Protein AF-0000000074117198 (afdb_homodimer)

pLDDT: mean 71.43, std 25.26, range [18.22, 96.75]

Foldseek 3Di:
DDDPPPPDPDPPPPPPDPPDPPPPPPPDDPPPPPPPPPPLLDQLVCLLPVPVDDPVVSQVSLLVQLLQKAKEKEFDAPPDDPVVVQVLVVVLLVVLAAWSDKDWLWDQDDPGTIIMMMTGHPDNVSQVVQLVQAPPPPLSFSYHYDDPVSSPDDPPPPVPPPPCPPPCLCPPVVLVVLLVPDPDPVSNVVSVCVQFFDGSVNSSVLSNVQSRVQSVCCVPVVFNKHKGWDDVVSVGTDHSPDDTHIDIDPPDDPD/DDDDPPPDDDDPPPPDDPPDPDPPPPPDDPPPPPPPPPPLLDQLVCLLPVPVDDPVVSQVSLLVQLLQKAKEKEFDAPPDDPVLVQVLVVVLLVVLAAWSDKDWDWDCDDPGTIIMMMTGHPDNVSQVVQLVQAPPPPQSFSYHYDDPVSRVSPPPPPVPPPPCPVPCLCPPVVLVVLLVPDPDPVSNVVSVCVQFFDGSVNSSVLSNVQSRVQSVCCVPVVFNKHKGWDDVVSVGTDHSPDDTHIDIDPPDDPD

Radius of gyration: 27.62 Å; Cα contacts (8 Å, |Δi|>4): 678; chains: 2; bounding box: 75×96×91 Å

InterPro domains:
  IPR043519 Nucleotidyltransferase superfamily [G3DSA:3.30.460.10] (199-253)
  IPR043519 Nucleotidyltransferase superfamily [SSF81301] (185-249)
  IPR054708 Poly(A) RNA polymerase, mitochondrial-like, central palm domain [PF22600] (185-249)

Secondary structure (DSSP, 8-state):
-----------------S-----GGG-------------TT--HHHHHT-TTS-HHHHHHHHHHHHHTEEEEEEEE-TTS-HHHHHHHHHHHHHHHS-EEEEEE--EEETTEEEEEEEEEESSHHHHHHHHTT--STT---SEEEEPHHHH--------------------HHHHHHHHHH-SSHHHHHHHHHHHHBPPHHHHHHHHHHHHHHHHHHHHHT----EEEEEGGGGGTB--TT--EEEEEE------/-----------------------GGG-------------TT--HHHHHT-TTS-HHHHHHHHHHHHHTEEEEEEEE-TTS-HHHHHHHHHHHHHHHS-EEEEEE--EEETTEEEEEEEEEESSHHHHHHHHTT--STT---SEEEEPGGGS--------------------HHHHHHHHHH-SSHHHHHHHHHHHHBPPHHHHHHHHHHHHHHHHHHHHHT----EEEEEGGGGGTB--TT--EEEEEE------

Organism: Ciona intestinalis (NCBI:txid7719)

Solvent-accessible surface area (backbone atoms only — not comparable to full-atom values): 29448 Å² total; per-residue (Å²): 140,76,85,80,78,81,77,82,82,80,83,83,82,75,92,79,77,92,70,84,82,78,82,75,71,74,76,72,76,83,69,82,67,79,68,70,84,66,75,75,83,59,57,55,57,60,47,71,67,39,81,88,53,54,66,71,54,37,51,51,52,48,50,50,48,21,69,29,36,34,36,40,31,32,84,39,57,90,83,56,53,68,67,59,48,50,52,44,51,50,55,51,46,54,70,63,34,61,69,70,43,74,44,80,37,34,39,75,28,93,94,45,46,37,42,26,32,42,36,27,36,74,48,61,64,42,52,53,61,49,18,65,56,21,74,27,58,74,52,67,39,57,58,20,59,51,52,69,82,74,49,72,58,85,78,69,80,73,75,67,76,64,77,72,68,64,68,68,23,66,39,71,64,52,46,50,52,52,50,69,66,40,90,43,67,72,51,31,50,50,51,48,48,58,56,39,32,46,44,51,67,56,51,49,51,47,36,28,54,25,41,50,52,26,51,49,47,30,62,74,66,47,42,82,44,48,38,40,61,40,66,55,53,73,72,44,28,37,42,55,73,42,64,46,33,33,40,34,35,70,52,54,42,56,70,140,80,86,82,79,84,79,83,81,80,86,78,83,71,93,72,82,92,67,81,82,76,78,75,68,73,74,69,75,84,67,82,66,79,70,71,83,66,74,74,84,59,56,55,57,61,46,72,66,39,81,88,53,54,68,72,53,38,51,52,51,49,49,51,48,22,68,28,36,34,36,39,31,32,83,38,57,91,83,55,52,69,65,60,48,49,52,48,50,50,56,51,47,52,70,64,35,61,71,73,43,74,45,82,36,34,38,76,30,94,93,44,45,36,42,29,32,41,36,28,36,74,48,61,65,39,50,55,60,49,19,66,57,22,76,28,61,75,51,69,40,57,59,20,60,53,53,72,82,74,42,75,70,72,78,69,80,73,74,70,74,63,77,70,68,63,68,68,24,65,38,70,65,52,45,50,51,52,50,69,65,40,90,42,68,70,52,32,50,50,51,48,49,58,56,38,32,47,45,52,67,55,50,50,51,46,36,28,54,24,42,50,52,26,52,49,46,29,64,74,63,48,42,82,44,47,38,40,61,40,66,56,54,74,71,44,28,38,43,55,72,42,63,47,34,32,38,34,34,70,51,54,41,57,71

Structure (mmCIF, N/CA/C/O backbone):
data_AF-0000000074117198-model_v1
#
loop_
_entity.id
_entity.type
_entity.pdbx_description
1 polymer 'Poly(A) RNA polymerase mitochondrial-like central palm domain-containing protein'
#
loop_
_atom_site.group_PDB
_atom_site.id
_atom_site.type_symbol
_atom_site.label_atom_id
_atom_site.label_alt_id
_atom_site.label_comp_id
_atom_site.label_asym_id
_atom_site.label_entity_id
_atom_site.label_seq_id
_atom_site.pdbx_PDB_ins_code
_atom_site.Cartn_x
_atom_site.Cartn_y
_atom_site.Cartn_z
_atom_site.occupancy
_atom_site.B_iso_or_equiv
_atom_site.auth_seq_id
_atom_site.auth_comp_id
_atom_site.auth_asym_id
_atom_site.auth_atom_id
_atom_site.pdbx_PDB_model_num
ATOM 1 N N . MET A 1 1 ? 15.312 -56.625 50.625 1 21.08 1 MET A N 1
ATOM 2 C CA . MET A 1 1 ? 16.125 -55.438 50.375 1 21.08 1 MET A CA 1
ATOM 3 C C . MET A 1 1 ? 15.781 -54.844 49 1 21.08 1 MET A C 1
ATOM 5 O O . MET A 1 1 ? 16.531 -55.031 48.031 1 21.08 1 MET A O 1
ATOM 9 N N . SER A 1 2 ? 14.602 -54.938 48.5 1 19.88 2 SER A N 1
ATOM 10 C CA . SER A 1 2 ? 13.875 -55.062 47.25 1 19.88 2 SER A CA 1
ATOM 11 C C . SER A 1 2 ? 13.898 -53.75 46.469 1 19.88 2 SER A C 1
ATOM 13 O O . SER A 1 2 ? 14.109 -52.688 47.062 1 19.88 2 SER A O 1
ATOM 15 N N . LEU A 1 3 ? 14.031 -53.75 45.125 1 20.47 3 LEU A N 1
ATOM 16 C CA . LEU A 1 3 ? 14.328 -52.969 43.938 1 20.47 3 LEU A CA 1
ATOM 17 C C . LEU A 1 3 ? 13.289 -51.875 43.719 1 20.47 3 LEU A C 1
ATOM 19 O O . LEU A 1 3 ? 12.109 -52.156 43.562 1 20.47 3 LEU A O 1
ATOM 23 N N . ARG A 1 4 ? 13.328 -50.781 44.469 1 19.72 4 ARG A N 1
ATOM 24 C CA . ARG A 1 4 ? 12.445 -49.625 44.562 1 19.72 4 ARG A CA 1
ATOM 25 C C . ARG A 1 4 ? 12.234 -48.969 43.188 1 19.72 4 ARG A C 1
ATOM 27 O O . ARG A 1 4 ? 13.188 -48.531 42.562 1 19.72 4 ARG A O 1
ATOM 34 N N . THR A 1 5 ? 11.305 -49.469 42.406 1 19.3 5 THR A N 1
ATOM 35 C CA . THR A 1 5 ? 10.969 -49.188 41 1 19.3 5 THR A CA 1
ATOM 36 C C . THR A 1 5 ? 10.625 -47.719 40.812 1 19.3 5 THR A C 1
ATOM 38 O O . THR A 1 5 ? 9.797 -47.156 41.531 1 19.3 5 THR A O 1
ATOM 41 N N . PHE A 1 6 ? 11.492 -46.781 40.312 1 20.81 6 PHE A N 1
ATOM 42 C CA . PHE A 1 6 ? 11.625 -45.375 40 1 20.81 6 PHE A CA 1
ATOM 43 C C . PHE A 1 6 ? 10.539 -44.938 39 1 20.81 6 PHE A C 1
ATOM 45 O O . PHE A 1 6 ? 10.578 -45.312 37.844 1 20.81 6 PHE A O 1
ATOM 52 N N . CYS A 1 7 ? 9.297 -45.031 39.312 1 19 7 CYS A N 1
ATOM 53 C CA . CYS A 1 7 ? 8.188 -44.844 38.375 1 19 7 CYS A CA 1
ATOM 54 C C . CYS A 1 7 ? 8.234 -43.438 37.75 1 19 7 CYS A C 1
ATOM 56 O O . CYS A 1 7 ? 8.391 -42.438 38.469 1 19 7 CYS A O 1
ATOM 58 N N . THR A 1 8 ? 8.508 -43.219 36.406 1 19.09 8 THR A N 1
ATOM 59 C CA . THR A 1 8 ? 8.766 -42.188 35.406 1 19.09 8 THR A CA 1
ATOM 60 C C . THR A 1 8 ? 7.559 -41.25 35.25 1 19.09 8 THR A C 1
ATOM 62 O O . THR A 1 8 ? 6.461 -41.719 34.938 1 19.09 8 THR A O 1
ATOM 65 N N . HIS A 1 9 ? 7.266 -40.344 36.062 1 18.34 9 HIS A N 1
ATOM 66 C CA . HIS A 1 9 ? 6.133 -39.406 36.094 1 18.34 9 HIS A CA 1
ATOM 67 C C . HIS A 1 9 ? 6.008 -38.625 34.781 1 18.34 9 HIS A C 1
ATOM 69 O O . HIS A 1 9 ? 6.977 -38.031 34.344 1 18.34 9 HIS A O 1
ATOM 75 N N . SER A 1 10 ? 5.047 -38.938 33.812 1 18.22 10 SER A N 1
ATOM 76 C CA . SER A 1 10 ? 4.617 -38.531 32.5 1 18.22 10 SER A CA 1
ATOM 77 C C . SER A 1 10 ? 4.148 -37.094 32.469 1 18.22 10 SER A C 1
ATOM 79 O O . SER A 1 10 ? 3.24 -36.719 33.219 1 18.22 10 SER A O 1
ATOM 81 N N . ILE A 1 11 ? 4.938 -36.062 32.156 1 19.34 11 ILE A N 1
ATOM 82 C CA . ILE A 1 11 ? 4.723 -34.625 32 1 19.34 11 ILE A CA 1
ATOM 83 C C . ILE A 1 11 ? 3.691 -34.344 30.906 1 19.34 11 ILE A C 1
ATOM 85 O O . ILE A 1 11 ? 3.932 -34.656 29.734 1 19.34 11 ILE A O 1
ATOM 89 N N . ARG A 1 12 ? 2.398 -34.469 31.125 1 19.19 12 ARG A N 1
ATOM 90 C CA . ARG A 1 12 ? 1.269 -34.25 30.234 1 19.19 12 ARG A CA 1
ATOM 91 C C . ARG A 1 12 ? 1.26 -32.812 29.75 1 19.19 12 ARG A C 1
ATOM 93 O O . ARG A 1 12 ? 1.039 -31.875 30.531 1 19.19 12 ARG A O 1
ATOM 100 N N . PHE A 1 13 ? 2.104 -32.312 28.688 1 19.72 13 PHE A N 1
ATOM 101 C CA . PHE A 1 13 ? 2.209 -31.062 27.938 1 19.72 13 PHE A CA 1
ATOM 102 C C . PHE A 1 13 ? 0.872 -30.703 27.297 1 19.72 13 PHE A C 1
ATOM 104 O O . PHE A 1 13 ? 0.407 -31.391 26.391 1 19.72 13 PHE A O 1
ATOM 111 N N . SER A 1 14 ? -0.089 -30.172 27.922 1 19.61 14 SER A N 1
ATOM 112 C CA . SER A 1 14 ? -1.345 -29.609 27.438 1 19.61 14 SER A CA 1
ATOM 113 C C . SER A 1 14 ? -1.1 -28.547 26.391 1 19.61 14 SER A C 1
ATOM 115 O O . SER A 1 14 ? -0.079 -27.844 26.422 1 19.61 14 SER A O 1
ATOM 117 N N . LYS A 1 15 ? -1.867 -28.391 25.141 1 20.72 15 LYS A N 1
ATOM 118 C CA . LYS A 1 15 ? -2.002 -27.734 23.844 1 20.72 15 LYS A CA 1
ATOM 119 C C . LYS A 1 15 ? -2.137 -26.219 24 1 20.72 15 LYS A C 1
ATOM 121 O O . LYS A 1 15 ? -3.24 -25.703 24.188 1 20.72 15 LYS A O 1
ATOM 126 N N . ARG A 1 16 ? -1.428 -25.359 24.797 1 20.8 16 ARG A N 1
ATOM 127 C CA . ARG A 1 16 ? -1.38 -23.922 25.016 1 20.8 16 ARG A CA 1
ATOM 128 C C . ARG A 1 16 ? -1.153 -23.172 23.703 1 20.8 16 ARG A C 1
ATOM 130 O O . ARG A 1 16 ? -0.167 -23.422 23 1 20.8 16 ARG A O 1
ATOM 137 N N . SER A 1 17 ? -2.146 -22.453 23.109 1 20.61 17 SER A N 1
ATOM 138 C CA . SER A 1 17 ? -2.5 -21.656 21.953 1 20.61 17 SER A CA 1
ATOM 139 C C . SER A 1 17 ? -1.466 -20.562 21.688 1 20.61 17 SER A C 1
ATOM 141 O O . SER A 1 17 ? -0.787 -20.109 22.609 1 20.61 17 SER A O 1
ATOM 143 N N . ILE A 1 18 ? -1.096 -20.25 20.391 1 23.48 18 ILE A N 1
ATOM 144 C CA . ILE A 1 18 ? -0.218 -19.469 19.531 1 23.48 18 ILE A CA 1
ATOM 145 C C . ILE A 1 18 ? -0.39 -17.984 19.828 1 23.48 18 ILE A C 1
ATOM 147 O O . ILE A 1 18 ? -1.178 -17.297 19.188 1 23.48 18 ILE A O 1
ATOM 151 N N . SER A 1 19 ? -0.634 -17.547 21.094 1 21.62 19 SER A N 1
ATOM 152 C CA . SER A 1 19 ? -0.996 -16.156 21.312 1 21.62 19 SER A CA 1
ATOM 153 C C . SER A 1 19 ? 0.103 -15.211 20.828 1 21.62 19 SER A C 1
ATOM 155 O O . SER A 1 19 ? -0.159 -14.289 20.062 1 21.62 19 SER A O 1
ATOM 157 N N . GLY A 1 20 ? 1.146 -14.789 21.719 1 22.64 20 GLY A N 1
ATOM 158 C CA . GLY A 1 20 ? 1.689 -13.469 21.984 1 22.64 20 GLY A CA 1
ATOM 159 C C . GLY A 1 20 ? 2.803 -13.07 21.031 1 22.64 20 GLY A C 1
ATOM 160 O O . GLY A 1 20 ? 3.934 -13.547 21.156 1 22.64 20 GLY A O 1
ATOM 161 N N . ILE A 1 21 ? 2.736 -13 19.766 1 23.23 21 ILE A N 1
ATOM 162 C CA . ILE A 1 21 ? 3.85 -12.625 18.906 1 23.23 21 ILE A CA 1
ATOM 163 C C . ILE A 1 21 ? 4.398 -11.266 19.344 1 23.23 21 ILE A C 1
ATOM 165 O O . ILE A 1 21 ? 3.689 -10.258 19.297 1 23.23 21 ILE A O 1
ATOM 169 N N . SER A 1 2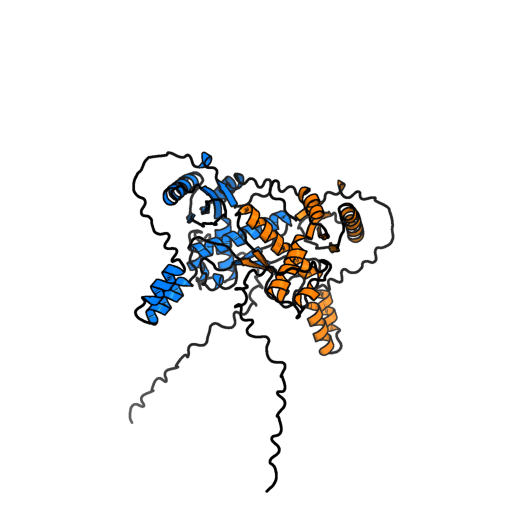2 ? 5.332 -11.164 20.312 1 22.8 22 SER A N 1
ATOM 170 C CA . SER A 1 22 ? 6.078 -10.023 20.828 1 22.8 22 SER A CA 1
ATOM 171 C C . SER A 1 22 ? 6.766 -9.258 19.703 1 22.8 22 SER A C 1
ATOM 173 O O . SER A 1 22 ? 7.516 -9.844 18.922 1 22.8 22 SER A O 1
ATOM 175 N N . LEU A 1 23 ? 6.332 -8.07 19.281 1 22.73 23 LEU A N 1
ATOM 176 C CA . LEU A 1 23 ? 6.648 -7.023 18.328 1 22.73 23 LEU A CA 1
ATOM 177 C C . LEU A 1 23 ? 8.047 -6.465 18.578 1 22.73 23 LEU A C 1
ATOM 179 O O . LEU A 1 23 ? 8.414 -5.43 18.016 1 22.73 23 LEU A O 1
ATOM 183 N N . ARG A 1 24 ? 8.836 -6.844 19.578 1 26.02 24 ARG A N 1
ATOM 184 C CA . ARG A 1 24 ? 10.086 -6.18 19.906 1 26.02 24 ARG A CA 1
ATOM 185 C C . ARG A 1 24 ? 11.086 -6.277 18.766 1 26.02 24 ARG A C 1
ATOM 187 O O . ARG A 1 24 ? 12.242 -5.875 18.906 1 26.02 24 ARG A O 1
ATOM 194 N N . LEU A 1 25 ? 10.922 -6.945 17.703 1 23.88 25 LEU A N 1
ATOM 195 C CA . LEU A 1 25 ? 12.078 -7.457 16.984 1 23.88 25 LEU A CA 1
ATOM 196 C C . LEU A 1 25 ? 12.852 -6.32 16.312 1 23.88 25 LEU A C 1
ATOM 198 O O . LEU A 1 25 ? 13.898 -6.547 15.703 1 23.88 25 LEU A O 1
ATOM 202 N N . ILE A 1 26 ? 12.359 -5.059 16.188 1 23.67 26 ILE A N 1
ATOM 203 C CA . ILE A 1 26 ? 12.914 -4.414 15.008 1 23.67 26 ILE A CA 1
ATOM 204 C C . ILE A 1 26 ? 14.281 -3.809 15.352 1 23.67 26 ILE A C 1
ATOM 206 O O . ILE A 1 26 ? 14.672 -2.785 14.789 1 23.67 26 ILE A O 1
ATOM 210 N N . SER A 1 27 ? 14.852 -4.004 16.516 1 24.17 27 SER A N 1
ATOM 211 C CA . SER A 1 27 ? 16.125 -3.285 16.609 1 24.17 27 SER A CA 1
ATOM 212 C C . SER A 1 27 ? 17.141 -3.855 15.633 1 24.17 27 SER A C 1
ATOM 214 O O . SER A 1 27 ? 17.859 -4.809 15.961 1 24.17 27 SER A O 1
ATOM 216 N N . GLN A 1 28 ? 17.016 -4.043 14.391 1 25.14 28 GLN A N 1
ATOM 217 C CA . GLN A 1 28 ? 18.016 -4.703 13.555 1 25.14 28 GLN A CA 1
ATOM 218 C C . GLN A 1 28 ? 19.312 -3.896 13.508 1 25.14 28 GLN A C 1
ATOM 220 O O . GLN A 1 28 ? 19.297 -2.705 13.195 1 25.14 28 GLN A O 1
ATOM 225 N N . SER A 1 29 ? 20.297 -4.176 14.352 1 26.38 29 SER A N 1
ATOM 226 C CA . SER A 1 29 ? 21.703 -3.947 14.062 1 26.38 29 SER A CA 1
ATOM 227 C C . SER A 1 29 ? 22.047 -4.336 12.625 1 26.38 29 SER A C 1
ATOM 229 O O . SER A 1 29 ? 21.625 -5.383 12.148 1 26.38 29 SER A O 1
ATOM 231 N N . HIS A 1 30 ? 22.406 -3.484 11.695 1 25.53 30 HIS A N 1
ATOM 232 C CA . HIS A 1 30 ? 22.922 -3.617 10.328 1 25.53 30 HIS A CA 1
ATOM 233 C C . HIS A 1 30 ? 24.156 -4.504 10.289 1 25.53 30 HIS A C 1
ATOM 235 O O . HIS A 1 30 ? 25.281 -4 10.234 1 25.53 30 HIS A O 1
ATOM 241 N N . LYS A 1 31 ? 24.375 -5.547 11.102 1 27.25 31 LYS A N 1
ATOM 242 C CA . LYS A 1 31 ? 25.578 -6.309 10.781 1 27.25 31 LYS A CA 1
ATOM 243 C C . LYS A 1 31 ? 25.609 -6.691 9.305 1 27.25 31 LYS A C 1
ATOM 245 O O . LYS A 1 31 ? 24.562 -6.895 8.688 1 27.25 31 LYS A O 1
ATOM 250 N N . SER A 1 32 ? 26.766 -6.547 8.617 1 29.28 32 SER A N 1
ATOM 251 C CA . SER A 1 32 ? 27.234 -6.992 7.312 1 29.28 32 SER A CA 1
ATOM 252 C C . SER A 1 32 ? 26.906 -8.461 7.074 1 29.28 32 SER A C 1
ATOM 254 O O . SER A 1 32 ? 27.547 -9.352 7.625 1 29.28 32 SER A O 1
ATOM 256 N N . ILE A 1 33 ? 25.734 -8.898 7.324 1 30.52 33 ILE A N 1
ATOM 257 C CA . ILE A 1 33 ? 25.484 -10.297 7.008 1 30.52 33 ILE A CA 1
ATOM 258 C C . ILE A 1 33 ? 26.031 -10.617 5.621 1 30.52 33 ILE A C 1
ATOM 260 O O . ILE A 1 33 ? 25.625 -10.008 4.625 1 30.52 33 ILE A O 1
ATOM 264 N N . ILE A 1 34 ? 27.188 -11.023 5.586 1 30.97 34 ILE A N 1
ATOM 265 C CA . ILE A 1 34 ? 27.75 -11.727 4.438 1 30.97 34 ILE A CA 1
ATOM 266 C C . ILE A 1 34 ? 26.703 -12.695 3.869 1 30.97 34 ILE A C 1
ATOM 268 O O . ILE A 1 34 ? 26.359 -13.688 4.508 1 30.97 34 ILE A O 1
ATOM 272 N N . GLU A 1 35 ? 25.625 -12.164 3.318 1 33.88 35 GLU A N 1
ATOM 273 C CA . GLU A 1 35 ? 24.531 -12.883 2.668 1 33.88 35 GLU A CA 1
ATOM 274 C C . GLU A 1 35 ? 25.078 -13.922 1.687 1 33.88 35 GLU A C 1
ATOM 276 O O . GLU A 1 35 ? 25.766 -13.578 0.732 1 33.88 35 GLU A O 1
ATOM 281 N N . LYS A 1 36 ? 25.547 -15.031 2.168 1 32.78 36 LYS A N 1
ATOM 282 C CA . LYS A 1 36 ? 25.672 -16.141 1.229 1 32.78 36 LYS A CA 1
ATOM 283 C C . LYS A 1 36 ? 24.562 -16.094 0.176 1 32.78 36 LYS A C 1
ATOM 285 O O . LYS A 1 36 ? 23.391 -15.859 0.5 1 32.78 36 LYS A O 1
ATOM 290 N N . GLU A 1 37 ? 24.891 -15.867 -1.046 1 37.12 37 GLU A N 1
ATOM 291 C CA . GLU A 1 37 ? 24.078 -15.906 -2.262 1 37.12 37 GLU A CA 1
ATOM 292 C C . GLU A 1 37 ? 23.172 -17.125 -2.287 1 37.12 37 GLU A C 1
ATOM 294 O O . GLU A 1 37 ? 23.609 -18.219 -2.656 1 37.12 37 GLU A O 1
ATOM 299 N N . SER A 1 38 ? 22.531 -17.547 -1.235 1 37.88 38 SER A N 1
ATOM 300 C CA . SER A 1 38 ? 21.578 -18.672 -1.312 1 37.88 38 SER A CA 1
ATOM 301 C C . SER A 1 38 ? 20.688 -18.547 -2.539 1 37.88 38 SER A C 1
ATOM 303 O O . SER A 1 38 ? 20.359 -17.438 -2.971 1 37.88 38 SER A O 1
ATOM 305 N N . SER A 1 39 ? 20.531 -19.516 -3.445 1 43.34 39 SER A N 1
ATOM 306 C CA . SER A 1 39 ? 19.766 -19.719 -4.672 1 43.34 39 SER A CA 1
ATOM 307 C C . SER A 1 39 ? 18.359 -19.141 -4.551 1 43.34 39 SER A C 1
ATOM 309 O O . SER A 1 39 ? 17.656 -19.406 -3.576 1 43.34 39 SER A O 1
ATOM 311 N N . ILE A 1 40 ? 18.078 -17.969 -5.012 1 53.16 40 ILE A N 1
ATOM 312 C CA . ILE A 1 40 ? 16.828 -17.25 -5.234 1 53.16 40 ILE A CA 1
ATOM 313 C C . ILE A 1 40 ? 15.695 -18.234 -5.52 1 53.16 40 ILE A C 1
ATOM 315 O O . ILE A 1 40 ? 14.523 -17.922 -5.293 1 53.16 40 ILE A O 1
ATOM 319 N N . SER A 1 41 ? 15.992 -19.469 -6.023 1 60.84 41 SER A N 1
ATOM 320 C CA . SER A 1 41 ? 14.945 -20.344 -6.551 1 60.84 41 SER A CA 1
ATOM 321 C C . SER A 1 41 ? 14.203 -21.062 -5.43 1 60.84 41 SER A C 1
ATOM 323 O O . SER A 1 41 ? 13.539 -22.062 -5.664 1 60.84 41 SER A O 1
ATOM 325 N N . CYS A 1 42 ? 14.156 -20.469 -4.285 1 81.69 42 CYS A N 1
ATOM 326 C CA . CYS A 1 42 ? 13.461 -21.188 -3.229 1 81.69 42 CYS A CA 1
ATOM 327 C C . CYS A 1 42 ? 11.992 -20.766 -3.164 1 81.69 42 CYS A C 1
ATOM 329 O O . CYS A 1 42 ? 11.648 -19.641 -3.527 1 81.69 42 CYS A O 1
ATOM 331 N N . GLU A 1 43 ? 11.188 -21.828 -2.803 1 91.5 43 GLU A N 1
ATOM 332 C CA . GLU A 1 43 ? 9.758 -21.562 -2.633 1 91.5 43 GLU A CA 1
ATOM 333 C C . GLU A 1 43 ? 9.5 -20.688 -1.413 1 91.5 43 GLU A C 1
ATOM 335 O O . GLU A 1 43 ? 10.086 -20.906 -0.351 1 91.5 43 GLU A O 1
ATOM 340 N N . PRO A 1 44 ? 8.789 -19.672 -1.585 1 90.81 44 PRO A N 1
ATOM 341 C CA . PRO A 1 44 ? 8.531 -18.719 -0.498 1 90.81 44 PRO A CA 1
ATOM 342 C C . PRO A 1 44 ? 8.047 -19.391 0.779 1 90.81 44 PRO A C 1
ATOM 344 O O . PRO A 1 44 ? 8.398 -18.969 1.882 1 90.81 44 PRO A O 1
ATOM 347 N N . LYS A 1 45 ? 7.199 -20.375 0.642 1 87.94 45 LYS A N 1
ATOM 348 C CA . LYS A 1 45 ? 6.68 -21.047 1.83 1 87.94 45 LYS A CA 1
ATOM 349 C C . LYS A 1 45 ? 7.801 -21.703 2.631 1 87.94 45 LYS A C 1
ATOM 351 O O . LYS A 1 45 ? 7.789 -21.672 3.863 1 87.94 45 LYS A O 1
ATOM 356 N N . ASP A 1 46 ? 8.727 -22.281 1.919 1 90 46 ASP A N 1
ATOM 357 C CA . ASP A 1 46 ? 9.875 -22.891 2.582 1 90 46 ASP A CA 1
ATOM 358 C C . ASP A 1 46 ? 10.711 -21.844 3.316 1 90 46 ASP A C 1
ATOM 360 O O . ASP A 1 46 ? 11.211 -22.094 4.41 1 90 46 ASP A O 1
ATOM 364 N N . VAL A 1 47 ? 10.828 -20.734 2.764 1 90.44 47 VAL A N 1
ATOM 365 C CA . VAL A 1 47 ? 11.578 -19.656 3.383 1 90.44 47 VAL A CA 1
ATOM 366 C C . VAL A 1 47 ? 10.844 -19.156 4.629 1 90.44 47 VAL A C 1
ATOM 368 O O . VAL A 1 47 ? 11.453 -18.984 5.684 1 90.44 47 VAL A O 1
ATOM 371 N N . LEU A 1 48 ? 9.578 -18.953 4.457 1 88.19 48 LEU A N 1
ATOM 372 C CA . LEU A 1 48 ? 8.742 -18.406 5.52 1 88.19 48 LEU A CA 1
ATOM 373 C C . LEU A 1 48 ? 8.797 -19.297 6.762 1 88.19 48 LEU A C 1
ATOM 375 O O . LEU A 1 48 ? 8.75 -18.797 7.887 1 88.19 48 LEU A O 1
ATOM 379 N N . PHE A 1 49 ? 8.961 -20.578 6.578 1 86.62 49 PHE A N 1
ATOM 380 C CA . PHE A 1 49 ? 8.891 -21.484 7.715 1 86.62 49 PHE A CA 1
ATOM 381 C C . PHE A 1 49 ? 10.266 -22.062 8.039 1 86.62 49 PHE A C 1
ATOM 383 O O . PHE A 1 49 ? 10.375 -23.062 8.758 1 86.62 49 PHE A O 1
ATOM 390 N N . ASP A 1 50 ? 11.211 -21.438 7.414 1 87.25 50 ASP A N 1
ATOM 391 C CA . ASP A 1 50 ? 12.578 -21.844 7.742 1 87.25 50 ASP A CA 1
ATOM 392 C C . ASP A 1 50 ? 12.961 -21.391 9.148 1 87.25 50 ASP A C 1
ATOM 394 O O . ASP A 1 50 ? 13.133 -20.188 9.398 1 87.25 50 ASP A O 1
ATOM 398 N N . THR A 1 51 ? 13.086 -22.219 10.055 1 87.12 51 THR A N 1
ATOM 399 C CA . THR A 1 51 ? 13.336 -21.891 11.453 1 87.12 51 THR A CA 1
ATOM 400 C C . THR A 1 51 ? 14.82 -21.625 11.688 1 87.12 51 THR A C 1
ATOM 402 O O . THR A 1 51 ? 15.211 -21.172 12.758 1 87.12 51 THR A O 1
ATOM 405 N N . SER A 1 52 ? 15.602 -21.891 10.68 1 90.25 52 SER A N 1
ATOM 406 C CA . SER A 1 52 ? 17.047 -21.734 10.828 1 90.25 52 SER A CA 1
ATOM 407 C C . SER A 1 52 ? 17.469 -20.281 10.633 1 90.25 52 SER A C 1
ATOM 409 O O . SER A 1 52 ? 18.609 -19.922 10.93 1 90.25 52 SER A O 1
ATOM 411 N N . ILE A 1 53 ? 16.656 -19.531 10.133 1 88.94 53 ILE A N 1
ATOM 412 C CA . ILE A 1 53 ? 17.016 -18.141 9.867 1 88.94 53 ILE A CA 1
ATOM 413 C C . ILE A 1 53 ? 16.078 -17.219 10.633 1 88.94 53 ILE A C 1
ATOM 415 O O . ILE A 1 53 ? 14.945 -17.578 10.945 1 88.94 53 ILE A O 1
ATOM 419 N N . SER A 1 54 ? 16.672 -15.984 10.867 1 90.19 54 SER A N 1
ATOM 420 C CA . SER A 1 54 ? 15.922 -14.992 11.609 1 90.19 54 SER A CA 1
ATOM 421 C C . SER A 1 54 ? 14.805 -14.391 10.758 1 90.19 54 SER A C 1
ATOM 423 O O . SER A 1 54 ? 14.844 -14.477 9.531 1 90.19 54 SER A O 1
ATOM 425 N N . TYR A 1 55 ? 13.836 -13.766 11.438 1 88.31 55 TYR A N 1
ATOM 426 C CA . TYR A 1 55 ? 12.695 -13.18 10.742 1 88.31 55 TYR A CA 1
ATOM 427 C C . TYR A 1 55 ? 13.148 -12.094 9.781 1 88.31 55 TYR A C 1
ATOM 429 O O . TYR A 1 55 ? 12.711 -12.062 8.625 1 88.31 55 TYR A O 1
ATOM 437 N N . PRO A 1 56 ? 14.039 -11.203 10.211 1 88.56 56 PRO A N 1
ATOM 438 C CA . PRO A 1 56 ? 14.5 -10.195 9.25 1 88.56 56 PRO A CA 1
ATOM 439 C C . PRO A 1 56 ? 15.148 -10.805 8.016 1 88.56 56 PRO A C 1
ATOM 441 O O . PRO A 1 56 ? 15 -10.273 6.91 1 88.56 56 PRO A O 1
ATOM 444 N N . GLN A 1 57 ? 15.742 -11.891 8.227 1 90.62 57 GLN A N 1
ATOM 445 C CA . GLN A 1 57 ? 16.359 -12.57 7.086 1 90.62 57 GLN A CA 1
ATOM 446 C C . GLN A 1 57 ? 15.305 -13.18 6.168 1 90.62 57 GLN A C 1
ATOM 448 O O . GLN A 1 57 ? 15.445 -13.141 4.945 1 90.62 57 GLN A O 1
ATOM 453 N N . ILE A 1 58 ? 14.32 -13.773 6.789 1 90.44 58 ILE A N 1
ATOM 454 C CA . ILE A 1 58 ? 13.211 -14.32 6.02 1 90.44 58 ILE A CA 1
ATOM 455 C C . ILE A 1 58 ? 12.594 -13.234 5.148 1 90.44 58 ILE A C 1
ATOM 457 O O . ILE A 1 58 ? 12.43 -13.414 3.939 1 90.44 58 ILE A O 1
ATOM 461 N N . MET A 1 59 ? 12.359 -12.094 5.77 1 91.06 59 MET A N 1
ATOM 462 C CA . MET A 1 59 ? 11.727 -10.984 5.059 1 91.06 59 MET A CA 1
ATOM 463 C C . MET A 1 59 ? 12.641 -10.453 3.955 1 91.06 59 MET A C 1
ATOM 465 O O . MET A 1 59 ? 12.18 -10.148 2.857 1 91.06 59 MET A O 1
ATOM 469 N N . SER A 1 60 ? 13.844 -10.375 4.238 1 91.88 60 SER A N 1
ATOM 470 C CA . SER A 1 60 ? 14.797 -9.883 3.248 1 91.88 60 SER A CA 1
ATOM 471 C C . SER A 1 60 ? 14.852 -10.797 2.029 1 91.88 60 SER A C 1
ATOM 473 O O . SER A 1 60 ? 14.883 -10.328 0.891 1 91.88 60 SER A O 1
ATOM 475 N N . ARG A 1 61 ? 14.828 -12.07 2.227 1 91.94 61 ARG A N 1
ATOM 476 C CA . ARG A 1 61 ? 14.891 -13.039 1.14 1 91.94 61 ARG A CA 1
ATOM 477 C C . ARG A 1 61 ? 13.625 -12.992 0.287 1 91.94 61 ARG A C 1
ATOM 479 O O . ARG A 1 61 ? 13.695 -13.016 -0.943 1 91.94 61 ARG A O 1
ATOM 486 N N . LEU A 1 62 ? 12.562 -12.945 0.952 1 93.62 62 LEU A N 1
ATOM 487 C CA . LEU A 1 62 ? 11.289 -12.914 0.232 1 93.62 62 LEU A CA 1
ATOM 488 C C . LEU A 1 62 ? 11.141 -11.602 -0.529 1 93.62 62 LEU A C 1
ATOM 490 O O . LEU A 1 62 ? 10.594 -11.578 -1.634 1 93.62 62 LEU A O 1
ATOM 494 N N . ARG A 1 63 ? 11.594 -10.508 0.066 1 94 63 ARG A N 1
ATOM 495 C CA . ARG A 1 63 ? 11.57 -9.219 -0.617 1 94 63 ARG A CA 1
ATOM 496 C C . ARG A 1 63 ? 12.469 -9.242 -1.854 1 94 63 ARG A C 1
ATOM 498 O O . ARG A 1 63 ? 12.109 -8.68 -2.895 1 94 63 ARG A O 1
ATOM 505 N N . LYS A 1 64 ? 13.562 -9.859 -1.689 1 93.38 64 LYS A N 1
ATOM 506 C CA . LYS A 1 64 ? 14.477 -9.969 -2.826 1 93.38 64 LYS A CA 1
ATOM 507 C C . LYS A 1 64 ? 13.836 -10.75 -3.971 1 93.38 64 LYS A C 1
ATOM 509 O O . LYS A 1 64 ? 13.945 -10.359 -5.133 1 93.38 64 LYS A O 1
ATOM 514 N N . GLN A 1 65 ? 13.211 -11.844 -3.633 1 94.12 65 GLN A N 1
ATOM 515 C CA . GLN A 1 65 ? 12.5 -12.609 -4.648 1 94.12 65 GLN A CA 1
ATOM 516 C C . GLN A 1 65 ? 11.438 -11.758 -5.344 1 94.12 65 GLN A C 1
ATOM 518 O O . GLN A 1 65 ? 11.289 -11.812 -6.566 1 94.12 65 GLN A O 1
ATOM 523 N N . ALA A 1 66 ? 10.742 -11.023 -4.562 1 95.81 66 ALA A N 1
ATOM 524 C CA . ALA A 1 66 ? 9.703 -10.148 -5.098 1 95.81 66 ALA A CA 1
ATOM 525 C C . ALA A 1 66 ? 10.289 -9.117 -6.062 1 95.81 66 ALA A C 1
ATOM 527 O O . ALA A 1 66 ? 9.688 -8.812 -7.09 1 95.81 66 ALA A O 1
ATOM 528 N N . GLN A 1 67 ? 11.453 -8.625 -5.77 1 94.88 67 GLN A N 1
ATOM 529 C CA . GLN A 1 67 ? 12.094 -7.617 -6.602 1 94.88 67 GLN A CA 1
ATOM 530 C C . GLN A 1 67 ? 12.516 -8.203 -7.945 1 94.88 67 GLN A C 1
ATOM 532 O O . GLN A 1 67 ? 12.719 -7.465 -8.914 1 94.88 67 GLN A O 1
ATOM 537 N N . HIS A 1 68 ? 12.594 -9.508 -7.984 1 96.31 68 HIS A N 1
ATOM 538 C CA . HIS A 1 68 ? 12.961 -10.195 -9.219 1 96.31 68 HIS A CA 1
ATOM 539 C C . HIS A 1 68 ? 11.719 -10.648 -9.984 1 96.31 68 HIS A C 1
ATOM 541 O O . HIS A 1 68 ? 11.805 -11.523 -10.852 1 96.31 68 HIS A O 1
ATOM 547 N N . SER A 1 69 ? 10.625 -10.086 -9.641 1 96.38 69 SER A N 1
ATOM 548 C CA . SER A 1 69 ? 9.375 -10.492 -10.273 1 96.38 69 SER A CA 1
ATOM 549 C C . SER A 1 69 ? 8.742 -9.328 -11.039 1 96.38 69 SER A C 1
ATOM 551 O O . SER A 1 69 ? 9 -8.164 -10.734 1 96.38 69 SER A O 1
ATOM 553 N N . ILE A 1 70 ? 7.973 -9.672 -12.031 1 95.12 70 ILE A N 1
ATOM 554 C CA . ILE A 1 70 ? 7.23 -8.695 -12.828 1 95.12 70 ILE A CA 1
ATOM 555 C C . ILE A 1 70 ? 5.867 -9.266 -13.203 1 95.12 70 ILE A C 1
ATOM 557 O O . ILE A 1 70 ? 5.715 -10.484 -13.352 1 95.12 70 ILE A O 1
ATOM 561 N N . LEU A 1 71 ? 4.906 -8.414 -13.203 1 93.19 71 LEU A N 1
ATOM 562 C CA . LEU A 1 71 ? 3.557 -8.812 -13.594 1 93.19 71 LEU A CA 1
ATOM 563 C C . LEU A 1 71 ? 3.27 -8.406 -15.031 1 93.19 71 LEU A C 1
ATOM 565 O O . LEU A 1 71 ? 3.281 -7.219 -15.367 1 93.19 71 LEU A O 1
ATOM 569 N N . LEU A 1 72 ? 3.047 -9.352 -15.844 1 91.81 72 LEU A N 1
ATOM 570 C CA . LEU A 1 72 ? 2.721 -9.117 -17.25 1 91.81 72 LEU A CA 1
ATOM 571 C C . LEU A 1 72 ? 1.222 -9.258 -17.484 1 91.81 72 LEU A C 1
ATOM 573 O O . LEU A 1 72 ? 0.625 -10.273 -17.125 1 91.81 72 LEU A O 1
ATOM 577 N N . GLN A 1 73 ? 0.735 -8.242 -18.094 1 87.69 73 GLN A N 1
ATOM 578 C CA . GLN A 1 73 ? -0.705 -8.227 -18.328 1 87.69 73 GLN A CA 1
ATOM 579 C C . GLN A 1 73 ? -1.021 -8.32 -19.828 1 87.69 73 GLN A C 1
ATOM 581 O O . GLN A 1 73 ? -0.353 -7.688 -20.641 1 87.69 73 GLN A O 1
ATOM 586 N N . LEU A 1 74 ? -2.055 -9.148 -20.078 1 84.5 74 LEU A N 1
ATOM 587 C CA . LEU A 1 74 ? -2.48 -9.344 -21.453 1 84.5 74 LEU A CA 1
ATOM 588 C C . LEU A 1 74 ? -3.99 -9.18 -21.594 1 84.5 74 LEU A C 1
ATOM 590 O O . LEU A 1 74 ? -4.75 -9.719 -20.781 1 84.5 74 LEU A O 1
ATOM 594 N N . ASP A 1 75 ? -4.309 -8.367 -22.562 1 79.25 75 ASP A N 1
ATOM 595 C CA . ASP A 1 75 ? -5.73 -8.297 -22.906 1 79.25 75 ASP A CA 1
ATOM 596 C C . ASP A 1 75 ? -6.16 -9.508 -23.734 1 79.25 75 ASP A C 1
ATOM 598 O O . ASP A 1 75 ? -5.625 -9.758 -24.812 1 79.25 75 ASP A O 1
ATOM 602 N N . VAL A 1 76 ? -7.039 -10.227 -23.094 1 74.81 76 VAL A N 1
ATOM 603 C CA . VAL A 1 76 ? -7.414 -11.469 -23.766 1 74.81 76 VAL A CA 1
ATOM 604 C C . VAL A 1 76 ? -8.891 -11.43 -24.141 1 74.81 76 VAL A C 1
ATOM 606 O O . VAL A 1 76 ? -9.703 -10.828 -23.438 1 74.81 76 VAL A O 1
ATOM 609 N N . SER A 1 77 ? -9.039 -11.867 -25.297 1 71.31 77 SER A N 1
ATOM 610 C CA . SER A 1 77 ? -10.422 -12.016 -25.75 1 71.31 77 SER A CA 1
ATOM 611 C C . SER A 1 77 ? -11.031 -13.312 -25.234 1 71.31 77 SER A C 1
ATOM 613 O O . SER A 1 77 ? -10.312 -14.203 -24.766 1 71.31 77 SER A O 1
ATOM 615 N N . GLU A 1 78 ? -12.305 -13.336 -25.172 1 66.06 78 GLU A N 1
ATOM 616 C CA . GLU A 1 78 ? -13.031 -14.508 -24.703 1 66.06 78 GLU A CA 1
ATOM 617 C C . GLU A 1 78 ? -12.672 -15.75 -25.516 1 66.06 78 GLU A C 1
ATOM 619 O O . GLU A 1 78 ? -12.789 -16.875 -25.031 1 66.06 78 GLU A O 1
ATOM 624 N N . ARG A 1 79 ? -12.203 -15.523 -26.641 1 64.69 79 ARG A N 1
ATOM 625 C CA . ARG A 1 79 ? -11.922 -16.625 -27.562 1 64.69 79 ARG A CA 1
ATOM 626 C C . ARG A 1 79 ? -10.531 -17.203 -27.312 1 64.69 79 ARG A C 1
ATOM 628 O O . ARG A 1 79 ? -10.211 -18.297 -27.781 1 64.69 79 ARG A O 1
ATOM 635 N N . ASP A 1 80 ? -9.844 -16.516 -26.5 1 73 80 ASP A N 1
ATOM 636 C CA . ASP A 1 80 ? -8.461 -16.922 -26.312 1 73 80 ASP A CA 1
ATOM 637 C C . ASP A 1 80 ? -8.359 -18.094 -25.328 1 73 80 ASP A C 1
ATOM 639 O O . ASP A 1 80 ? -9.102 -18.141 -24.328 1 73 80 ASP A O 1
ATOM 643 N N . ASN A 1 81 ? -7.57 -19.031 -25.703 1 72.75 81 ASN A N 1
ATOM 644 C CA . ASN A 1 81 ? -7.301 -20.156 -24.828 1 72.75 81 ASN A CA 1
ATOM 645 C C . ASN A 1 81 ? -6.234 -19.828 -23.781 1 72.75 81 ASN A C 1
ATOM 647 O O . ASN A 1 81 ? -5.105 -19.484 -24.141 1 72.75 81 ASN A O 1
ATOM 651 N N . ALA A 1 82 ? -6.609 -19.984 -22.516 1 71.44 82 ALA A N 1
ATOM 652 C CA . ALA A 1 82 ? -5.738 -19.609 -21.406 1 71.44 82 ALA A CA 1
ATOM 653 C C . ALA A 1 82 ? -4.453 -20.422 -21.422 1 71.44 82 ALA A C 1
ATOM 655 O O . ALA A 1 82 ? -3.375 -19.906 -21.125 1 71.44 82 ALA A O 1
ATOM 656 N N . ASN A 1 83 ? -4.555 -21.688 -21.766 1 76.56 83 ASN A N 1
ATOM 657 C CA . ASN A 1 83 ? -3.385 -22.562 -21.766 1 76.56 83 ASN A CA 1
ATOM 658 C C . ASN A 1 83 ? -2.414 -22.188 -22.891 1 76.56 83 ASN A C 1
ATOM 660 O O . ASN A 1 83 ? -1.198 -22.203 -22.688 1 76.56 83 ASN A O 1
ATOM 664 N N . LEU A 1 84 ? -3.039 -21.938 -23.969 1 81.06 84 LEU A N 1
ATOM 665 C CA . LEU A 1 84 ? -2.203 -21.531 -25.094 1 81.06 84 LEU A CA 1
ATOM 666 C C . LEU A 1 84 ? -1.515 -20.203 -24.812 1 81.06 84 LEU A C 1
ATOM 668 O O . LEU A 1 84 ? -0.341 -20.016 -25.141 1 81.06 84 LEU A O 1
ATOM 672 N N . LEU A 1 85 ? -2.213 -19.391 -24.172 1 81.44 85 LEU A N 1
ATOM 673 C CA . LEU A 1 85 ? -1.662 -18.078 -23.844 1 81.44 85 LEU A CA 1
ATOM 674 C C . LEU A 1 85 ? -0.5 -18.219 -22.859 1 81.44 85 LEU A C 1
ATOM 676 O O . LEU A 1 85 ? 0.519 -17.531 -23 1 81.44 85 LEU A O 1
ATOM 680 N N . LEU A 1 86 ? -0.674 -19.062 -21.875 1 84.12 86 LEU A N 1
ATOM 681 C CA . LEU A 1 86 ? 0.386 -19.281 -20.906 1 84.12 86 LEU A CA 1
ATOM 682 C C . LEU A 1 86 ? 1.651 -19.797 -21.578 1 84.12 86 LEU A C 1
ATOM 684 O O . LEU A 1 86 ? 2.758 -19.359 -21.25 1 84.12 86 LEU A O 1
ATOM 688 N N . LYS A 1 87 ? 1.398 -20.719 -22.453 1 85.88 87 LYS A N 1
ATOM 689 C CA . LYS A 1 87 ? 2.539 -21.266 -23.188 1 85.88 87 LYS A CA 1
ATOM 690 C C . LYS A 1 87 ? 3.248 -20.188 -23.984 1 85.88 87 LYS A C 1
ATOM 692 O O . LYS A 1 87 ? 4.48 -20.141 -24.031 1 85.88 87 LYS A O 1
ATOM 697 N N . GLU A 1 88 ? 2.492 -19.359 -24.594 1 87.25 88 GLU A N 1
ATOM 698 C CA . GLU A 1 88 ? 3.055 -18.266 -25.375 1 87.25 88 GLU A CA 1
ATOM 699 C C . GLU A 1 88 ? 3.838 -17.297 -24.484 1 87.25 88 GLU A C 1
ATOM 701 O O . GLU A 1 88 ? 4.926 -16.859 -24.859 1 87.25 88 GLU A O 1
ATOM 706 N N . VAL A 1 89 ? 3.318 -17 -23.422 1 90.38 89 VAL A N 1
ATOM 707 C CA . VAL A 1 89 ? 3.975 -16.062 -22.5 1 90.38 89 VAL A CA 1
ATOM 708 C C . VAL A 1 89 ? 5.266 -16.688 -21.984 1 90.38 89 VAL A C 1
ATOM 710 O O . VAL A 1 89 ? 6.285 -16 -21.844 1 90.38 89 VAL A O 1
ATOM 713 N N . LYS A 1 90 ? 5.168 -17.969 -21.688 1 91.81 90 LYS A N 1
ATOM 714 C CA . LYS A 1 90 ? 6.355 -18.672 -21.219 1 91.81 90 LYS A CA 1
ATOM 715 C C . LYS A 1 90 ? 7.477 -18.625 -22.25 1 91.81 90 LYS A C 1
ATOM 717 O O . LYS A 1 90 ? 8.633 -18.359 -21.906 1 91.81 90 LYS A O 1
ATOM 722 N N . THR A 1 91 ? 7.098 -18.875 -23.453 1 91.62 91 THR A N 1
ATOM 723 C CA . THR A 1 91 ? 8.078 -18.859 -24.531 1 91.62 91 THR A CA 1
ATOM 724 C C . THR A 1 91 ? 8.664 -17.453 -24.703 1 91.62 91 THR A C 1
ATOM 726 O O . THR A 1 91 ? 9.883 -17.312 -24.844 1 91.62 91 THR A O 1
ATOM 729 N N . PHE A 1 92 ? 7.875 -16.484 -24.688 1 92.88 92 PHE A N 1
ATOM 730 C CA . PHE A 1 92 ? 8.312 -15.102 -24.797 1 92.88 92 PHE A CA 1
ATOM 731 C C . PHE A 1 92 ? 9.297 -14.75 -23.688 1 92.88 92 PHE A C 1
ATOM 733 O O . PHE A 1 92 ? 10.359 -14.188 -23.953 1 92.88 92 PHE A O 1
ATOM 740 N N . CYS A 1 93 ? 8.953 -15.078 -22.484 1 94.31 93 CYS A N 1
ATOM 741 C CA . CYS A 1 93 ? 9.773 -14.719 -21.344 1 94.31 93 CYS A CA 1
ATOM 742 C C . CYS A 1 93 ? 11.109 -15.461 -21.375 1 94.31 93 CYS A C 1
ATOM 744 O O . CYS A 1 93 ? 12.125 -14.93 -20.922 1 94.31 93 CYS A O 1
ATOM 746 N N . SER A 1 94 ? 11.062 -16.688 -21.891 1 93.56 94 SER A N 1
ATOM 747 C CA . SER A 1 94 ? 12.297 -17.453 -21.969 1 93.56 94 SER A CA 1
ATOM 748 C C . SER A 1 94 ? 13.305 -16.797 -22.906 1 93.56 94 SER A C 1
ATOM 750 O O . SER A 1 94 ? 14.516 -16.969 -22.734 1 93.56 94 SER A O 1
ATOM 752 N N . HIS A 1 95 ? 12.781 -16.031 -23.781 1 93.19 95 HIS A N 1
ATOM 753 C CA . HIS A 1 95 ? 13.656 -15.32 -24.703 1 93.19 95 HIS A CA 1
ATOM 754 C C . HIS A 1 95 ? 14.211 -14.055 -24.062 1 93.19 95 HIS A C 1
ATOM 756 O O . HIS A 1 95 ? 15.266 -13.562 -24.469 1 93.19 95 HIS A O 1
ATOM 762 N N . VAL A 1 96 ? 13.562 -13.602 -23.188 1 93.38 96 VAL A N 1
ATOM 763 C CA . VAL A 1 96 ? 13.977 -12.359 -22.531 1 93.38 96 VAL A CA 1
ATOM 764 C C . VAL A 1 96 ? 15.07 -12.656 -21.516 1 93.38 96 VAL A C 1
ATOM 766 O O . VAL A 1 96 ? 16.016 -11.875 -21.359 1 93.38 96 VAL A O 1
ATOM 769 N N . GLY A 1 97 ? 14.859 -13.766 -20.797 1 94.44 97 GLY A N 1
ATOM 770 C CA . GLY A 1 97 ? 15.836 -14.141 -19.766 1 94.44 97 GLY A CA 1
ATOM 771 C C . GLY A 1 97 ? 15.523 -15.469 -19.109 1 94.44 97 GLY A C 1
ATOM 772 O O . GLY A 1 97 ? 14.617 -16.188 -19.531 1 94.44 97 GLY A O 1
ATOM 773 N N . 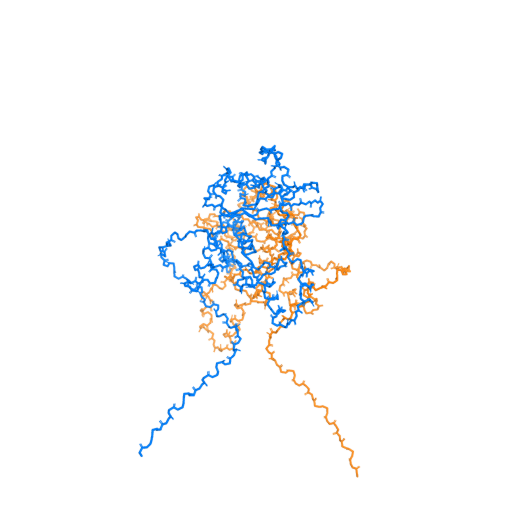ASP A 1 98 ? 16.375 -15.758 -18.062 1 95.06 98 ASP A N 1
ATOM 774 C CA . ASP A 1 98 ? 16.203 -17 -17.297 1 95.06 98 ASP A CA 1
ATOM 775 C C . ASP A 1 98 ? 15.023 -16.906 -16.344 1 95.06 98 ASP A C 1
ATOM 777 O O . ASP A 1 98 ? 15.086 -16.188 -15.336 1 95.06 98 ASP A O 1
ATOM 781 N N . VAL A 1 99 ? 14 -17.688 -16.625 1 95.69 99 VAL A N 1
ATOM 782 C CA . VAL A 1 99 ? 12.766 -17.641 -15.836 1 95.69 99 VAL A CA 1
ATOM 783 C C . VAL A 1 99 ? 12.859 -18.625 -14.68 1 95.69 99 VAL A C 1
ATOM 785 O O . VAL A 1 99 ? 13.125 -19.812 -14.883 1 95.69 99 VAL A O 1
ATOM 788 N N . GLN A 1 100 ? 12.617 -18.172 -13.469 1 94.38 100 GLN A N 1
ATOM 789 C CA . GLN A 1 100 ? 12.656 -19.016 -12.289 1 94.38 100 GLN A CA 1
ATOM 790 C C . GLN A 1 100 ? 11.258 -19.5 -11.914 1 94.38 100 GLN A C 1
ATOM 792 O O . GLN A 1 100 ? 11.094 -20.594 -11.359 1 94.38 100 GLN A O 1
ATOM 797 N N . TYR A 1 101 ? 10.344 -18.703 -12.172 1 93.62 101 TYR A N 1
ATOM 798 C CA . TYR A 1 101 ? 8.961 -19 -11.828 1 93.62 101 TYR A CA 1
ATOM 799 C C . TYR A 1 101 ? 7.992 -18.234 -12.711 1 93.62 101 TYR A C 1
ATOM 801 O O . TYR A 1 101 ? 8.25 -17.078 -13.062 1 93.62 101 TYR A O 1
ATOM 809 N N . ILE A 1 102 ? 6.906 -18.875 -13.164 1 93.31 102 ILE A N 1
ATOM 810 C CA . ILE A 1 102 ? 5.852 -18.203 -13.906 1 93.31 102 ILE A CA 1
ATOM 811 C C . ILE A 1 102 ? 4.5 -18.828 -13.57 1 93.31 102 ILE A C 1
ATOM 813 O O . ILE A 1 102 ? 4.371 -20.062 -13.516 1 93.31 102 ILE A O 1
ATOM 817 N N . ALA A 1 103 ? 3.553 -18 -13.234 1 88.69 103 ALA A N 1
ATOM 818 C CA . ALA A 1 103 ? 2.211 -18.5 -12.938 1 88.69 103 ALA A CA 1
ATOM 819 C C . ALA A 1 103 ? 1.15 -17.469 -13.312 1 88.69 103 ALA A C 1
ATOM 821 O O . ALA A 1 103 ? 1.394 -16.266 -13.234 1 88.69 103 ALA A O 1
ATOM 822 N N . PRO A 1 104 ? 0.056 -17.953 -13.75 1 85.06 104 PRO A N 1
ATOM 823 C CA . PRO A 1 104 ? -1.052 -17.031 -13.992 1 85.06 104 PRO A CA 1
ATOM 824 C C . PRO A 1 104 ? -1.617 -16.438 -12.703 1 85.06 104 PRO A C 1
ATOM 826 O O . PRO A 1 104 ? -1.691 -17.125 -11.68 1 85.06 104 PRO A O 1
ATOM 829 N N . TYR A 1 105 ? -1.938 -15.156 -12.656 1 73.5 105 TYR A N 1
ATOM 830 C CA . TYR A 1 105 ? -2.477 -14.438 -11.508 1 73.5 105 TYR A CA 1
ATOM 831 C C . TYR A 1 105 ? -3.838 -13.836 -11.828 1 73.5 105 TYR A C 1
ATOM 833 O O . TYR A 1 105 ? -4.672 -13.656 -10.938 1 73.5 105 TYR A O 1
ATOM 841 N N . TYR A 1 106 ? -4.785 -14.133 -12.453 1 63.84 106 TYR A N 1
ATOM 842 C CA . TYR A 1 106 ? -5.977 -13.586 -13.094 1 63.84 106 TYR A CA 1
ATOM 843 C C . TYR A 1 106 ? -6.539 -12.414 -12.297 1 63.84 106 TYR A C 1
ATOM 845 O O . TYR A 1 106 ? -6.605 -12.469 -11.07 1 63.84 106 TYR A O 1
ATOM 853 N N . ILE A 1 107 ? -6.555 -11.25 -12.789 1 58.22 107 ILE A N 1
ATOM 854 C CA . ILE A 1 107 ? -7.285 -10.094 -12.281 1 58.22 107 ILE A CA 1
ATOM 855 C C . ILE A 1 107 ? -8.523 -9.844 -13.141 1 58.22 107 ILE A C 1
ATOM 857 O O . ILE A 1 107 ? -8.438 -9.828 -14.367 1 58.22 107 ILE A O 1
ATOM 861 N N . LYS A 1 108 ? -9.688 -10.258 -12.648 1 56.69 108 LYS A N 1
ATOM 862 C CA . LYS A 1 108 ? -10.938 -10.086 -13.391 1 56.69 108 LYS A CA 1
ATOM 863 C C . LYS A 1 108 ? -11.242 -8.609 -13.617 1 56.69 108 LYS A C 1
ATOM 865 O O . LYS A 1 108 ? -11.133 -7.801 -12.703 1 56.69 108 LYS A O 1
ATOM 870 N N . VAL A 1 109 ? -11.133 -8.227 -15.031 1 54.19 109 VAL A N 1
ATOM 871 C CA . VAL A 1 109 ? -11.602 -6.867 -15.305 1 54.19 109 VAL A CA 1
ATOM 872 C C . VAL A 1 109 ? -13.016 -6.914 -15.875 1 54.19 109 VAL A C 1
ATOM 874 O O . VAL A 1 109 ? -13.414 -7.902 -16.484 1 54.19 109 VAL A O 1
ATOM 877 N N . LYS A 1 110 ? -13.938 -6.023 -15.57 1 51.28 110 LYS A N 1
ATOM 878 C CA . LYS A 1 110 ? -15.352 -5.977 -15.914 1 51.28 110 LYS A CA 1
ATOM 879 C C . LYS A 1 110 ? -15.57 -6.324 -17.391 1 51.28 110 LYS A C 1
ATOM 881 O O . LYS A 1 110 ? -16.469 -7.105 -17.719 1 51.28 110 LYS A O 1
ATOM 886 N N . ASN A 1 111 ? -15.094 -5.57 -18.438 1 51.78 111 ASN A N 1
ATOM 887 C CA . ASN A 1 111 ? -15.516 -5.668 -19.828 1 51.78 111 ASN A CA 1
ATOM 888 C C . ASN A 1 111 ? -14.516 -6.445 -20.672 1 51.78 111 ASN A C 1
ATOM 890 O O . ASN A 1 111 ? -14.414 -6.23 -21.875 1 51.78 111 ASN A O 1
ATOM 894 N N . GLY A 1 112 ? -13.922 -7.355 -20.141 1 57.12 112 GLY A N 1
ATOM 895 C CA . GLY A 1 112 ? -12.984 -8.258 -20.781 1 57.12 112 GLY A CA 1
ATOM 896 C C . GLY A 1 112 ? -12.062 -8.969 -19.797 1 57.12 112 GLY A C 1
ATOM 897 O O . GLY A 1 112 ? -12.266 -8.891 -18.594 1 57.12 112 GLY A O 1
ATOM 898 N N . ARG A 1 113 ? -11.438 -9.969 -20.375 1 61.81 113 ARG A N 1
ATOM 899 C CA . ARG A 1 113 ? -10.609 -10.719 -19.438 1 61.81 113 ARG A CA 1
ATOM 900 C C . ARG A 1 113 ? -9.164 -10.25 -19.484 1 61.81 113 ARG A C 1
ATOM 902 O O . ARG A 1 113 ? -8.594 -10.094 -20.562 1 61.81 113 ARG A O 1
ATOM 909 N N . LEU A 1 114 ? -8.688 -9.492 -18.484 1 74.12 114 LEU A N 1
ATOM 910 C CA . LEU A 1 114 ? -7.27 -9.211 -18.297 1 74.12 114 LEU A CA 1
ATOM 911 C C . LEU A 1 114 ? -6.574 -10.383 -17.609 1 74.12 114 LEU A C 1
ATOM 913 O O . LEU A 1 114 ? -6.973 -10.797 -16.516 1 74.12 114 LEU A O 1
ATOM 917 N N . CYS A 1 115 ? -5.707 -11.008 -18.5 1 80.69 115 CYS A N 1
ATOM 918 C CA . CYS A 1 115 ? -4.91 -12.078 -17.906 1 80.69 115 CYS A CA 1
ATOM 919 C C . CYS A 1 115 ? -3.561 -11.547 -17.438 1 80.69 115 CYS A C 1
ATOM 921 O O . CYS A 1 115 ? -2.871 -10.844 -18.188 1 80.69 115 CYS A O 1
ATOM 923 N N . SER A 1 116 ? -3.254 -11.867 -16.234 1 87.62 116 SER A N 1
ATOM 924 C CA . SER A 1 116 ? -1.976 -11.43 -15.68 1 87.62 116 SER A CA 1
ATOM 925 C C . SER A 1 116 ? -1.098 -12.625 -15.32 1 87.62 116 SER A C 1
ATOM 927 O O . SER A 1 116 ? -1.596 -13.648 -14.836 1 87.62 116 SER A O 1
ATOM 929 N N . TYR A 1 117 ? 0.128 -12.484 -15.578 1 90.19 117 TYR A N 1
ATOM 930 C CA . TYR A 1 117 ? 1.105 -13.523 -15.273 1 90.19 117 TYR A CA 1
ATOM 931 C C . TYR A 1 117 ? 2.225 -12.977 -14.398 1 90.19 117 TYR A C 1
ATOM 933 O O . TYR A 1 117 ? 2.842 -11.961 -14.734 1 90.19 117 TYR A O 1
ATOM 941 N N . LEU A 1 118 ? 2.404 -13.602 -13.305 1 93.19 118 LEU A N 1
ATOM 942 C CA . LEU A 1 118 ? 3.543 -13.266 -12.453 1 93.19 118 LEU A CA 1
ATOM 943 C C . LEU A 1 118 ? 4.781 -14.047 -12.875 1 93.19 118 LEU A C 1
ATOM 945 O O . LEU A 1 118 ? 4.766 -15.281 -12.898 1 93.19 118 LEU A O 1
ATOM 949 N N . VAL A 1 119 ? 5.836 -13.312 -13.18 1 95.19 119 VAL A N 1
ATOM 950 C CA . VAL A 1 119 ? 7.047 -13.953 -13.68 1 95.19 119 VAL A CA 1
ATOM 951 C C . VAL A 1 119 ? 8.234 -13.562 -12.805 1 95.19 119 VAL A C 1
ATOM 953 O O . VAL A 1 119 ? 8.438 -12.383 -12.508 1 95.19 119 VAL A O 1
ATOM 956 N N . GLU A 1 120 ? 8.961 -14.539 -12.367 1 96.44 120 GLU A N 1
ATOM 957 C CA . GLU A 1 120 ? 10.188 -14.336 -11.609 1 96.44 120 GLU A CA 1
ATOM 958 C C . GLU A 1 120 ? 11.414 -14.672 -12.445 1 96.44 120 GLU A C 1
ATOM 960 O O . GLU A 1 120 ? 11.516 -15.773 -12.992 1 96.44 120 GLU A O 1
ATOM 965 N N . PHE A 1 121 ? 12.375 -13.75 -12.523 1 96.75 121 PHE A N 1
ATOM 966 C CA . PHE A 1 121 ? 13.594 -13.945 -13.289 1 96.75 121 PHE A CA 1
ATOM 967 C C . PHE A 1 121 ? 14.797 -14.086 -12.367 1 96.75 121 PHE A C 1
ATOM 969 O O . PHE A 1 121 ? 14.773 -13.609 -11.227 1 96.75 121 PHE A O 1
ATOM 976 N N . LYS A 1 122 ? 15.711 -14.688 -12.922 1 94.62 122 LYS A N 1
ATOM 977 C CA . LYS A 1 122 ? 16.969 -14.805 -12.18 1 94.62 122 LYS A CA 1
ATOM 978 C C . LYS A 1 122 ? 17.734 -13.484 -12.172 1 94.62 122 LYS A C 1
ATOM 980 O O . LYS A 1 122 ? 18.266 -13.086 -11.141 1 94.62 122 LYS A O 1
ATOM 985 N N . ASP A 1 123 ? 17.703 -12.789 -13.281 1 94.19 123 ASP A N 1
ATOM 986 C CA . ASP A 1 123 ? 18.469 -11.562 -13.453 1 94.19 123 ASP A CA 1
ATOM 987 C C . ASP A 1 123 ? 17.562 -10.336 -13.477 1 94.19 123 ASP A C 1
ATOM 989 O O . ASP A 1 123 ? 16.516 -10.352 -14.133 1 94.19 123 ASP A O 1
ATOM 993 N N . LEU A 1 124 ? 18 -9.305 -12.82 1 94.25 124 LEU A N 1
ATOM 994 C CA . LEU A 1 124 ? 17.234 -8.062 -12.742 1 94.25 124 LEU A CA 1
ATOM 995 C C . LEU A 1 124 ? 17.188 -7.363 -14.102 1 94.25 124 LEU A C 1
ATOM 997 O O . LEU A 1 124 ? 16.281 -6.582 -14.375 1 94.25 124 LEU A O 1
ATOM 1001 N N . ASN A 1 125 ? 18.125 -7.645 -14.898 1 94 125 ASN A N 1
ATOM 1002 C CA . ASN A 1 125 ? 18.172 -7.023 -16.219 1 94 125 ASN A CA 1
ATOM 1003 C C . ASN A 1 125 ? 16.953 -7.41 -17.062 1 94 125 ASN A C 1
ATOM 1005 O O . ASN A 1 125 ? 16.484 -6.609 -17.859 1 94 125 ASN A O 1
ATOM 1009 N N . SER A 1 126 ? 16.531 -8.625 -16.922 1 94.5 126 SER A N 1
ATOM 1010 C CA . SER A 1 126 ? 15.344 -9.07 -17.641 1 94.5 126 SER A CA 1
ATOM 1011 C C . SER A 1 126 ? 14.109 -8.266 -17.234 1 94.5 126 SER A C 1
ATOM 1013 O O . SER A 1 126 ? 13.289 -7.914 -18.078 1 94.5 126 SER A O 1
ATOM 1015 N N . ILE A 1 127 ? 14.023 -7.965 -15.992 1 94.06 127 ILE A N 1
ATOM 1016 C CA . ILE A 1 127 ? 12.906 -7.18 -15.469 1 94.06 127 ILE A CA 1
ATOM 1017 C C . ILE A 1 127 ? 12.961 -5.766 -16.047 1 94.06 127 ILE A C 1
ATOM 1019 O O . ILE A 1 127 ? 11.938 -5.211 -16.438 1 94.06 127 ILE A O 1
ATOM 1023 N N . HIS A 1 128 ? 14.133 -5.262 -16.062 1 90.81 128 HIS A N 1
ATOM 1024 C CA . HIS A 1 128 ? 14.312 -3.91 -16.594 1 90.81 128 HIS A CA 1
ATOM 1025 C C . HIS A 1 128 ? 13.891 -3.826 -18.047 1 90.81 128 HIS A C 1
ATOM 1027 O O . HIS A 1 128 ? 13.219 -2.873 -18.453 1 90.81 128 HIS A O 1
ATOM 1033 N N . LYS A 1 129 ? 14.234 -4.785 -18.781 1 90 129 LYS A N 1
ATOM 1034 C CA . LYS A 1 129 ? 13.859 -4.828 -20.203 1 90 129 LYS A CA 1
ATOM 1035 C C . LYS A 1 129 ? 12.344 -4.848 -20.359 1 90 129 LYS A C 1
ATOM 1037 O O . LYS A 1 129 ? 11.805 -4.129 -21.203 1 90 129 LYS A O 1
ATOM 1042 N N . LEU A 1 130 ? 11.758 -5.59 -19.562 1 90.88 130 LEU A N 1
ATOM 1043 C CA . LEU A 1 130 ? 10.312 -5.734 -19.688 1 90.88 130 LEU A CA 1
ATOM 1044 C C . LEU A 1 130 ? 9.602 -4.5 -19.141 1 90.88 130 LEU A C 1
ATOM 1046 O O . LEU A 1 130 ? 8.523 -4.141 -19.609 1 90.88 130 LEU A O 1
ATOM 1050 N N . SER A 1 131 ? 10.148 -3.914 -18.109 1 88.19 131 SER A N 1
ATOM 1051 C CA . SER A 1 131 ? 9.539 -2.736 -17.5 1 88.19 131 SER A CA 1
ATOM 1052 C C . SER A 1 131 ? 9.492 -1.573 -18.484 1 88.19 131 SER A C 1
ATOM 1054 O O . SER A 1 131 ? 8.656 -0.675 -18.359 1 88.19 131 SER A O 1
ATOM 1056 N N . LEU A 1 132 ? 10.336 -1.612 -19.438 1 83.31 132 LEU A N 1
ATOM 1057 C CA . LEU A 1 132 ? 10.359 -0.578 -20.469 1 83.31 132 LEU A CA 1
ATOM 1058 C C . LEU A 1 132 ? 9.117 -0.652 -21.344 1 83.31 132 LEU A C 1
ATOM 1060 O O . LEU A 1 132 ? 8.758 0.329 -22 1 83.31 132 LEU A O 1
ATOM 1064 N N . LEU A 1 133 ? 8.547 -1.81 -21.312 1 78.31 133 LEU A N 1
ATOM 1065 C CA . LEU A 1 133 ? 7.332 -1.988 -22.094 1 78.31 133 LEU A CA 1
ATOM 1066 C C . LEU A 1 133 ? 6.152 -1.285 -21.422 1 78.31 133 LEU A C 1
ATOM 1068 O O . LEU A 1 133 ? 5.102 -1.104 -22.047 1 78.31 133 LEU A O 1
ATOM 1072 N N . SER A 1 134 ? 6.375 -0.836 -20.156 1 74.62 134 SER A N 1
ATOM 1073 C CA . SER A 1 134 ? 5.312 -0.165 -19.406 1 74.62 134 SER A CA 1
ATOM 1074 C C . SER A 1 134 ? 5.109 1.262 -19.906 1 74.62 134 SER A C 1
ATOM 1076 O O . SER A 1 134 ? 6.07 1.943 -20.266 1 74.62 134 SER A O 1
ATOM 1078 N N . ASP A 1 135 ? 3.947 1.722 -20.094 1 68.12 135 ASP A N 1
ATOM 1079 C CA . ASP A 1 135 ? 3.611 3.045 -20.609 1 68.12 135 ASP A CA 1
ATOM 1080 C C . ASP A 1 135 ? 3.539 4.07 -19.484 1 68.12 135 ASP A C 1
ATOM 1082 O O . ASP A 1 135 ? 2.824 5.07 -19.594 1 68.12 135 ASP A O 1
ATOM 1086 N N . ASP A 1 136 ? 4.203 3.764 -18.469 1 68.75 136 ASP A N 1
ATOM 1087 C CA . ASP A 1 136 ? 4.051 4.668 -17.328 1 68.75 136 ASP A CA 1
ATOM 1088 C C . ASP A 1 136 ? 5.082 5.793 -17.375 1 68.75 136 ASP A C 1
ATOM 1090 O O . ASP A 1 136 ? 5.309 6.477 -16.375 1 68.75 136 ASP A O 1
ATOM 1094 N N . GLY A 1 137 ? 5.645 5.965 -18.531 1 67.44 137 GLY A N 1
ATOM 1095 C CA . GLY A 1 137 ? 6.605 7.051 -18.609 1 67.44 137 GLY A CA 1
ATOM 1096 C C . GLY A 1 137 ? 7.84 6.828 -17.766 1 67.44 137 GLY A C 1
ATOM 1097 O O . GLY A 1 137 ? 8.484 5.781 -17.859 1 67.44 137 GLY A O 1
ATOM 1098 N N . LYS A 1 138 ? 8.008 7.777 -16.844 1 67.75 138 LYS A N 1
ATOM 1099 C CA . LYS A 1 138 ? 9.219 7.734 -16.031 1 67.75 138 LYS A CA 1
ATOM 1100 C C . LYS A 1 138 ? 9.086 6.707 -14.906 1 67.75 138 LYS A C 1
ATOM 1102 O O . LYS A 1 138 ? 10.094 6.164 -14.43 1 67.75 138 LYS A O 1
ATOM 1107 N N . LEU A 1 139 ? 7.812 6.605 -14.586 1 70.5 139 LEU A N 1
ATOM 1108 C CA . LEU A 1 139 ? 7.613 5.609 -13.539 1 70.5 139 LEU A CA 1
ATOM 1109 C C . LEU A 1 139 ? 7.668 4.199 -14.117 1 70.5 139 LEU A C 1
ATOM 1111 O O . LEU A 1 139 ? 6.754 3.779 -14.836 1 70.5 139 LEU A O 1
ATOM 1115 N N . ARG A 1 140 ? 8.883 3.59 -14.156 1 74.12 140 ARG A N 1
ATOM 1116 C CA . ARG A 1 140 ? 9.023 2.205 -14.594 1 74.12 140 ARG A CA 1
ATOM 1117 C C . ARG A 1 140 ? 8.492 1.24 -13.539 1 74.12 140 ARG A C 1
ATOM 1119 O O . ARG A 1 140 ? 9.094 1.08 -12.477 1 74.12 140 ARG A O 1
ATOM 1126 N N . THR A 1 141 ? 7.281 0.851 -13.766 1 83.94 141 THR A N 1
ATOM 1127 C CA . THR A 1 141 ? 6.68 -0.084 -12.82 1 83.94 141 THR A CA 1
ATOM 1128 C C . THR A 1 141 ? 6.902 -1.525 -13.266 1 83.94 141 THR A C 1
ATOM 1130 O O . THR A 1 141 ? 7.148 -1.782 -14.445 1 83.94 141 THR A O 1
ATOM 1133 N N . ARG A 1 142 ? 6.938 -2.41 -12.422 1 93.56 142 ARG A N 1
ATOM 1134 C CA . ARG A 1 142 ? 7.078 -3.834 -12.719 1 93.56 142 ARG A CA 1
ATOM 1135 C C . ARG A 1 142 ? 5.73 -4.457 -13.078 1 93.56 142 ARG A C 1
ATOM 1137 O O . ARG A 1 142 ? 5.512 -5.648 -12.844 1 93.56 142 ARG A O 1
ATOM 1144 N N . ILE A 1 143 ? 4.809 -3.693 -13.453 1 90.75 143 ILE A N 1
ATOM 1145 C CA . ILE A 1 143 ? 3.551 -4.129 -14.055 1 90.75 143 ILE A CA 1
ATOM 1146 C C . ILE A 1 143 ? 3.473 -3.641 -15.5 1 90.75 143 ILE A C 1
ATOM 1148 O O . ILE A 1 143 ? 3.365 -2.438 -15.75 1 90.75 143 ILE A O 1
ATOM 1152 N N . ALA A 1 144 ? 3.562 -4.551 -16.391 1 89.94 144 ALA A N 1
ATOM 1153 C CA . ALA A 1 144 ? 3.65 -4.168 -17.797 1 89.94 144 ALA A CA 1
ATOM 1154 C C . ALA A 1 144 ? 2.57 -4.855 -18.625 1 89.94 144 ALA A C 1
ATOM 1156 O O . ALA A 1 144 ? 2.191 -5.996 -18.328 1 89.94 144 ALA A O 1
ATOM 1157 N N . LYS A 1 145 ? 2.172 -4.109 -19.547 1 85.31 145 LYS A N 1
ATOM 1158 C CA . LYS A 1 145 ? 1.207 -4.676 -20.484 1 85.31 145 LYS A CA 1
ATOM 1159 C C . LYS A 1 145 ? 1.903 -5.23 -21.719 1 85.31 145 LYS A C 1
ATOM 1161 O O . LYS A 1 145 ? 2.709 -4.539 -22.344 1 85.31 145 LYS A O 1
ATOM 1166 N N . LEU A 1 146 ? 1.556 -6.453 -21.938 1 85.5 146 LEU A N 1
ATOM 1167 C CA . LEU A 1 146 ? 2.105 -7.109 -23.109 1 85.5 146 LEU A CA 1
ATOM 1168 C C . LEU A 1 146 ? 1.156 -6.98 -24.297 1 85.5 146 LEU A C 1
ATOM 1170 O O . LEU A 1 146 ? -0.034 -7.281 -24.188 1 85.5 146 LEU A O 1
ATOM 1174 N N . LYS A 1 147 ? 1.714 -6.504 -25.328 1 78.38 147 LYS A N 1
ATOM 1175 C CA . LYS A 1 147 ? 0.916 -6.418 -26.547 1 78.38 147 LYS A CA 1
ATOM 1176 C C . LYS A 1 147 ? 1.009 -7.707 -27.359 1 78.38 147 LYS A C 1
ATOM 1178 O O . LYS A 1 147 ? 2.057 -8.359 -27.375 1 78.38 147 LYS A O 1
ATOM 1183 N N . PRO A 1 148 ? -0.089 -8.016 -27.953 1 72.12 148 PRO A N 1
ATOM 1184 C CA . PRO A 1 148 ? -0.119 -9.258 -28.719 1 72.12 148 PRO A CA 1
ATOM 1185 C C . PRO A 1 148 ? 0.997 -9.336 -29.766 1 72.12 148 PRO A C 1
ATOM 1187 O O . PRO A 1 148 ? 1.51 -10.422 -30.047 1 72.12 148 PRO A O 1
ATOM 1190 N N . ASN A 1 149 ? 1.319 -8.195 -30.312 1 70.75 149 ASN A N 1
ATOM 1191 C CA . ASN A 1 149 ? 2.363 -8.188 -31.328 1 70.75 149 ASN A CA 1
ATOM 1192 C C . ASN A 1 149 ? 3.717 -8.586 -30.75 1 70.75 149 ASN A C 1
ATOM 1194 O O . ASN A 1 149 ? 4.598 -9.055 -31.484 1 70.75 149 ASN A O 1
ATOM 1198 N N . GLU A 1 150 ? 3.756 -8.43 -29.547 1 69.44 150 GLU A N 1
ATOM 1199 C CA . GLU A 1 150 ? 5.008 -8.773 -28.875 1 69.44 150 GLU A CA 1
ATOM 1200 C C . GLU A 1 150 ? 5.117 -10.273 -28.641 1 69.44 150 GLU A C 1
ATOM 1202 O O . GLU A 1 150 ? 6.223 -10.805 -28.5 1 69.44 150 GLU A O 1
ATOM 1207 N N . LEU A 1 151 ? 3.904 -10.867 -28.5 1 67.31 151 LEU A N 1
ATOM 1208 C CA . LEU A 1 151 ? 3.861 -12.312 -28.266 1 67.31 151 LEU A CA 1
ATOM 1209 C C . LEU A 1 151 ? 4.055 -13.078 -29.578 1 67.31 151 LEU A C 1
ATOM 1211 O O . LEU A 1 151 ? 4.418 -14.258 -29.547 1 67.31 151 LEU A O 1
ATOM 1215 N N . LYS A 1 152 ? 3.574 -12.625 -30.781 1 57.78 152 LYS A N 1
ATOM 1216 C CA . LYS A 1 152 ? 3.592 -13.359 -32.031 1 57.78 152 LYS A CA 1
ATOM 1217 C C . LYS A 1 152 ? 4.895 -14.141 -32.219 1 57.78 152 LYS A C 1
ATOM 1219 O O . LYS A 1 152 ? 5.801 -13.703 -32.906 1 57.78 152 LYS A O 1
ATOM 1224 N N . LEU A 1 153 ? 5.34 -14.688 -31.188 1 44.66 153 LEU A N 1
ATOM 1225 C CA . LEU A 1 153 ? 6.191 -15.789 -31.625 1 44.66 153 LEU A CA 1
ATOM 1226 C C . LEU A 1 153 ? 5.406 -16.781 -32.469 1 44.66 153 LEU A C 1
ATOM 1228 O O . LEU A 1 153 ? 4.176 -16.797 -32.438 1 44.66 153 LEU A O 1
ATOM 1232 N N . SER A 1 154 ? 6.039 -18.047 -32.969 1 40.25 154 SER A N 1
ATOM 1233 C CA . SER A 1 154 ? 5.758 -19.047 -34 1 40.25 154 SER A CA 1
ATOM 1234 C C . SER A 1 154 ? 4.473 -19.812 -33.688 1 40.25 154 SER A C 1
ATOM 1236 O O . SER A 1 154 ? 4.34 -20.422 -32.625 1 40.25 154 SER A O 1
ATOM 1238 N N . HIS A 1 155 ? 3.32 -19.391 -34.062 1 39.56 155 HIS A N 1
ATOM 1239 C CA . HIS A 1 155 ? 2.096 -20.172 -34.219 1 39.56 155 HIS A CA 1
ATOM 1240 C C . HIS A 1 155 ? 2.404 -21.625 -34.531 1 39.56 155 HIS A C 1
ATOM 1242 O O . HIS A 1 155 ? 2.465 -22.016 -35.688 1 39.56 155 HIS A O 1
ATOM 1248 N N . ALA A 1 156 ? 3.434 -22.359 -34.125 1 36.81 156 ALA A N 1
ATOM 1249 C CA . ALA A 1 156 ? 3.295 -23.766 -34.5 1 36.81 156 ALA A CA 1
ATOM 1250 C C . ALA A 1 156 ? 1.996 -24.359 -33.938 1 36.81 156 ALA A C 1
ATOM 1252 O O . ALA A 1 156 ? 1.536 -23.969 -32.875 1 36.81 156 ALA A O 1
ATOM 1253 N N . ASN A 1 157 ? 1.071 -24.859 -34.812 1 37.88 157 ASN A N 1
ATOM 1254 C CA . ASN A 1 157 ? -0.159 -25.641 -34.75 1 37.88 157 ASN A CA 1
ATOM 1255 C C . ASN A 1 157 ? -0.106 -26.688 -33.656 1 37.88 157 ASN A C 1
ATOM 1257 O O . ASN A 1 157 ? 0.014 -27.891 -33.906 1 37.88 157 ASN A O 1
ATOM 1261 N N . ASP A 1 158 ? 0.821 -26.75 -32.75 1 37.66 158 ASP A N 1
ATOM 1262 C CA . ASP A 1 158 ? 0.714 -28 -32.031 1 37.66 158 ASP A CA 1
ATOM 1263 C C . ASP A 1 158 ? -0.624 -28.109 -31.281 1 37.66 158 ASP A C 1
ATOM 1265 O O . ASP A 1 158 ? -0.949 -27.25 -30.469 1 37.66 158 ASP A O 1
ATOM 1269 N N . SER A 1 159 ? -1.647 -28.688 -31.891 1 35.94 159 SER A N 1
ATOM 1270 C CA . SER A 1 159 ? -2.99 -29.156 -31.562 1 35.94 159 SER A CA 1
ATOM 1271 C C . SER A 1 159 ? -3.021 -29.797 -30.172 1 35.94 159 SER A C 1
ATOM 1273 O O . SER A 1 159 ? -3.996 -30.469 -29.812 1 35.94 159 SER A O 1
ATOM 1275 N N . SER A 1 160 ? -1.861 -30.172 -29.594 1 35.72 160 SER A N 1
ATOM 1276 C CA . SER A 1 160 ? -2.125 -31.094 -28.5 1 35.72 160 SER A CA 1
ATOM 1277 C C . SER A 1 160 ? -2.953 -30.422 -27.406 1 35.72 160 SER A C 1
ATOM 1279 O O . SER A 1 160 ? -2.73 -29.266 -27.062 1 35.72 160 SER A O 1
ATOM 1281 N N . LYS A 1 161 ? -4.102 -30.969 -27.219 1 36.31 161 LYS A N 1
ATOM 1282 C CA . LYS A 1 161 ? -5.07 -30.656 -26.172 1 36.31 161 LYS A CA 1
ATOM 1283 C C . LYS A 1 161 ? -4.375 -30.359 -24.844 1 36.31 161 LYS A C 1
ATOM 1285 O O . LYS A 1 161 ? -3.609 -31.203 -24.344 1 36.31 161 LYS A O 1
ATOM 1290 N N . PRO A 1 162 ? -3.936 -29.234 -24.609 1 36.69 162 PRO A N 1
ATOM 1291 C CA . PRO A 1 162 ? -3.217 -28.938 -23.359 1 36.69 162 PRO A CA 1
ATOM 1292 C C . PRO A 1 162 ? -3.916 -29.516 -22.125 1 36.69 162 PRO A C 1
ATOM 1294 O O . PRO A 1 162 ? -5.145 -29.609 -22.109 1 36.69 162 PRO A O 1
ATOM 1297 N N . PRO A 1 163 ? -3.332 -30.5 -21.469 1 32.09 163 PRO A N 1
ATOM 1298 C CA . PRO A 1 163 ? -3.988 -30.906 -20.234 1 32.09 163 PRO A CA 1
ATOM 1299 C C . PRO A 1 163 ? -4.527 -29.719 -19.438 1 32.09 163 PRO A C 1
ATOM 1301 O O . PRO A 1 163 ? -3.896 -28.656 -19.406 1 32.09 163 PRO A O 1
ATOM 1304 N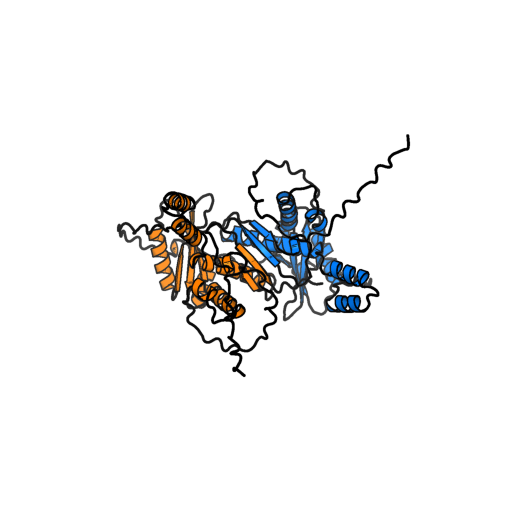 N . THR A 1 164 ? -5.785 -29.406 -19.609 1 33.75 164 THR A N 1
ATOM 1305 C CA . THR A 1 164 ? -6.461 -28.453 -18.734 1 33.75 164 THR A CA 1
ATOM 1306 C C . THR A 1 164 ? -5.961 -28.594 -17.312 1 33.75 164 THR A C 1
ATOM 1308 O O . THR A 1 164 ? -6.297 -29.547 -16.609 1 33.75 164 THR A O 1
ATOM 1311 N N . GLU A 1 165 ? -4.676 -28.734 -17.172 1 34.53 165 GLU A N 1
ATOM 1312 C CA . GLU A 1 165 ? -4.414 -28.703 -15.742 1 34.53 165 GLU A CA 1
ATOM 1313 C C . GLU A 1 165 ? -5.344 -27.734 -15.031 1 34.53 165 GLU A C 1
ATOM 1315 O O . GLU A 1 165 ? -5.406 -26.547 -15.391 1 34.53 165 GLU A O 1
ATOM 1320 N N . LYS A 1 166 ? -6.492 -28.172 -14.703 1 34.12 166 LYS A N 1
ATOM 1321 C CA . LYS A 1 166 ? -7.473 -27.531 -13.828 1 34.12 166 LYS A CA 1
ATOM 1322 C C . LYS A 1 166 ? -6.797 -26.547 -12.875 1 34.12 166 LYS A C 1
ATOM 1324 O O . LYS A 1 166 ? -5.883 -26.922 -12.133 1 34.12 166 LYS A O 1
ATOM 1329 N N . VAL A 1 167 ? -6.461 -25.516 -13.32 1 38.88 167 VAL A N 1
ATOM 1330 C CA . VAL A 1 167 ? -6.258 -24.484 -12.305 1 38.88 167 VAL A CA 1
ATOM 1331 C C . VAL A 1 167 ? -7.066 -24.828 -11.055 1 38.88 167 VAL A C 1
ATOM 1333 O O . VAL A 1 167 ? -8.297 -24.766 -11.07 1 38.88 167 VAL A O 1
ATOM 1336 N N . LEU A 1 168 ? -6.902 -26.016 -10.523 1 37.72 168 LEU A N 1
ATOM 1337 C CA . LEU A 1 168 ? -7.551 -26.422 -9.281 1 37.72 168 LEU A CA 1
ATOM 1338 C C . LEU A 1 168 ? -7.789 -25.219 -8.375 1 37.72 168 LEU A C 1
ATOM 1340 O O . LEU A 1 168 ? -6.918 -24.859 -7.586 1 37.72 168 LEU A O 1
ATOM 1344 N N . ALA A 1 169 ? -7.992 -24.141 -8.867 1 41.69 169 ALA A N 1
ATOM 1345 C CA . ALA A 1 169 ? -8.57 -23.203 -7.906 1 41.69 169 ALA A CA 1
ATOM 1346 C C . ALA A 1 169 ? -9.664 -23.859 -7.082 1 41.69 169 ALA A C 1
ATOM 1348 O O . ALA A 1 169 ? -10.703 -24.25 -7.621 1 41.69 169 ALA A O 1
ATOM 1349 N N . HIS A 1 170 ? -9.336 -24.75 -6.293 1 51.47 170 HIS A N 1
ATOM 1350 C CA . HIS A 1 170 ? -10.438 -25.172 -5.43 1 51.47 170 HIS A CA 1
ATOM 1351 C C . HIS A 1 170 ? -11.328 -23.984 -5.059 1 51.47 170 HIS A C 1
ATOM 1353 O O . HIS A 1 170 ? -10.914 -23.109 -4.297 1 51.47 170 HIS A O 1
ATOM 1359 N N . THR A 1 171 ? -12.164 -23.578 -6.098 1 60.5 171 THR A N 1
ATOM 1360 C CA . THR A 1 171 ? -13.195 -22.594 -5.801 1 60.5 171 THR A CA 1
ATOM 1361 C C . THR A 1 171 ? -13.859 -22.891 -4.457 1 60.5 171 THR A C 1
ATOM 1363 O O . THR A 1 171 ? -13.719 -24 -3.922 1 60.5 171 THR A O 1
ATOM 1366 N N . HIS A 1 172 ? -14.125 -21.812 -3.83 1 72.56 172 HIS A N 1
ATOM 1367 C CA . HIS A 1 172 ? -14.875 -21.938 -2.586 1 72.56 172 HIS A CA 1
ATOM 1368 C C . HIS A 1 172 ? -15.93 -23.031 -2.689 1 72.56 172 HIS A C 1
ATOM 1370 O O . HIS A 1 172 ? -16.109 -23.812 -1.753 1 72.56 172 HIS A O 1
ATOM 1376 N N . SER A 1 173 ? -16.5 -23.141 -3.889 1 76 173 SER A N 1
ATOM 1377 C CA . SER A 1 173 ? -17.547 -24.141 -4.086 1 76 173 SER A CA 1
ATOM 1378 C C . SER A 1 173 ? -16.969 -25.547 -4.043 1 76 173 SER A C 1
ATOM 1380 O O . SER A 1 173 ? -17.562 -26.453 -3.453 1 76 173 SER A O 1
ATOM 1382 N N . GLU A 1 174 ? -15.836 -25.719 -4.684 1 77.5 174 GLU A N 1
ATOM 1383 C CA . GLU A 1 174 ? -15.18 -27.016 -4.656 1 77.5 174 GLU A CA 1
ATOM 1384 C C . GLU A 1 174 ? -14.766 -27.391 -3.236 1 77.5 174 GLU A C 1
ATOM 1386 O O . GLU A 1 174 ? -14.867 -28.562 -2.844 1 77.5 174 GLU A O 1
ATOM 1391 N N . PHE A 1 175 ? -14.328 -26.406 -2.531 1 82.44 175 PHE A N 1
ATOM 1392 C CA . PHE A 1 175 ? -13.93 -26.609 -1.144 1 82.44 175 PHE A CA 1
ATOM 1393 C C . PHE A 1 175 ? -15.109 -27.078 -0.301 1 82.44 175 PHE A C 1
ATOM 1395 O O . PHE A 1 175 ? -15 -28.047 0.441 1 82.44 175 PHE A O 1
ATOM 1402 N N . VAL A 1 176 ? -16.219 -26.375 -0.514 1 87.44 176 VAL A N 1
ATOM 1403 C CA . VAL A 1 176 ? -17.406 -26.719 0.259 1 87.44 176 VAL A CA 1
ATOM 1404 C C . VAL A 1 176 ? -17.844 -28.141 -0.064 1 87.44 176 VAL A C 1
ATOM 1406 O O . VAL A 1 176 ? -18.188 -28.906 0.837 1 87.44 176 VAL A O 1
ATOM 1409 N N . GLN A 1 177 ? -17.844 -28.484 -1.286 1 88.25 177 GLN A N 1
ATOM 1410 C CA . GLN A 1 177 ? -18.234 -29.828 -1.706 1 88.25 177 GLN A CA 1
ATOM 1411 C C . GLN A 1 177 ? -17.312 -30.875 -1.102 1 88.25 177 GLN A C 1
ATOM 1413 O O . GLN A 1 177 ? -17.781 -31.922 -0.623 1 88.25 177 GLN A O 1
ATOM 1418 N N . SER A 1 178 ? -16.016 -30.562 -1.188 1 89.5 178 SER A N 1
ATOM 1419 C CA . SER A 1 178 ? -15.047 -31.469 -0.604 1 89.5 178 SER A CA 1
ATOM 1420 C C . SER A 1 178 ? -15.273 -31.641 0.896 1 89.5 178 SER A C 1
ATOM 1422 O O . SER A 1 178 ? -15.133 -32.75 1.436 1 89.5 178 SER A O 1
ATOM 1424 N N . MET A 1 179 ? -15.617 -30.547 1.582 1 90.44 179 MET A N 1
ATOM 1425 C CA . MET A 1 179 ? -15.883 -30.547 3.018 1 90.44 179 MET A CA 1
ATOM 1426 C C . MET A 1 179 ? -17.094 -31.406 3.348 1 90.44 179 MET A C 1
ATOM 1428 O O . MET A 1 179 ? -17.094 -32.125 4.344 1 90.44 179 MET A O 1
ATOM 1432 N N . MET A 1 180 ? -18.078 -31.359 2.463 1 91.44 180 MET A N 1
ATOM 1433 C CA . MET A 1 180 ? -19.328 -32.094 2.676 1 91.44 180 MET A CA 1
ATOM 1434 C C . MET A 1 180 ? -19.125 -33.594 2.412 1 91.44 180 MET A C 1
ATOM 1436 O O . MET A 1 180 ? -19.781 -34.438 3.018 1 91.44 180 MET A O 1
ATOM 1440 N N . ARG A 1 181 ? -18.219 -33.875 1.593 1 91.81 181 ARG A N 1
ATOM 1441 C CA . ARG A 1 181 ? -17.984 -35.281 1.186 1 91.81 181 ARG A CA 1
ATOM 1442 C C . ARG A 1 181 ? -16.984 -35.969 2.115 1 91.81 181 ARG A C 1
ATOM 1444 O O . ARG A 1 181 ? -16.844 -37.188 2.074 1 91.81 181 ARG A O 1
ATOM 1451 N N . ALA A 1 182 ? -16.406 -35.156 2.902 1 92.44 182 ALA A N 1
ATOM 1452 C CA . ALA A 1 182 ? -15.406 -35.719 3.797 1 92.44 182 ALA A CA 1
ATOM 1453 C C . ALA A 1 182 ? -16.031 -36.781 4.723 1 92.44 182 ALA A C 1
ATOM 1455 O O . ALA A 1 182 ? -17.156 -36.594 5.207 1 92.44 182 ALA A O 1
ATOM 1456 N N . SER A 1 183 ? -15.289 -37.906 4.992 1 92.06 183 SER A N 1
ATOM 1457 C CA . SER A 1 183 ? -15.812 -39.031 5.727 1 92.06 183 SER A CA 1
ATOM 1458 C C . SER A 1 183 ? -15.547 -38.906 7.223 1 92.06 183 SER A C 1
ATOM 1460 O O . SER A 1 183 ? -16.094 -39.688 8.023 1 92.06 183 SER A O 1
ATOM 1462 N N . SER A 1 184 ? -14.695 -38.062 7.617 1 92.94 184 SER A N 1
ATOM 1463 C CA . SER A 1 184 ? -14.352 -37.875 9.023 1 92.94 184 SER A CA 1
ATOM 1464 C C . SER A 1 184 ? -14.039 -36.406 9.328 1 92.94 184 SER A C 1
ATOM 1466 O O . SER A 1 184 ? -13.805 -35.625 8.414 1 92.94 184 SER A O 1
ATOM 1468 N N . ILE A 1 185 ? -14.023 -36.125 10.594 1 91.69 185 ILE A N 1
ATOM 1469 C CA . ILE A 1 185 ? -13.672 -34.781 11.047 1 91.69 185 ILE A CA 1
ATOM 1470 C C . ILE A 1 185 ? -12.203 -34.5 10.758 1 91.69 185 ILE A C 1
ATOM 1472 O O . ILE A 1 185 ? -11.836 -33.375 10.398 1 91.69 185 ILE A O 1
ATOM 1476 N N . SER A 1 186 ? -11.375 -35.594 10.984 1 92.56 186 SER A N 1
ATOM 1477 C CA . SER A 1 186 ? -9.953 -35.438 10.688 1 92.56 186 SER A CA 1
ATOM 1478 C C . SER A 1 186 ? -9.727 -35.062 9.227 1 92.56 186 SER A C 1
ATOM 1480 O O . SER A 1 186 ? -8.914 -34.219 8.93 1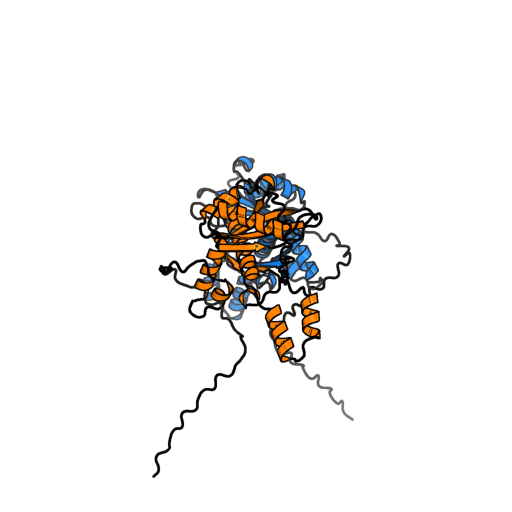 92.56 186 SER A O 1
ATOM 1482 N N . GLU A 1 187 ? -10.5 -35.625 8.406 1 91.38 187 GLU A N 1
ATOM 1483 C CA . GLU A 1 187 ? -10.391 -35.312 6.984 1 91.38 187 GLU A CA 1
ATOM 1484 C C . GLU A 1 187 ? -10.883 -33.906 6.691 1 91.38 187 GLU A C 1
ATOM 1486 O O . GLU A 1 187 ? -10.281 -33.156 5.902 1 91.38 187 GLU A O 1
ATOM 1491 N N . GLN A 1 188 ? -11.969 -33.5 7.316 1 90 188 GLN A N 1
ATOM 1492 C CA . GLN A 1 188 ? -12.492 -32.125 7.152 1 90 188 GLN A CA 1
ATOM 1493 C C . GLN A 1 188 ? -11.484 -31.094 7.621 1 90 188 GLN A C 1
ATOM 1495 O O . GLN A 1 188 ? -11.305 -30.062 6.973 1 90 188 GLN A O 1
ATOM 1500 N N . THR A 1 189 ? -10.859 -31.453 8.773 1 92 189 THR A N 1
ATOM 1501 C CA . THR A 1 189 ? -9.867 -30.531 9.32 1 92 189 THR A CA 1
ATOM 1502 C C . THR A 1 189 ? -8.68 -30.391 8.367 1 92 189 THR A C 1
ATOM 1504 O O . THR A 1 189 ? -8.188 -29.281 8.148 1 92 189 THR A O 1
ATOM 1507 N N . ASN A 1 190 ? -8.305 -31.469 7.816 1 90.56 190 ASN A N 1
ATOM 1508 C CA . ASN A 1 190 ? -7.195 -31.438 6.863 1 90.56 190 ASN A CA 1
ATOM 1509 C C . ASN A 1 190 ? -7.559 -30.641 5.613 1 90.56 190 ASN A C 1
ATOM 1511 O O . ASN A 1 190 ? -6.73 -29.906 5.082 1 90.56 190 ASN A O 1
ATOM 1515 N N . LEU A 1 191 ? -8.781 -30.812 5.168 1 87.44 191 LEU A N 1
ATOM 1516 C CA . LEU A 1 191 ? -9.258 -30.062 4.016 1 87.44 191 LEU A CA 1
ATOM 1517 C C . LEU A 1 191 ? -9.305 -28.578 4.316 1 87.44 191 LEU A C 1
ATOM 1519 O O . LEU A 1 191 ? -8.891 -27.75 3.492 1 87.44 191 LEU A O 1
ATOM 1523 N N . PHE A 1 192 ? -9.719 -28.297 5.477 1 87.38 192 PHE A N 1
ATOM 1524 C CA . PHE A 1 192 ? -9.797 -26.906 5.91 1 87.38 192 PHE A CA 1
ATOM 1525 C C . PHE A 1 192 ? -8.406 -26.281 6.004 1 87.38 192 PHE A C 1
ATOM 1527 O O . PHE A 1 192 ? -8.18 -25.172 5.516 1 87.38 192 PHE A O 1
ATOM 1534 N N . TYR A 1 193 ? -7.551 -27 6.57 1 85.69 193 TYR A N 1
ATOM 1535 C CA . TYR A 1 193 ? -6.18 -26.531 6.715 1 85.69 193 TYR A CA 1
ATOM 1536 C C . TYR A 1 193 ? -5.539 -26.297 5.355 1 85.69 193 TYR A C 1
ATOM 1538 O O . TYR A 1 193 ? -4.895 -25.266 5.133 1 85.69 193 TYR A O 1
ATOM 1546 N N . THR A 1 194 ? -5.742 -27.188 4.57 1 82.94 194 THR A N 1
ATOM 1547 C CA . THR A 1 194 ? -5.168 -27.062 3.232 1 82.94 194 THR A CA 1
ATOM 1548 C C . THR A 1 194 ? -5.77 -25.875 2.486 1 82.94 194 THR A C 1
ATOM 1550 O O . THR A 1 194 ? -5.055 -25.141 1.8 1 82.94 194 THR A O 1
ATOM 1553 N N . TYR A 1 195 ? -7 -25.734 2.691 1 81.19 195 TYR A N 1
ATOM 1554 C CA . TYR A 1 195 ? -7.699 -24.641 2.027 1 81.19 195 TYR A CA 1
ATOM 1555 C C . TYR A 1 195 ? -7.211 -23.281 2.543 1 81.19 195 TYR A C 1
ATOM 1557 O O . TYR A 1 195 ? -7.062 -22.344 1.77 1 81.19 195 TYR A O 1
ATOM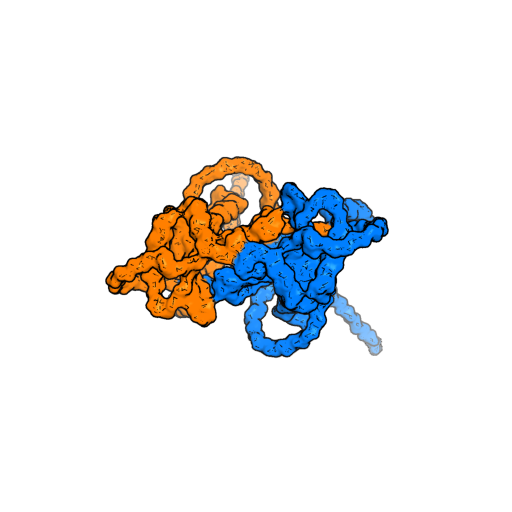 1565 N N . CYS A 1 196 ? -6.922 -23.203 3.791 1 82.38 196 CYS A N 1
ATOM 1566 C CA . CYS A 1 196 ? -6.582 -21.938 4.418 1 82.38 196 CYS A CA 1
ATOM 1567 C C . CYS A 1 196 ? -5.082 -21.688 4.363 1 82.38 196 CYS A C 1
ATOM 1569 O O . CYS A 1 196 ? -4.621 -20.578 4.672 1 82.38 196 CYS A O 1
ATOM 1571 N N . SER A 1 197 ? -4.445 -22.719 3.914 1 83.62 197 SER A N 1
ATOM 1572 C CA . SER A 1 197 ? -2.99 -22.594 3.918 1 83.62 197 SER A CA 1
ATOM 1573 C C . SER A 1 197 ? -2.51 -21.734 2.756 1 83.62 197 SER A C 1
ATOM 1575 O O . SER A 1 197 ? -3.023 -21.844 1.641 1 83.62 197 SER A O 1
ATOM 1577 N N . ALA A 1 198 ? -1.546 -20.906 3.084 1 84.19 198 ALA A N 1
ATOM 1578 C CA . ALA A 1 198 ? -0.945 -20.078 2.045 1 84.19 198 ALA A CA 1
ATOM 1579 C C . ALA A 1 198 ? -0.204 -20.938 1.021 1 84.19 198 ALA A C 1
ATOM 1581 O O . ALA A 1 198 ? 0.458 -21.922 1.38 1 84.19 198 ALA A O 1
ATOM 1582 N N . THR A 1 199 ? -0.367 -20.609 -0.192 1 85.69 199 THR A N 1
ATOM 1583 C CA . THR A 1 199 ? 0.369 -21.266 -1.267 1 85.69 199 THR A CA 1
ATOM 1584 C C . THR A 1 199 ? 1.562 -20.422 -1.701 1 85.69 199 THR A C 1
ATOM 1586 O O . THR A 1 199 ? 1.616 -19.219 -1.418 1 85.69 199 THR A O 1
ATOM 1589 N N . ASN A 1 200 ? 2.52 -21.109 -2.336 1 88.44 200 ASN A N 1
ATOM 1590 C CA . ASN A 1 200 ? 3.658 -20.375 -2.879 1 88.44 200 ASN A CA 1
ATOM 1591 C C . ASN A 1 200 ? 3.211 -19.297 -3.855 1 88.44 200 ASN A C 1
ATOM 1593 O O . ASN A 1 200 ? 3.76 -18.188 -3.857 1 88.44 200 ASN A O 1
ATOM 1597 N N . LYS A 1 201 ? 2.256 -19.609 -4.586 1 86.12 201 LYS A N 1
ATOM 1598 C CA . LYS A 1 201 ? 1.729 -18.656 -5.559 1 86.12 201 LYS A CA 1
ATOM 1599 C C . LYS A 1 201 ? 1.178 -17.406 -4.867 1 86.12 201 LYS A C 1
ATOM 1601 O O . LYS A 1 201 ? 1.499 -16.281 -5.25 1 86.12 201 LYS A O 1
ATOM 1606 N N . ASN A 1 202 ? 0.421 -17.625 -3.863 1 85.56 202 ASN A N 1
ATOM 1607 C CA . ASN A 1 202 ? -0.192 -16.516 -3.141 1 85.56 202 ASN A CA 1
ATOM 1608 C C . ASN A 1 202 ? 0.854 -15.672 -2.428 1 85.56 202 ASN A C 1
ATOM 1610 O O . ASN A 1 202 ? 0.752 -14.445 -2.408 1 85.56 202 ASN A O 1
ATOM 1614 N N . LEU A 1 203 ? 1.756 -16.328 -1.853 1 89.12 203 LEU A N 1
ATOM 1615 C CA . LEU A 1 203 ? 2.811 -15.609 -1.153 1 89.12 203 LEU A CA 1
ATOM 1616 C C . LEU A 1 203 ? 3.627 -14.766 -2.127 1 89.12 203 LEU A C 1
ATOM 1618 O O . LEU A 1 203 ? 3.945 -13.609 -1.837 1 89.12 203 LEU A O 1
ATOM 1622 N N . ARG A 1 204 ? 3.953 -15.352 -3.244 1 90.75 204 ARG A N 1
ATOM 1623 C CA . ARG A 1 204 ? 4.676 -14.602 -4.27 1 90.75 204 ARG A CA 1
ATOM 1624 C C . ARG A 1 204 ? 3.889 -13.367 -4.707 1 90.75 204 ARG A C 1
ATOM 1626 O O . ARG A 1 204 ? 4.457 -12.289 -4.863 1 90.75 204 ARG A O 1
ATOM 1633 N N . ALA A 1 205 ? 2.633 -13.562 -4.895 1 89.25 205 ALA A N 1
ATOM 1634 C CA . ALA A 1 205 ? 1.786 -12.461 -5.336 1 89.25 205 ALA A CA 1
ATOM 1635 C C . ALA A 1 205 ? 1.752 -11.344 -4.297 1 89.25 205 ALA A C 1
ATOM 1637 O O . ALA A 1 205 ? 1.872 -10.164 -4.637 1 89.25 205 ALA A O 1
ATOM 1638 N N . LYS A 1 206 ? 1.608 -11.727 -3.086 1 90.44 206 LYS A N 1
ATOM 1639 C CA . LYS A 1 206 ? 1.488 -10.742 -2.018 1 90.44 206 LYS A CA 1
ATOM 1640 C C . LYS A 1 206 ? 2.795 -9.977 -1.825 1 90.44 206 LYS A C 1
ATOM 1642 O O . LYS A 1 206 ? 2.787 -8.758 -1.657 1 90.44 206 LYS A O 1
ATOM 1647 N N . PHE A 1 207 ? 3.902 -10.656 -1.812 1 93.12 207 PHE A N 1
ATOM 1648 C CA . PHE A 1 207 ? 5.188 -9.977 -1.695 1 93.12 207 PHE A CA 1
ATOM 1649 C C . PHE A 1 207 ? 5.461 -9.117 -2.922 1 93.12 207 PHE A C 1
ATOM 1651 O O . PHE A 1 207 ? 6.031 -8.031 -2.811 1 93.12 207 PHE A O 1
ATOM 1658 N N . PHE A 1 208 ? 5.07 -9.625 -3.994 1 94.25 208 PHE A N 1
ATOM 1659 C CA . PHE A 1 208 ? 5.258 -8.844 -5.211 1 94.25 208 PHE A CA 1
ATOM 1660 C C . PHE A 1 208 ? 4.477 -7.535 -5.145 1 94.25 208 PHE A C 1
ATOM 1662 O O . PHE A 1 208 ? 5.035 -6.461 -5.375 1 94.25 208 PHE A O 1
ATOM 1669 N N . LEU A 1 209 ? 3.229 -7.605 -4.855 1 92.19 209 LEU A N 1
ATOM 1670 C CA . LEU A 1 209 ? 2.387 -6.418 -4.805 1 92.19 209 LEU A CA 1
ATOM 1671 C C . LEU A 1 209 ? 2.916 -5.422 -3.777 1 92.19 209 LEU A C 1
ATOM 1673 O O . LEU A 1 209 ? 2.928 -4.215 -4.027 1 92.19 209 LEU A O 1
ATOM 1677 N N . SER A 1 210 ? 3.326 -5.93 -2.639 1 94.31 210 SER A N 1
ATOM 1678 C CA . SER A 1 210 ? 3.91 -5.055 -1.626 1 94.31 210 SER A CA 1
ATOM 1679 C C . SER A 1 210 ? 5.172 -4.375 -2.145 1 94.31 210 SER A C 1
ATOM 1681 O O . SER A 1 210 ? 5.406 -3.195 -1.87 1 94.31 210 SER A O 1
ATOM 1683 N N . SER A 1 211 ? 5.965 -5.145 -2.871 1 94.88 211 SER A N 1
ATOM 1684 C CA . SER A 1 211 ? 7.199 -4.578 -3.41 1 94.88 211 SER A CA 1
ATOM 1685 C C . SER A 1 211 ? 6.906 -3.492 -4.438 1 94.88 211 SER A C 1
ATOM 1687 O O . SER A 1 211 ? 7.68 -2.543 -4.582 1 94.88 211 SER A O 1
ATOM 1689 N N . VAL A 1 212 ? 5.84 -3.639 -5.172 1 93.31 212 VAL A N 1
ATOM 1690 C CA . VAL A 1 212 ? 5.445 -2.631 -6.148 1 93.31 212 VAL A CA 1
ATOM 1691 C C . VAL A 1 212 ? 5.055 -1.34 -5.434 1 93.31 212 VAL A C 1
ATOM 1693 O O . VAL A 1 212 ? 5.348 -0.243 -5.914 1 93.31 212 VAL A O 1
ATOM 1696 N N . VAL A 1 213 ? 4.363 -1.488 -4.355 1 92.94 213 VAL A N 1
ATOM 1697 C CA . VAL A 1 213 ? 4.031 -0.325 -3.537 1 92.94 213 VAL A CA 1
ATOM 1698 C C . VAL A 1 213 ? 5.312 0.384 -3.107 1 92.94 213 VAL A C 1
ATOM 1700 O O . VAL A 1 213 ? 5.406 1.611 -3.178 1 92.94 213 VAL A O 1
ATOM 1703 N N . GLU A 1 214 ? 6.219 -0.404 -2.643 1 92.5 214 GLU A N 1
ATOM 1704 C CA . GLU A 1 214 ? 7.523 0.117 -2.244 1 92.5 214 GLU A CA 1
ATOM 1705 C C . GLU A 1 214 ? 8.18 0.887 -3.387 1 92.5 214 GLU A C 1
ATOM 1707 O O . GLU A 1 214 ? 8.664 2.006 -3.191 1 92.5 214 GLU A O 1
ATOM 1712 N N . ASP A 1 215 ? 8.18 0.304 -4.562 1 90.94 215 ASP A N 1
ATOM 1713 C CA . ASP A 1 215 ? 8.758 0.954 -5.738 1 90.94 215 ASP A CA 1
ATOM 1714 C C . ASP A 1 215 ? 8.078 2.293 -6.012 1 90.94 215 ASP A C 1
ATOM 1716 O O . ASP A 1 215 ? 8.742 3.291 -6.281 1 90.94 215 ASP A O 1
ATOM 1720 N N . PHE A 1 216 ? 6.898 2.291 -5.988 1 89.5 216 PHE A N 1
ATOM 1721 C CA . PHE A 1 216 ? 6.094 3.459 -6.328 1 89.5 216 PHE A CA 1
ATOM 1722 C C . PHE A 1 216 ? 6.391 4.617 -5.383 1 89.5 216 PHE A C 1
ATOM 1724 O O . PHE A 1 216 ? 6.691 5.727 -5.828 1 89.5 216 PHE A O 1
ATOM 1731 N N . PHE A 1 217 ? 6.332 4.379 -4.098 1 88.81 217 PHE A N 1
ATOM 1732 C CA . PHE A 1 217 ? 6.523 5.449 -3.123 1 88.81 217 PHE A CA 1
ATOM 1733 C C . PHE A 1 217 ? 7.969 5.93 -3.127 1 88.81 217 PHE A C 1
ATOM 1735 O O . PHE A 1 217 ? 8.227 7.129 -2.99 1 88.81 217 PHE A O 1
ATOM 1742 N N . ASN A 1 218 ? 8.883 5 -3.24 1 87 218 ASN A N 1
ATOM 1743 C CA . ASN A 1 218 ? 10.281 5.422 -3.275 1 87 218 ASN A CA 1
ATOM 1744 C C . ASN A 1 218 ? 10.57 6.285 -4.5 1 87 218 ASN A C 1
ATOM 1746 O O . ASN A 1 218 ? 11.398 7.195 -4.438 1 87 218 ASN A O 1
ATOM 1750 N N . TYR A 1 219 ? 9.844 5.984 -5.492 1 86.19 219 TYR A N 1
ATOM 1751 C CA . TYR A 1 219 ? 10 6.801 -6.688 1 86.19 219 TYR A CA 1
ATOM 1752 C C . TYR A 1 219 ? 9.352 8.172 -6.508 1 86.19 219 TYR A C 1
ATOM 1754 O O . TYR A 1 219 ? 9.969 9.195 -6.801 1 86.19 219 TYR A O 1
ATOM 1762 N N . LYS A 1 220 ? 8.133 8.18 -6.023 1 84.44 220 LYS A N 1
ATOM 1763 C CA . LYS A 1 220 ? 7.332 9.398 -6.004 1 84.44 220 LYS A CA 1
ATOM 1764 C C . LYS A 1 220 ? 7.75 10.312 -4.855 1 84.44 220 LYS A C 1
ATOM 1766 O O . LYS A 1 220 ? 7.73 11.539 -4.992 1 84.44 220 LYS A O 1
ATOM 1771 N N . ILE A 1 221 ? 8 9.773 -3.705 1 79.56 221 ILE A N 1
ATOM 1772 C CA . ILE A 1 221 ? 8.281 10.617 -2.547 1 79.56 221 ILE A CA 1
ATOM 1773 C C . ILE A 1 221 ? 9.766 10.562 -2.221 1 79.56 221 ILE A C 1
ATOM 1775 O O . ILE A 1 221 ? 10.242 11.297 -1.345 1 79.56 221 ILE A O 1
ATOM 1779 N N . GLU A 1 222 ? 10.594 9.898 -3.002 1 75.12 222 GLU A N 1
ATOM 1780 C CA . GLU A 1 222 ? 12.047 9.828 -2.871 1 75.12 222 GLU A CA 1
ATOM 1781 C C . GLU A 1 222 ? 12.461 9.5 -1.439 1 75.12 222 GLU A C 1
ATOM 1783 O O . GLU A 1 222 ? 13.266 10.219 -0.842 1 75.12 222 GLU A O 1
ATOM 1788 N N . SER A 1 223 ? 11.891 8.617 -0.955 1 75.75 223 SER A N 1
ATOM 1789 C CA . SER A 1 223 ? 12.18 8.125 0.388 1 75.75 223 SER A CA 1
ATOM 1790 C C . SER A 1 223 ? 12.711 6.699 0.351 1 75.75 223 SER A C 1
ATOM 1792 O O . SER A 1 223 ? 12.922 6.137 -0.726 1 75.75 223 SER A O 1
ATOM 1794 N N . ASN A 1 224 ? 13.211 6.207 1.448 1 80.12 224 ASN A N 1
ATOM 1795 C CA . ASN A 1 224 ? 13.68 4.828 1.568 1 80.12 224 ASN A CA 1
ATOM 1796 C C . ASN A 1 224 ? 12.703 3.973 2.365 1 80.12 224 ASN A C 1
ATOM 1798 O O . ASN A 1 224 ? 13.086 3.324 3.34 1 80.12 224 ASN A O 1
ATOM 1802 N N . LEU A 1 225 ? 11.492 3.961 1.815 1 85.69 225 LEU A N 1
ATOM 1803 C CA . LEU A 1 225 ? 10.438 3.227 2.504 1 85.69 225 LEU A CA 1
ATOM 1804 C C . LEU A 1 225 ? 10.508 1.738 2.176 1 85.69 225 LEU A C 1
ATOM 1806 O O . LEU A 1 225 ? 11.039 1.353 1.133 1 85.69 225 LEU A O 1
ATOM 1810 N N . THR A 1 226 ? 10.109 0.951 3.121 1 90.06 226 THR A N 1
ATOM 1811 C CA . THR A 1 226 ? 9.969 -0.489 2.934 1 90.06 226 THR A CA 1
ATOM 1812 C C . THR A 1 226 ? 8.516 -0.917 3.113 1 90.06 226 THR A C 1
ATOM 1814 O O . THR A 1 226 ? 7.828 -0.438 4.02 1 90.06 226 THR A O 1
ATOM 1817 N N . ALA A 1 227 ? 8.062 -1.771 2.246 1 93.44 227 ALA A N 1
ATOM 1818 C CA . ALA A 1 227 ? 6.711 -2.312 2.334 1 93.44 227 ALA A CA 1
ATOM 1819 C C . ALA A 1 227 ? 6.734 -3.838 2.379 1 93.44 227 ALA A C 1
ATOM 1821 O O . ALA A 1 227 ? 7.32 -4.484 1.506 1 93.44 227 ALA A O 1
ATOM 1822 N N . VAL A 1 228 ? 6.121 -4.422 3.377 1 93 228 VAL A N 1
ATOM 1823 C CA . VAL A 1 228 ? 6.102 -5.875 3.529 1 93 228 VAL A CA 1
ATOM 1824 C C . VAL A 1 228 ? 4.691 -6.34 3.883 1 93 228 VAL A C 1
ATOM 1826 O O . VAL A 1 228 ? 3.963 -5.645 4.594 1 93 228 VAL A O 1
ATOM 1829 N N . PRO A 1 229 ? 4.336 -7.504 3.342 1 92.31 229 PRO A N 1
ATOM 1830 C CA . PRO A 1 229 ? 3.057 -8.062 3.791 1 92.31 229 PRO A CA 1
ATOM 1831 C C . PRO A 1 229 ? 3.07 -8.453 5.266 1 92.31 229 PRO A C 1
ATOM 1833 O O . PRO A 1 229 ? 4.133 -8.742 5.824 1 92.31 229 PRO A O 1
ATOM 1836 N N . PHE A 1 230 ? 1.986 -8.43 5.852 1 89.31 230 PHE A N 1
ATOM 1837 C CA . PHE A 1 230 ? 1.833 -8.906 7.219 1 89.31 230 PHE A CA 1
ATOM 1838 C C . PHE A 1 230 ? 0.44 -9.484 7.441 1 89.31 230 PHE A C 1
ATOM 1840 O O . PHE A 1 230 ? -0.327 -9.648 6.488 1 89.31 230 PHE A O 1
ATOM 1847 N N . GLY A 1 231 ? 0.229 -9.969 8.695 1 83.81 231 GLY A N 1
ATOM 1848 C CA . GLY A 1 231 ? -1.071 -10.562 8.977 1 83.81 231 GLY A CA 1
ATOM 1849 C C . GLY A 1 231 ? -1.103 -12.062 8.773 1 83.81 231 GLY A C 1
ATOM 1850 O O . GLY A 1 231 ? -0.102 -12.742 9 1 83.81 231 GLY A O 1
ATOM 1851 N N . SER A 1 232 ? -2.289 -12.453 8.273 1 79.44 232 SER A N 1
ATOM 1852 C CA . SER A 1 232 ? -2.523 -13.891 8.195 1 79.44 232 SER A CA 1
ATOM 1853 C C . SER A 1 232 ? -1.603 -14.547 7.172 1 79.44 232 SER A C 1
ATOM 1855 O O . SER A 1 232 ? -1.193 -15.695 7.344 1 79.44 232 SER A O 1
ATOM 1857 N N . SER A 1 233 ? -1.27 -13.875 6.145 1 77.62 233 SER A N 1
ATOM 1858 C CA . SER A 1 233 ? -0.417 -14.453 5.109 1 77.62 233 SER A CA 1
ATOM 1859 C C . SER A 1 233 ? 0.953 -14.828 5.668 1 77.62 233 SER A C 1
ATOM 1861 O O . SER A 1 233 ? 1.532 -15.836 5.273 1 77.62 233 SER A O 1
ATOM 1863 N N . MET A 1 234 ? 1.407 -14.062 6.508 1 80.25 234 MET A N 1
ATOM 1864 C CA . MET A 1 234 ? 2.721 -14.32 7.094 1 80.25 234 MET A CA 1
ATOM 1865 C C . MET A 1 234 ? 2.65 -15.445 8.117 1 80.25 234 MET A C 1
ATOM 1867 O O . MET A 1 234 ? 3.676 -16.031 8.477 1 80.25 234 MET A O 1
ATOM 1871 N N . ALA A 1 235 ? 1.39 -15.648 8.539 1 75.75 235 ALA A N 1
ATOM 1872 C CA . ALA A 1 235 ? 1.188 -16.766 9.477 1 75.75 235 ALA A CA 1
ATOM 1873 C C . ALA A 1 235 ? 0.963 -18.062 8.727 1 75.75 235 ALA A C 1
ATOM 1875 O O . ALA A 1 235 ? 0.709 -19.109 9.344 1 75.75 235 ALA A O 1
ATOM 1876 N N . GLY A 1 236 ? 1.036 -18.016 7.473 1 76.69 236 GLY A N 1
ATOM 1877 C CA . GLY A 1 236 ? 0.898 -19.219 6.676 1 76.69 236 GLY A CA 1
ATOM 1878 C C . GLY A 1 236 ? -0.516 -19.453 6.176 1 76.69 236 GLY A C 1
ATOM 1879 O O . GLY A 1 236 ? -0.83 -20.516 5.648 1 76.69 236 GLY A O 1
ATOM 1880 N N . PHE A 1 237 ? -1.319 -18.469 6.414 1 79.94 237 PHE A N 1
ATOM 1881 C CA . PHE A 1 237 ? -2.703 -18.578 5.969 1 79.94 237 PHE A CA 1
ATOM 1882 C C . PHE A 1 237 ? -3.002 -17.578 4.859 1 79.94 237 PHE A C 1
ATOM 1884 O O . PHE A 1 237 ? -2.535 -16.438 4.906 1 79.94 237 PHE A O 1
ATOM 1891 N N . SER A 1 238 ? -3.568 -18.047 3.881 1 75.5 238 SER A N 1
ATOM 1892 C CA . SER A 1 238 ? -3.963 -17.141 2.803 1 75.5 238 SER A CA 1
ATOM 1893 C C . SER A 1 238 ? -4.922 -17.828 1.833 1 75.5 238 SER A C 1
ATOM 1895 O O . SER A 1 238 ? -4.523 -18.734 1.098 1 75.5 238 SER A O 1
ATOM 1897 N N . THR A 1 239 ? -6.074 -17.391 1.899 1 73.06 239 THR A N 1
ATOM 1898 C CA . THR A 1 239 ? -7.008 -17.859 0.883 1 73.06 239 THR A CA 1
ATOM 1899 C C . THR A 1 239 ? -6.922 -17 -0.373 1 73.06 239 THR A C 1
ATOM 1901 O O . THR A 1 239 ? -6.426 -15.867 -0.325 1 73.06 239 THR A O 1
ATOM 1904 N N . PRO A 1 240 ? -7.285 -17.484 -1.534 1 66.25 240 PRO A N 1
ATOM 1905 C CA . PRO A 1 240 ? -7.227 -16.719 -2.777 1 66.25 240 PRO A CA 1
ATOM 1906 C C . PRO A 1 240 ? -7.973 -15.391 -2.682 1 66.25 240 PRO A C 1
ATOM 1908 O O . PRO A 1 240 ? -7.645 -14.438 -3.398 1 66.25 240 PRO A O 1
ATOM 1911 N N . SER A 1 241 ? -8.867 -15.266 -1.851 1 69.5 241 SER A N 1
ATOM 1912 C CA . SER A 1 241 ? -9.672 -14.055 -1.76 1 69.5 241 SER A CA 1
ATOM 1913 C C . SER A 1 241 ? -9.305 -13.234 -0.53 1 69.5 241 SER A C 1
ATOM 1915 O O . SER A 1 241 ? -10 -12.281 -0.183 1 69.5 241 SER A O 1
ATOM 1917 N N . SER A 1 242 ? -8.195 -13.648 -0.008 1 77.75 242 SER A N 1
ATOM 1918 C CA . SER A 1 242 ? -7.84 -12.953 1.223 1 77.75 242 SER A CA 1
ATOM 1919 C C . SER A 1 242 ? -7.309 -11.555 0.929 1 77.75 242 SER A C 1
ATOM 1921 O O . SER A 1 242 ? -6.75 -11.312 -0.142 1 77.75 242 SER A O 1
ATOM 1923 N N . ASP A 1 243 ? -7.484 -10.68 1.863 1 85 243 ASP A N 1
ATOM 1924 C CA . ASP A 1 243 ? -6.977 -9.312 1.766 1 85 243 ASP A CA 1
ATOM 1925 C C . ASP A 1 243 ? -5.453 -9.289 1.85 1 85 243 ASP A C 1
ATOM 1927 O O . ASP A 1 243 ? -4.832 -10.25 2.305 1 85 243 ASP A O 1
ATOM 1931 N N . LEU A 1 244 ? -4.926 -8.289 1.277 1 90.19 244 LEU A N 1
ATOM 1932 C CA . LEU A 1 244 ? -3.492 -8.039 1.406 1 90.19 244 LEU A CA 1
ATOM 1933 C C . LEU A 1 244 ? -3.223 -6.938 2.426 1 90.19 244 LEU A C 1
ATOM 1935 O O . LEU A 1 244 ? -3.604 -5.785 2.215 1 90.19 244 LEU A O 1
ATOM 1939 N N . ASP A 1 245 ? -2.633 -7.32 3.518 1 91.25 245 ASP A N 1
ATOM 1940 C CA . ASP A 1 245 ? -2.191 -6.348 4.516 1 91.25 245 ASP A CA 1
ATOM 1941 C C . ASP A 1 245 ? -0.722 -5.984 4.312 1 91.25 245 ASP A C 1
ATOM 1943 O O . ASP A 1 245 ? 0.147 -6.859 4.32 1 91.25 245 ASP A O 1
ATOM 1947 N N . VAL A 1 246 ? -0.471 -4.727 4.156 1 93.94 246 VAL A N 1
ATOM 1948 C CA . VAL A 1 246 ? 0.883 -4.25 3.889 1 93.94 246 VAL A CA 1
ATOM 1949 C C . VAL A 1 246 ? 1.311 -3.268 4.977 1 93.94 246 VAL A C 1
ATOM 1951 O O . VAL A 1 246 ? 0.553 -2.365 5.34 1 93.94 246 VAL A O 1
ATOM 1954 N N . SER A 1 247 ? 2.465 -3.469 5.477 1 92.75 247 SER A N 1
ATOM 1955 C CA . SER A 1 247 ? 3.064 -2.525 6.414 1 92.75 247 SER A CA 1
ATOM 1956 C C . SER A 1 247 ? 4.145 -1.688 5.738 1 92.75 247 SER A C 1
ATOM 1958 O O . SER A 1 247 ? 5.094 -2.232 5.172 1 92.75 247 SER A O 1
ATOM 1960 N N . ILE A 1 248 ? 3.938 -0.456 5.754 1 91.19 248 ILE A N 1
ATOM 1961 C CA . ILE A 1 248 ? 4.895 0.481 5.176 1 91.19 248 ILE A CA 1
ATOM 1962 C C . ILE A 1 248 ? 5.641 1.211 6.289 1 91.19 248 ILE A C 1
ATOM 1964 O O . ILE A 1 248 ? 5.02 1.842 7.148 1 91.19 248 ILE A O 1
ATOM 1968 N N . THR A 1 249 ? 6.93 1.087 6.227 1 87.12 249 THR A N 1
ATOM 1969 C CA . THR A 1 249 ? 7.738 1.669 7.289 1 87.12 249 THR A CA 1
ATOM 1970 C C . THR A 1 249 ? 8.656 2.758 6.738 1 87.12 249 THR A C 1
ATOM 1972 O O . THR A 1 249 ? 8.875 2.836 5.531 1 87.12 249 THR A O 1
ATOM 1975 N N . ASN A 1 250 ? 9.203 3.629 7.73 1 73.75 250 ASN A N 1
ATOM 1976 C CA . ASN A 1 250 ? 10.125 4.734 7.48 1 73.75 250 ASN A CA 1
ATOM 1977 C C . ASN A 1 250 ? 9.445 5.863 6.711 1 73.75 250 ASN A C 1
ATOM 1979 O O . ASN A 1 250 ? 10.047 6.465 5.82 1 73.75 250 ASN A O 1
ATOM 1983 N N . ILE A 1 251 ? 8.141 5.926 6.977 1 60.81 251 ILE A N 1
ATOM 1984 C CA . ILE A 1 251 ? 7.461 7.117 6.473 1 60.81 251 ILE A CA 1
ATOM 1985 C C . ILE A 1 251 ? 7.73 8.297 7.406 1 60.81 251 ILE A C 1
ATOM 1987 O O . ILE A 1 251 ? 7.449 8.219 8.602 1 60.81 251 ILE A O 1
ATOM 1991 N N . GLU A 1 252 ? 8.828 8.914 7.242 1 58.03 252 GLU A N 1
ATOM 1992 C CA . GLU A 1 252 ? 9.141 10.016 8.148 1 58.03 252 GLU A CA 1
ATOM 1993 C C . GLU A 1 252 ? 8.25 11.227 7.875 1 58.03 252 GLU A C 1
ATOM 1995 O O . GLU A 1 252 ? 8.203 11.727 6.75 1 58.03 252 GLU A O 1
ATOM 2000 N N . THR A 1 253 ? 7.133 11.336 8.664 1 54.47 253 THR A N 1
ATOM 2001 C CA . THR A 1 253 ? 6.324 12.547 8.602 1 54.47 253 THR A CA 1
ATOM 2002 C C . THR A 1 253 ? 6.855 13.594 9.578 1 54.47 253 THR A C 1
ATOM 2004 O O . THR A 1 253 ? 7.586 13.273 10.516 1 54.47 253 THR A O 1
ATOM 2007 N N . VAL A 1 254 ? 6.961 14.883 9.188 1 47.56 254 VAL A N 1
ATOM 2008 C CA . VAL A 1 254 ? 7.453 15.953 10.055 1 47.56 254 VAL A CA 1
ATOM 2009 C C . VAL A 1 254 ? 6.785 15.859 11.422 1 47.56 254 VAL A C 1
ATOM 2011 O O . VAL A 1 254 ? 5.57 15.68 11.516 1 47.56 254 VAL A O 1
ATOM 2014 N N . PRO A 1 255 ? 7.586 15.648 12.508 1 43.66 255 PRO A N 1
ATOM 2015 C CA . PRO A 1 255 ? 7.031 15.734 13.859 1 43.66 255 PRO A CA 1
ATOM 2016 C C . PRO A 1 255 ? 6.176 16.984 14.07 1 43.66 255 PRO A C 1
ATOM 2018 O O . PRO A 1 255 ? 6.387 18 13.414 1 43.66 255 PRO A O 1
ATOM 2021 N N . MET B 1 1 ? -47.812 -11.703 57.844 1 20.94 1 MET B N 1
ATOM 2022 C CA . MET B 1 1 ? -47.344 -12.445 56.656 1 20.94 1 MET B CA 1
ATOM 2023 C C . MET B 1 1 ? -46.844 -11.492 55.594 1 20.94 1 MET B C 1
ATOM 2025 O O . MET B 1 1 ? -47.625 -10.844 54.906 1 20.94 1 MET B O 1
ATOM 2029 N N . SER B 1 2 ? -45.719 -10.836 55.75 1 20.75 2 SER B N 1
ATOM 2030 C CA . SER B 1 2 ? -45.062 -9.578 55.406 1 20.75 2 SER B CA 1
ATOM 2031 C C . SER B 1 2 ? -44.469 -9.648 54 1 20.75 2 SER B C 1
ATOM 2033 O O . SER B 1 2 ? -43.969 -10.703 53.594 1 20.75 2 SER B O 1
ATOM 2035 N N . LEU B 1 3 ? -44.812 -8.836 53.031 1 21.8 3 LEU B N 1
ATOM 2036 C CA . LEU B 1 3 ? -44.688 -8.602 51.594 1 21.8 3 LEU B CA 1
ATOM 2037 C C . LEU B 1 3 ? -43.219 -8.398 51.219 1 21.8 3 LEU B C 1
ATOM 2039 O O . LEU B 1 3 ? -42.562 -7.52 51.781 1 21.8 3 LEU B O 1
ATOM 2043 N N . ARG B 1 4 ? -42.406 -9.461 50.781 1 20.17 4 ARG B N 1
ATOM 2044 C CA . ARG B 1 4 ? -41 -9.75 50.469 1 20.17 4 ARG B CA 1
ATOM 2045 C C . ARG B 1 4 ? -40.5 -8.883 49.312 1 20.17 4 ARG B C 1
ATOM 2047 O O . ARG B 1 4 ? -41.031 -8.945 48.219 1 20.17 4 ARG B O 1
ATOM 2054 N N . THR B 1 5 ? -40 -7.676 49.531 1 19.44 5 THR B N 1
ATOM 2055 C CA . THR B 1 5 ? -39.656 -6.578 48.625 1 19.44 5 THR B CA 1
ATOM 2056 C C . THR B 1 5 ? -38.469 -6.953 47.75 1 19.44 5 THR B C 1
ATOM 2058 O O . THR B 1 5 ? -37.438 -7.379 48.219 1 19.44 5 THR B O 1
ATOM 2061 N N . PHE B 1 6 ? -38.562 -7.484 46.469 1 20.78 6 PHE B N 1
ATOM 2062 C CA . PHE B 1 6 ? -37.688 -7.969 45.406 1 20.78 6 PHE B CA 1
ATOM 2063 C C . PHE B 1 6 ? -36.719 -6.883 44.938 1 20.78 6 PHE B C 1
ATOM 2065 O O . PHE B 1 6 ? -37.125 -5.879 44.344 1 20.78 6 PHE B O 1
ATOM 2072 N N . CYS B 1 7 ? -35.688 -6.508 45.75 1 19.3 7 CYS B N 1
ATOM 2073 C CA . CYS B 1 7 ? -34.812 -5.387 45.5 1 19.3 7 CYS B CA 1
ATOM 2074 C C . CYS B 1 7 ? -34 -5.605 44.219 1 19.3 7 CYS B C 1
ATOM 2076 O O . CYS B 1 7 ? -33.406 -6.68 44.031 1 19.3 7 CYS B O 1
ATOM 2078 N N . THR B 1 8 ? -34.156 -4.902 43.031 1 19.5 8 THR B N 1
ATOM 2079 C CA . THR B 1 8 ? -33.719 -4.781 41.625 1 19.5 8 THR B CA 1
ATOM 2080 C C . THR B 1 8 ? -32.25 -4.43 41.531 1 19.5 8 THR B C 1
ATOM 2082 O O . THR B 1 8 ? -31.828 -3.385 42.031 1 19.5 8 THR B O 1
ATOM 2085 N N . HIS B 1 9 ? -31.312 -5.32 41.688 1 18.69 9 HIS B N 1
ATOM 2086 C CA . HIS B 1 9 ? -29.859 -5.219 41.781 1 18.69 9 HIS B CA 1
ATOM 2087 C C . HIS B 1 9 ? -29.281 -4.582 40.5 1 18.69 9 HIS B C 1
ATOM 2089 O O . HIS B 1 9 ? -29.609 -5.008 39.406 1 18.69 9 HIS B O 1
ATOM 2095 N N . SER B 1 10 ? -28.797 -3.328 40.469 1 19.17 10 SER B N 1
ATOM 2096 C CA . SER B 1 10 ? -28.203 -2.416 39.5 1 19.17 10 SER B CA 1
ATOM 2097 C C . SER B 1 10 ? -26.891 -2.959 38.938 1 19.17 10 SER B C 1
ATOM 2099 O O . SER B 1 10 ? -26.031 -3.396 39.719 1 19.17 10 SER B O 1
ATOM 2101 N N . ILE B 1 11 ? -26.75 -3.414 37.656 1 20.33 11 ILE B N 1
ATOM 2102 C CA . ILE B 1 11 ? -25.719 -3.975 36.812 1 20.33 11 ILE B CA 1
ATOM 2103 C C . ILE B 1 11 ? -24.578 -2.977 36.625 1 20.33 11 ILE B C 1
ATOM 2105 O O . ILE B 1 11 ? -24.766 -1.898 36.062 1 20.33 11 ILE B O 1
ATOM 2109 N N . ARG B 1 12 ? -23.688 -2.811 37.594 1 20.16 12 ARG B N 1
ATOM 2110 C CA . ARG B 1 12 ? -22.516 -1.955 37.562 1 20.16 12 ARG B CA 1
ATOM 2111 C C . ARG B 1 12 ? -21.562 -2.363 36.438 1 20.16 12 ARG B C 1
ATOM 2113 O O . ARG B 1 12 ? -21.078 -3.5 36.406 1 20.16 12 ARG B O 1
ATOM 2120 N N . PHE B 1 13 ? -21.578 -1.693 35.188 1 21.48 13 PHE B N 1
ATOM 2121 C CA . PHE B 1 13 ? -20.797 -1.772 33.938 1 21.48 13 PHE B CA 1
ATOM 2122 C C . PHE B 1 13 ? -19.312 -1.553 34.219 1 21.48 13 PHE B C 1
ATOM 2124 O O . PHE B 1 13 ? -18.906 -0.443 34.562 1 21.48 13 PHE B O 1
ATOM 2131 N N . SER B 1 14 ? -18.641 -2.377 34.875 1 20.62 14 SER B N 1
ATOM 2132 C CA . SER B 1 14 ? -17.203 -2.277 35.062 1 20.62 14 SER B CA 1
ATOM 2133 C C . SER B 1 14 ? -16.469 -2.148 33.719 1 20.62 14 SER B C 1
ATOM 2135 O O . SER B 1 14 ? -16.906 -2.697 32.719 1 20.62 14 SER B O 1
ATOM 2137 N N . LYS B 1 15 ? -15.414 -1.182 33.562 1 21.94 15 LYS B N 1
ATOM 2138 C CA . LYS B 1 15 ? -14.523 -0.604 32.562 1 21.94 15 LYS B CA 1
ATOM 2139 C C . LYS B 1 15 ? -13.727 -1.688 31.844 1 21.94 15 LYS B C 1
ATOM 2141 O O . LYS B 1 15 ? -12.539 -1.863 32.094 1 21.94 15 LYS B O 1
ATOM 2146 N N . ARG B 1 16 ? -14.094 -3.039 31.734 1 20.73 16 ARG B N 1
ATOM 2147 C CA . ARG B 1 16 ? -13.352 -4.164 31.172 1 20.73 16 ARG B CA 1
ATOM 2148 C C . ARG B 1 16 ? -12.891 -3.857 29.75 1 20.73 16 ARG B C 1
ATOM 2150 O O . ARG B 1 16 ? -13.484 -3.027 29.062 1 20.73 16 ARG B O 1
ATOM 2157 N N . SER B 1 17 ? -11.906 -4.762 29.203 1 20.8 17 SER B N 1
ATOM 2158 C CA . SER B 1 17 ? -10.852 -4.941 28.219 1 20.8 17 SER B CA 1
ATOM 2159 C C . SER B 1 17 ? -11.422 -4.965 26.797 1 20.8 17 SER B C 1
ATOM 2161 O O . SER B 1 17 ? -12.492 -5.531 26.562 1 20.8 17 SER B O 1
ATOM 2163 N N . ILE B 1 18 ? -11.047 -4.016 25.953 1 23.36 18 ILE B N 1
ATOM 2164 C CA . ILE B 1 18 ? -11.195 -3.645 24.547 1 23.36 18 ILE B CA 1
ATOM 2165 C C . ILE B 1 18 ? -10.898 -4.852 23.672 1 23.36 18 ILE B C 1
ATOM 2167 O O . ILE B 1 18 ? -9.766 -5.035 23.219 1 23.36 18 ILE B O 1
ATOM 2171 N N . SER B 1 19 ? -11.234 -6.137 24.125 1 22.11 19 SER B N 1
ATOM 2172 C CA . SER B 1 19 ? -10.781 -7.293 23.359 1 22.11 19 SER B CA 1
ATOM 2173 C C . SER B 1 19 ? -11.25 -7.215 21.922 1 22.11 19 SER B C 1
ATOM 2175 O O . SER B 1 19 ? -10.438 -7.285 20.984 1 22.11 19 SER B O 1
ATOM 2177 N N . GLY B 1 20 ? -12.328 -8.102 21.531 1 22.88 20 GLY B N 1
ATOM 2178 C CA . GLY B 1 20 ? -12.609 -8.945 20.391 1 22.88 20 GLY B CA 1
ATOM 2179 C C . GLY B 1 20 ? -13.203 -8.18 19.219 1 22.88 20 GLY B C 1
ATOM 2180 O O . GLY B 1 20 ? -14.391 -7.848 19.219 1 22.88 20 GLY B O 1
ATOM 2181 N N . ILE B 1 21 ? -12.695 -7.191 18.672 1 23.42 21 ILE B N 1
ATOM 2182 C CA . ILE B 1 21 ? -13.352 -6.508 17.562 1 23.42 21 ILE B CA 1
ATOM 2183 C C . ILE B 1 21 ? -13.672 -7.512 16.453 1 23.42 21 ILE B C 1
ATOM 2185 O O . ILE B 1 21 ? -12.758 -8.102 15.867 1 23.42 21 ILE B O 1
ATOM 2189 N N . SER B 1 22 ? -14.781 -8.266 16.516 1 22.98 22 SER B N 1
ATOM 2190 C CA . SER B 1 22 ? -15.375 -9.203 15.555 1 22.98 22 SER B CA 1
ATOM 2191 C C . SER B 1 22 ? -15.461 -8.586 14.164 1 22.98 22 SER B C 1
ATOM 2193 O O . SER B 1 22 ? -16.031 -7.508 13.984 1 22.98 22 SER B O 1
ATOM 2195 N N . LEU B 1 23 ? -14.602 -8.906 13.227 1 22.84 23 LEU B N 1
ATOM 2196 C CA . LEU B 1 23 ? -14.383 -8.617 11.82 1 22.84 23 LEU B CA 1
ATOM 2197 C C . LEU B 1 23 ? -15.609 -8.969 10.992 1 22.84 23 LEU B C 1
ATOM 2199 O O . LEU B 1 23 ? -15.547 -9.023 9.758 1 22.84 23 LEU B O 1
ATOM 2203 N N . ARG B 1 24 ? -16.734 -9.461 11.539 1 25.94 24 ARG B N 1
ATOM 2204 C CA . ARG B 1 24 ? -17.891 -9.875 10.742 1 25.94 24 ARG B CA 1
ATOM 2205 C C . ARG B 1 24 ? -18.406 -8.719 9.891 1 25.94 24 ARG B C 1
ATOM 2207 O O . ARG B 1 24 ? -19.438 -8.844 9.227 1 25.94 24 ARG B O 1
ATOM 2214 N N . LEU B 1 25 ? -17.984 -7.523 10.016 1 24.3 25 LEU B N 1
ATOM 2215 C CA . LEU B 1 25 ? -18.875 -6.434 9.609 1 24.3 25 LEU B CA 1
ATOM 2216 C C . LEU B 1 25 ? -19.078 -6.434 8.094 1 24.3 25 LEU B C 1
ATOM 2218 O O . LEU B 1 25 ? -19.812 -5.605 7.566 1 24.3 25 LEU B O 1
ATOM 2222 N N . ILE B 1 26 ? -18.281 -7.172 7.273 1 24.02 26 ILE B N 1
ATOM 2223 C CA . ILE B 1 26 ? -18.234 -6.547 5.957 1 24.02 26 ILE B CA 1
ATOM 2224 C C . ILE B 1 26 ? -19.453 -6.957 5.133 1 24.02 26 ILE B C 1
ATOM 2226 O O . ILE B 1 26 ? -19.469 -6.762 3.914 1 24.02 26 ILE B O 1
ATOM 2230 N N . SER B 1 27 ? -20.344 -7.805 5.625 1 24.42 27 SER B N 1
ATOM 2231 C CA . SER B 1 27 ? -21.344 -8.141 4.613 1 24.42 27 SER B CA 1
ATOM 2232 C C . SER B 1 27 ? -22.234 -6.941 4.297 1 24.42 27 SER B C 1
ATOM 2234 O O . SER B 1 27 ? -23.453 -7.012 4.453 1 24.42 27 SER B O 1
ATOM 2236 N N . GLN B 1 28 ? -22 -5.734 4.539 1 24.69 28 GLN B N 1
ATOM 2237 C CA . GLN B 1 28 ? -23.078 -4.75 4.391 1 24.69 28 GLN B CA 1
ATOM 2238 C C . GLN B 1 28 ? -23.625 -4.754 2.969 1 24.69 28 GLN B C 1
ATOM 2240 O O . GLN B 1 28 ? -22.875 -4.902 2.002 1 24.69 28 GLN B O 1
ATOM 2245 N N . SER B 1 29 ? -24.922 -5.066 2.785 1 26.03 29 SER B N 1
ATOM 2246 C CA . SER B 1 29 ? -25.859 -4.73 1.73 1 26.03 29 SER B CA 1
ATOM 2247 C C . SER B 1 29 ? -25.672 -3.299 1.247 1 26.03 29 SER B C 1
ATOM 2249 O O . SER B 1 29 ? -25.422 -2.396 2.049 1 26.03 29 SER B O 1
ATOM 2251 N N . HIS B 1 30 ? -25.297 -2.98 0.008 1 25.75 30 HIS B N 1
ATOM 2252 C CA . HIS B 1 30 ? -25.188 -1.733 -0.74 1 25.75 30 HIS B CA 1
ATOM 2253 C C . HIS B 1 30 ? -26.469 -0.914 -0.624 1 25.75 30 HIS B C 1
ATOM 2255 O O . HIS B 1 30 ? -27.281 -0.883 -1.554 1 25.75 30 HIS B O 1
ATOM 2261 N N . LYS B 1 31 ? -27.266 -0.915 0.48 1 25.91 31 LYS B N 1
ATOM 2262 C CA . LYS B 1 31 ? -28.375 0.033 0.389 1 25.91 31 LYS B CA 1
ATOM 2263 C C . LYS B 1 31 ? -27.875 1.419 -0.013 1 25.91 31 LYS B C 1
ATOM 2265 O O . LYS B 1 31 ? -26.75 1.795 0.303 1 25.91 31 LYS B O 1
ATOM 2270 N N . SER B 1 32 ? -28.625 2.121 -0.916 1 28.98 32 SER B N 1
ATOM 2271 C CA . SER B 1 32 ? -28.594 3.494 -1.412 1 28.98 32 SER B CA 1
ATOM 2272 C C . SER B 1 32 ? -28.453 4.492 -0.268 1 28.98 32 SER B C 1
ATOM 2274 O O . SER B 1 32 ? -29.422 4.762 0.446 1 28.98 32 SER B O 1
ATOM 2276 N N . ILE B 1 33 ? -27.609 4.297 0.655 1 30.41 33 ILE B N 1
ATOM 2277 C CA . ILE B 1 33 ? -27.484 5.344 1.663 1 30.41 33 ILE B CA 1
ATOM 2278 C C . ILE B 1 33 ? -27.5 6.711 0.987 1 30.41 33 ILE B C 1
ATOM 2280 O O . ILE B 1 33 ? -26.625 7.004 0.16 1 30.41 33 ILE B O 1
ATOM 2284 N N . ILE B 1 34 ? -28.594 7.246 0.852 1 30.81 34 ILE B N 1
ATOM 2285 C CA . ILE B 1 34 ? -28.766 8.672 0.595 1 30.81 34 ILE B CA 1
ATOM 2286 C C . ILE B 1 34 ? -27.766 9.477 1.427 1 30.81 34 ILE B C 1
ATOM 2288 O O . ILE B 1 34 ? -27.875 9.516 2.656 1 30.81 34 ILE B O 1
ATOM 2292 N N . GLU B 1 35 ? -26.469 9.32 1.146 1 33.97 35 GLU B N 1
ATOM 2293 C CA . GLU B 1 35 ? -25.359 10.047 1.752 1 33.97 35 GLU B CA 1
ATOM 2294 C C . GLU B 1 35 ? -25.672 11.539 1.831 1 33.97 35 GLU B C 1
ATOM 2296 O O . GLU B 1 35 ? -25.875 12.195 0.806 1 33.97 35 GLU B O 1
ATOM 2301 N N . LYS B 1 36 ? -26.469 11.938 2.758 1 32.41 36 LYS B N 1
ATOM 2302 C CA . LYS B 1 36 ? -26.438 13.367 3.057 1 32.41 36 LYS B CA 1
ATOM 2303 C C . LYS B 1 36 ? -25.016 13.93 2.885 1 32.41 36 LYS B C 1
ATOM 2305 O O . LYS B 1 36 ? -24.047 13.312 3.307 1 32.41 36 LYS B O 1
ATOM 2310 N N . GLU B 1 37 ? -24.797 14.758 1.937 1 37.12 37 GLU B N 1
ATOM 2311 C CA . GLU B 1 37 ? -23.625 15.562 1.628 1 37.12 37 GLU B CA 1
ATOM 2312 C C . GLU B 1 37 ? -23.031 16.188 2.891 1 37.12 37 GLU B C 1
ATOM 2314 O O . GLU B 1 37 ? -23.484 17.234 3.348 1 37.12 37 GLU B O 1
ATOM 2319 N N . SER B 1 38 ? -22.953 15.523 4.02 1 37.78 38 SER B N 1
ATOM 2320 C CA . SER B 1 38 ? -22.281 16.125 5.172 1 37.78 38 SER B CA 1
ATOM 2321 C C . SER B 1 38 ? -20.969 16.797 4.77 1 37.78 38 SER B C 1
ATOM 2323 O O . SER B 1 38 ? -20.312 16.359 3.828 1 37.78 38 SER B O 1
ATOM 2325 N N . SER B 1 39 ? -20.656 18.062 5.098 1 43.56 39 SER B N 1
ATOM 2326 C CA . SER B 1 39 ? -19.531 18.969 4.887 1 43.56 39 SER B CA 1
ATOM 2327 C C . SER B 1 39 ? -18.203 18.25 5.039 1 43.56 39 SER B C 1
ATOM 2329 O O . SER B 1 39 ? -17.984 17.531 6.016 1 43.56 39 SER B O 1
ATOM 2331 N N . ILE B 1 40 ? -17.562 17.797 4.016 1 53.28 40 ILE B N 1
ATOM 2332 C CA . ILE B 1 40 ? -16.219 17.281 3.805 1 53.28 40 ILE B CA 1
ATOM 2333 C C . ILE B 1 40 ? -15.25 17.906 4.816 1 53.28 40 ILE B C 1
ATOM 2335 O O . ILE B 1 40 ? -14.211 17.328 5.125 1 53.28 40 ILE B O 1
ATOM 2339 N N . SER B 1 41 ? -15.57 19.094 5.41 1 61.12 41 SER B N 1
ATOM 2340 C CA . SER B 1 41 ? -14.586 19.859 6.176 1 61.12 41 SER B CA 1
ATOM 2341 C C . SER B 1 41 ? -14.453 19.312 7.598 1 61.12 41 SER B C 1
ATOM 2343 O O . SER B 1 41 ? -13.969 20 8.492 1 61.12 41 SER B O 1
ATOM 2345 N N . CYS B 1 42 ? -14.719 18.062 7.773 1 81.88 42 CYS B N 1
ATOM 2346 C CA . CYS B 1 42 ? -14.617 17.578 9.141 1 81.88 42 CYS B CA 1
ATOM 2347 C C . CYS B 1 42 ? -13.227 17 9.414 1 81.88 42 CYS B C 1
ATOM 2349 O O . CYS B 1 42 ? -12.57 16.5 8.492 1 81.88 42 CYS B O 1
ATOM 2351 N N . GLU B 1 43 ? -12.82 17.234 10.695 1 91.38 43 GLU B N 1
ATOM 2352 C CA . GLU B 1 43 ? -11.539 16.688 11.125 1 91.38 43 GLU B CA 1
ATOM 2353 C C . GLU B 1 43 ? -11.594 15.164 11.203 1 91.38 43 GLU B C 1
ATOM 2355 O O . GLU B 1 43 ? -12.57 14.594 11.711 1 91.38 43 GLU B O 1
ATOM 2360 N N . PRO B 1 44 ? -10.703 14.531 10.609 1 90.69 44 PRO B N 1
ATOM 2361 C CA . PRO B 1 44 ? -10.703 13.062 10.562 1 90.69 44 PRO B CA 1
ATOM 2362 C C . PRO B 1 44 ? -10.859 12.43 11.938 1 90.69 44 PRO B C 1
ATOM 2364 O O . PRO B 1 44 ? -11.523 11.391 12.07 1 90.69 44 PRO B O 1
ATOM 2367 N N . LYS B 1 45 ? -10.234 12.984 12.93 1 87.75 45 LYS B N 1
ATOM 2368 C CA . LYS B 1 45 ? -10.328 12.406 14.266 1 87.75 45 LYS B CA 1
ATOM 2369 C C . LYS B 1 45 ? -11.773 12.414 14.766 1 87.75 45 LYS B C 1
ATOM 2371 O O . LYS B 1 45 ? -12.211 11.453 15.406 1 87.75 45 LYS B O 1
ATOM 2376 N N . ASP B 1 46 ? -12.445 13.484 14.492 1 89.94 46 ASP B N 1
ATOM 2377 C CA . ASP B 1 46 ? -13.852 13.57 14.875 1 89.94 46 ASP B CA 1
ATOM 2378 C C . ASP B 1 46 ? -14.688 12.508 14.156 1 89.94 46 ASP B C 1
ATOM 2380 O O . ASP B 1 46 ? -15.602 11.93 14.742 1 89.94 46 ASP B O 1
ATOM 2384 N N . VAL B 1 47 ? -14.375 12.273 12.977 1 90.5 47 VAL B N 1
ATOM 2385 C CA . VAL B 1 47 ? -15.086 11.266 12.195 1 90.5 47 VAL B CA 1
ATOM 2386 C C . VAL B 1 47 ? -14.797 9.875 12.766 1 90.5 47 VAL B C 1
ATOM 2388 O O . VAL B 1 47 ? -15.711 9.078 12.961 1 90.5 47 VAL B O 1
ATOM 2391 N N . LEU B 1 48 ? -13.547 9.641 12.984 1 88.06 48 LEU B N 1
ATOM 2392 C CA . LEU B 1 48 ? -13.086 8.336 13.453 1 88.06 48 LEU B CA 1
ATOM 2393 C C . LEU B 1 48 ? -13.773 7.957 14.766 1 88.06 48 LEU B C 1
ATOM 2395 O O . LEU B 1 48 ? -14.07 6.785 14.992 1 88.06 48 LEU B O 1
ATOM 2399 N N . PHE B 1 49 ? -14.102 8.93 15.586 1 86.56 49 PHE B N 1
ATOM 2400 C CA . PHE B 1 49 ? -14.641 8.617 16.906 1 86.56 49 PHE B CA 1
ATOM 2401 C C . PHE B 1 49 ? -16.125 8.977 16.984 1 86.56 49 PHE B C 1
ATOM 2403 O O . PHE B 1 49 ? -16.672 9.07 18.078 1 86.56 49 PHE B O 1
ATOM 2410 N N . ASP B 1 50 ? -16.609 9.25 15.844 1 87.19 50 ASP B N 1
ATOM 2411 C CA . ASP B 1 50 ? -18.047 9.508 15.805 1 87.19 50 ASP B CA 1
ATOM 2412 C C . ASP B 1 50 ? -18.844 8.227 16.062 1 87.19 50 ASP B C 1
ATOM 2414 O O . ASP B 1 50 ? -18.875 7.328 15.227 1 87.19 50 ASP B O 1
ATOM 2418 N N . THR B 1 51 ? -19.453 8.086 17.141 1 87 51 THR B N 1
ATOM 2419 C CA . THR B 1 51 ? -20.141 6.871 17.531 1 87 51 THR B CA 1
ATOM 2420 C C . THR B 1 51 ? -21.531 6.809 16.906 1 87 51 THR B C 1
ATOM 2422 O O . THR B 1 51 ? -22.219 5.785 16.984 1 87 51 THR B O 1
ATOM 2425 N N . SER B 1 52 ? -21.906 7.871 16.266 1 90.19 52 SER B N 1
ATOM 2426 C CA . SER B 1 52 ? -23.25 7.941 15.688 1 90.19 52 SER B CA 1
ATOM 2427 C C . SER B 1 52 ? -23.297 7.262 14.32 1 90.19 52 SER B C 1
ATOM 2429 O O . SER B 1 52 ? -24.375 7.031 13.773 1 90.19 52 SER B O 1
ATOM 2431 N N . ILE B 1 53 ? -22.203 7.023 13.797 1 88.88 53 ILE B N 1
ATOM 2432 C CA . ILE B 1 53 ? -22.188 6.426 12.461 1 88.88 53 ILE B CA 1
ATOM 2433 C C . ILE B 1 53 ? -21.453 5.086 12.516 1 88.88 53 ILE B C 1
ATOM 2435 O O . ILE B 1 53 ? -20.609 4.867 13.383 1 88.88 53 ILE B O 1
ATOM 2439 N N . SER B 1 54 ? -21.859 4.25 11.477 1 90.12 54 SER B N 1
ATOM 2440 C CA . SER B 1 54 ? -21.25 2.922 11.406 1 90.12 54 SER B CA 1
ATOM 2441 C C . SER B 1 54 ? -19.812 2.988 10.914 1 90.12 54 SER B C 1
ATOM 2443 O O . SER B 1 54 ? -19.406 3.982 10.312 1 90.12 54 SER B O 1
ATOM 2445 N N . TYR B 1 55 ? -19.078 1.907 11.156 1 88.25 55 TYR B N 1
ATOM 2446 C CA . TYR B 1 55 ? -17.672 1.86 10.773 1 88.25 55 TYR B CA 1
ATOM 2447 C C . TYR B 1 55 ? -17.516 1.996 9.266 1 88.25 55 TYR B C 1
ATOM 2449 O O . TYR B 1 55 ? -16.672 2.77 8.789 1 88.25 55 TYR B O 1
ATOM 2457 N N . PRO B 1 56 ? -18.312 1.278 8.484 1 88.62 56 PRO B N 1
ATOM 2458 C CA . PRO B 1 56 ? -18.188 1.459 7.031 1 88.62 56 PRO B CA 1
ATOM 2459 C C . PRO B 1 56 ? -18.422 2.902 6.598 1 88.62 56 PRO B C 1
ATOM 2461 O O . PRO B 1 56 ? -17.781 3.383 5.66 1 88.62 56 PRO B O 1
ATOM 2464 N N . GLN B 1 57 ? -19.25 3.537 7.316 1 90.56 57 GLN B N 1
ATOM 2465 C CA . GLN B 1 57 ? -19.516 4.938 6.996 1 90.56 57 GLN B CA 1
ATOM 2466 C C . GLN B 1 57 ? -18.328 5.816 7.363 1 90.56 57 GLN B C 1
ATOM 2468 O O . GLN B 1 57 ? -17.984 6.746 6.633 1 90.56 57 GLN B O 1
ATOM 2473 N N . ILE B 1 58 ? -17.766 5.527 8.5 1 90.31 58 ILE B N 1
ATOM 2474 C CA . ILE B 1 58 ? -16.562 6.25 8.922 1 90.31 58 ILE B CA 1
ATOM 2475 C C . ILE B 1 58 ? -15.477 6.109 7.867 1 90.31 58 ILE B C 1
ATOM 2477 O O . ILE B 1 58 ? -14.906 7.109 7.422 1 90.31 58 ILE B O 1
ATOM 2481 N N . MET B 1 59 ? -15.297 4.887 7.418 1 91.06 59 MET B N 1
ATOM 2482 C CA . MET B 1 59 ? -14.25 4.617 6.434 1 91.06 59 MET B CA 1
ATOM 2483 C C . MET B 1 59 ? -14.562 5.293 5.105 1 91.06 59 MET B C 1
ATOM 2485 O O . MET B 1 59 ? -13.672 5.848 4.461 1 91.06 59 MET B O 1
ATOM 2489 N N . SER B 1 60 ? -15.75 5.246 4.746 1 91.94 60 SER B N 1
ATOM 2490 C CA . SER B 1 60 ? -16.156 5.875 3.492 1 91.94 60 SER B CA 1
ATOM 2491 C C . SER B 1 60 ? -15.906 7.379 3.523 1 91.94 60 SER B C 1
ATOM 2493 O O . SER B 1 60 ? -15.43 7.957 2.545 1 91.94 60 SER B O 1
ATOM 2495 N N . ARG B 1 61 ? -16.188 8.016 4.598 1 91.88 61 ARG B N 1
ATOM 2496 C CA . ARG B 1 61 ? -16.016 9.453 4.738 1 91.88 61 ARG B CA 1
ATOM 2497 C C . ARG B 1 61 ? -14.539 9.836 4.719 1 91.88 61 ARG B C 1
ATOM 2499 O O . ARG B 1 61 ? -14.148 10.797 4.059 1 91.88 61 ARG B O 1
ATOM 2506 N N . LEU B 1 62 ? -13.828 9.109 5.438 1 93.62 62 LEU B N 1
ATOM 2507 C CA . LEU B 1 62 ? -12.398 9.391 5.5 1 93.62 62 LEU B CA 1
ATOM 2508 C C . LEU B 1 62 ? -11.727 9.125 4.16 1 93.62 62 LEU B C 1
ATOM 2510 O O . LEU B 1 62 ? -10.805 9.844 3.762 1 93.62 62 LEU B O 1
ATOM 2514 N N . ARG B 1 63 ? -12.164 8.078 3.477 1 94.12 63 ARG B N 1
ATOM 2515 C CA . ARG B 1 63 ? -11.648 7.789 2.141 1 94.12 63 ARG B CA 1
ATOM 2516 C C . ARG B 1 63 ? -12 8.906 1.167 1 94.12 63 ARG B C 1
ATOM 2518 O O . ARG B 1 63 ? -11.18 9.289 0.328 1 94.12 63 ARG B O 1
ATOM 2525 N N . LYS B 1 64 ? -13.172 9.383 1.312 1 93.44 64 LYS B N 1
ATOM 2526 C CA . LYS B 1 64 ? -13.594 10.484 0.447 1 93.44 64 LYS B CA 1
ATOM 2527 C C . LYS B 1 64 ? -12.727 11.719 0.675 1 93.44 64 LYS B C 1
ATOM 2529 O O . LYS B 1 64 ? -12.312 12.383 -0.281 1 93.44 64 LYS B O 1
ATOM 2534 N N . GLN B 1 65 ? -12.492 12.023 1.919 1 94.12 65 GLN B N 1
ATOM 2535 C CA . GLN B 1 65 ? -11.609 13.148 2.23 1 94.12 65 GLN B CA 1
ATOM 2536 C C . GLN B 1 65 ? -10.227 12.945 1.611 1 94.12 65 GLN B C 1
ATOM 2538 O O . GLN B 1 65 ? -9.648 13.883 1.06 1 94.12 65 GLN B O 1
ATOM 2543 N N . ALA B 1 66 ? -9.758 11.75 1.727 1 95.88 66 ALA B N 1
ATOM 2544 C CA . ALA B 1 66 ? -8.453 11.422 1.169 1 95.88 66 ALA B CA 1
ATOM 2545 C C . ALA B 1 66 ? -8.43 11.617 -0.344 1 95.88 66 ALA B C 1
ATOM 2547 O O . ALA B 1 66 ? -7.438 12.086 -0.902 1 95.88 66 ALA B O 1
ATOM 2548 N N . GLN B 1 67 ? -9.492 11.297 -0.997 1 94.88 67 GLN B N 1
ATOM 2549 C CA . GLN B 1 67 ? -9.578 11.422 -2.449 1 94.88 67 GLN B CA 1
ATOM 2550 C C . GLN B 1 67 ? -9.57 12.891 -2.877 1 94.88 67 GLN B C 1
ATOM 2552 O O . GLN B 1 67 ? -9.266 13.203 -4.027 1 94.88 67 GLN B O 1
ATOM 2557 N N . HIS B 1 68 ? -9.883 13.75 -1.94 1 96.31 68 HIS B N 1
ATOM 2558 C CA . HIS B 1 68 ? -9.883 15.18 -2.211 1 96.31 68 HIS B CA 1
ATOM 2559 C C . HIS B 1 68 ? -8.555 15.82 -1.812 1 96.31 68 HIS B C 1
ATOM 2561 O O . HIS B 1 68 ? -8.469 17.031 -1.639 1 96.31 68 HIS B O 1
ATOM 2567 N N . SER B 1 69 ? -7.578 15.008 -1.642 1 96.38 69 SER B N 1
ATOM 2568 C CA . SER B 1 69 ? -6.281 15.508 -1.201 1 96.38 69 SER B CA 1
ATOM 2569 C C . SER B 1 69 ? -5.203 15.25 -2.248 1 96.38 69 SER B C 1
ATOM 2571 O O . SER B 1 69 ? -5.332 14.344 -3.066 1 96.38 69 SER B O 1
ATOM 2573 N N . ILE B 1 70 ? -4.199 16.078 -2.223 1 95.19 70 ILE B N 1
ATOM 2574 C CA . ILE B 1 70 ? -3.047 15.938 -3.105 1 95.19 70 ILE B CA 1
ATOM 2575 C C . ILE B 1 70 ? -1.773 16.328 -2.355 1 95.19 70 ILE B C 1
ATOM 2577 O O . ILE B 1 70 ? -1.807 17.172 -1.46 1 95.19 70 ILE B O 1
ATOM 2581 N N . LEU B 1 71 ? -0.74 15.617 -2.652 1 93.19 71 LEU B N 1
ATOM 2582 C CA . LEU B 1 71 ? 0.557 15.906 -2.055 1 93.19 71 LEU B CA 1
ATOM 2583 C C . LEU B 1 71 ? 1.432 16.703 -3.018 1 93.19 71 LEU B C 1
ATOM 2585 O O . LEU B 1 71 ? 1.762 16.219 -4.105 1 93.19 71 LEU B O 1
ATOM 2589 N N . LEU B 1 72 ? 1.771 17.875 -2.639 1 91.88 72 LEU B N 1
ATOM 2590 C CA . LEU B 1 72 ? 2.637 18.734 -3.439 1 91.88 72 LEU B CA 1
ATOM 2591 C C . LEU B 1 72 ? 4.059 18.734 -2.895 1 91.88 72 LEU B C 1
ATOM 2593 O O . LEU B 1 72 ? 4.273 18.969 -1.705 1 91.88 72 LEU B O 1
ATOM 2597 N N . GLN B 1 73 ? 4.93 18.469 -3.799 1 87.75 73 GLN B N 1
ATOM 2598 C CA . GLN B 1 73 ? 6.328 18.359 -3.393 1 87.75 73 GLN B CA 1
ATOM 2599 C C . GLN B 1 73 ? 7.156 19.5 -3.99 1 87.75 73 GLN B C 1
ATOM 2601 O O . GLN B 1 73 ? 6.98 19.859 -5.156 1 87.75 73 GLN B O 1
ATOM 2606 N N . LEU B 1 74 ? 8.031 20.016 -3.115 1 84.69 74 LEU B N 1
ATOM 2607 C CA . LEU B 1 74 ? 8.906 21.109 -3.529 1 84.69 74 LEU B CA 1
ATOM 2608 C C . LEU B 1 74 ? 10.352 20.828 -3.145 1 84.69 74 LEU B C 1
ATOM 2610 O O . LEU B 1 74 ? 10.625 20.391 -2.027 1 84.69 74 LEU B O 1
ATOM 2614 N N . ASP B 1 75 ? 11.164 21 -4.16 1 79.31 75 ASP B N 1
ATOM 2615 C CA . ASP B 1 75 ? 12.594 20.953 -3.85 1 79.31 75 ASP B CA 1
ATOM 2616 C C . ASP B 1 75 ? 13.07 22.25 -3.205 1 79.31 75 ASP B C 1
ATOM 2618 O O . ASP B 1 75 ? 12.953 23.312 -3.803 1 79.31 75 ASP B O 1
ATOM 2622 N N . VAL B 1 76 ? 13.477 22.047 -1.986 1 74.94 76 VAL B N 1
ATOM 2623 C CA . VAL B 1 76 ? 13.836 23.266 -1.262 1 74.94 76 VAL B CA 1
ATOM 2624 C C . VAL B 1 76 ? 15.32 23.234 -0.909 1 74.94 76 VAL B C 1
ATOM 2626 O O . VAL B 1 76 ? 15.891 22.172 -0.677 1 74.94 76 VAL B O 1
ATOM 2629 N N . SER B 1 77 ? 15.828 24.359 -1.127 1 71.5 77 SER B N 1
ATOM 2630 C CA . SER B 1 77 ? 17.219 24.531 -0.702 1 71.5 77 SER B CA 1
ATOM 2631 C C . SER B 1 77 ? 17.297 24.828 0.792 1 71.5 77 SER B C 1
ATOM 2633 O O . SER B 1 77 ? 16.297 25.172 1.421 1 71.5 77 SER B O 1
ATOM 2635 N N . GLU B 1 78 ? 18.422 24.547 1.33 1 66.25 78 GLU B N 1
ATOM 2636 C CA . GLU B 1 78 ? 18.656 24.781 2.752 1 66.25 78 GLU B CA 1
ATOM 2637 C C . GLU B 1 78 ? 18.422 26.25 3.119 1 66.25 78 GLU B C 1
ATOM 2639 O O . GLU B 1 78 ? 18.109 26.562 4.273 1 66.25 78 GLU B O 1
ATOM 2644 N N . ARG B 1 79 ? 18.469 27.062 2.176 1 64.94 79 ARG B N 1
ATOM 2645 C CA . ARG B 1 79 ? 18.359 28.5 2.428 1 64.94 79 ARG B CA 1
ATOM 2646 C C . ARG B 1 79 ? 16.906 28.938 2.445 1 64.94 79 ARG B C 1
ATOM 2648 O O . ARG B 1 79 ? 16.594 30.047 2.906 1 64.94 79 ARG B O 1
ATOM 2655 N N . ASP B 1 80 ? 16.125 28.031 2.105 1 73.19 80 ASP B N 1
ATOM 2656 C CA . ASP B 1 80 ? 14.711 28.406 1.978 1 73.19 80 ASP B CA 1
ATOM 2657 C C . ASP B 1 80 ? 14.016 28.391 3.338 1 73.19 80 ASP B C 1
ATOM 2659 O O . ASP B 1 80 ? 14.289 27.531 4.176 1 73.19 80 ASP B O 1
ATOM 2663 N N . ASN B 1 81 ? 13.266 29.422 3.535 1 73.38 81 ASN B N 1
ATOM 2664 C CA . ASN B 1 81 ? 12.469 29.531 4.754 1 73.38 81 ASN B CA 1
ATOM 2665 C C . ASN B 1 81 ? 11.172 28.734 4.641 1 73.38 81 ASN B C 1
ATOM 2667 O O . ASN B 1 81 ? 10.344 29 3.764 1 73.38 81 ASN B O 1
ATOM 2671 N N . ALA B 1 82 ? 11.008 27.781 5.57 1 71.81 82 ALA B N 1
ATOM 2672 C CA . ALA B 1 82 ? 9.875 26.875 5.539 1 71.81 82 ALA B CA 1
ATOM 2673 C C . ALA B 1 82 ? 8.555 27.625 5.664 1 71.81 82 ALA B C 1
ATOM 2675 O O . ALA B 1 82 ? 7.566 27.281 5.02 1 71.81 82 ALA B O 1
ATOM 2676 N N . ASN B 1 83 ? 8.539 28.656 6.477 1 77.19 83 ASN B N 1
ATOM 2677 C CA . ASN B 1 83 ? 7.312 29.422 6.695 1 77.19 83 ASN B CA 1
ATOM 2678 C C . ASN B 1 83 ? 6.926 30.219 5.457 1 77.19 83 ASN B C 1
ATOM 2680 O O . ASN B 1 83 ? 5.746 30.297 5.105 1 77.19 83 ASN B O 1
ATOM 2684 N N . LEU B 1 84 ? 7.938 30.766 4.926 1 81.69 84 LEU B N 1
ATOM 2685 C CA . LEU B 1 84 ? 7.68 31.531 3.709 1 81.69 84 LEU B CA 1
ATOM 2686 C C . LEU B 1 84 ? 7.203 30.609 2.586 1 81.69 84 LEU B C 1
ATOM 2688 O O . LEU B 1 84 ? 6.301 30.969 1.828 1 81.69 84 LEU B O 1
ATOM 2692 N N . LEU B 1 85 ? 7.762 29.5 2.568 1 81.56 85 LEU B N 1
ATOM 2693 C CA . LEU B 1 85 ? 7.383 28.531 1.545 1 81.56 85 LEU B CA 1
ATOM 2694 C C . LEU B 1 85 ? 5.938 28.078 1.724 1 81.56 85 LEU B C 1
ATOM 2696 O O . LEU B 1 85 ? 5.195 27.969 0.746 1 81.56 85 LEU B O 1
ATOM 2700 N N . LEU B 1 86 ? 5.559 27.828 2.941 1 84.44 86 LEU B N 1
ATOM 2701 C CA . LEU B 1 86 ? 4.188 27.406 3.223 1 84.44 86 LEU B CA 1
ATOM 2702 C C . LEU B 1 86 ? 3.195 28.484 2.777 1 84.44 86 LEU B C 1
ATOM 2704 O O . LEU B 1 86 ? 2.146 28.172 2.211 1 84.44 86 LEU B O 1
ATOM 2708 N N . LYS B 1 87 ? 3.572 29.688 3.105 1 86.25 87 LYS B N 1
ATOM 2709 C CA . LYS B 1 87 ? 2.709 30.797 2.703 1 86.25 87 LYS B CA 1
ATOM 2710 C C . LYS B 1 87 ? 2.572 30.859 1.186 1 86.25 87 LYS B C 1
ATOM 2712 O O . LYS B 1 87 ? 1.48 31.094 0.666 1 86.25 87 LYS B O 1
ATOM 2717 N N . GLU B 1 88 ? 3.641 30.672 0.545 1 87.56 88 GLU B N 1
ATOM 2718 C CA . GLU B 1 88 ? 3.631 30.688 -0.915 1 87.56 88 GLU B CA 1
ATOM 2719 C C . GLU B 1 88 ? 2.771 29.562 -1.478 1 87.56 88 GLU B C 1
ATOM 2721 O O . GLU B 1 88 ? 2.008 29.766 -2.422 1 87.56 88 GLU B O 1
ATOM 2726 N N . VAL B 1 89 ? 2.918 28.453 -0.95 1 90.38 89 VAL B N 1
ATOM 2727 C CA . VAL B 1 89 ? 2.154 27.297 -1.418 1 90.38 89 VAL B CA 1
ATOM 2728 C C . VAL B 1 89 ? 0.667 27.516 -1.155 1 90.38 89 VAL B C 1
ATOM 2730 O O . VAL B 1 89 ? -0.175 27.188 -1.991 1 90.38 89 VAL B O 1
ATOM 2733 N N . LYS B 1 90 ? 0.396 28.078 -0.001 1 91.94 90 LYS B N 1
ATOM 2734 C CA . LYS B 1 90 ? -0.992 28.375 0.34 1 91.94 90 LYS B CA 1
ATOM 2735 C C . LYS B 1 90 ? -1.611 29.344 -0.673 1 91.94 90 LYS B C 1
ATOM 2737 O O . LYS B 1 90 ? -2.738 29.125 -1.126 1 91.94 90 LYS B O 1
ATOM 2742 N N . THR B 1 91 ? -0.875 30.344 -0.963 1 91.75 91 THR B N 1
ATOM 2743 C CA . THR B 1 91 ? -1.352 31.344 -1.923 1 91.75 91 THR B CA 1
ATOM 2744 C C . THR B 1 91 ? -1.563 30.703 -3.295 1 91.75 91 THR B C 1
ATOM 2746 O O . THR B 1 91 ? -2.586 30.938 -3.941 1 91.75 91 THR B O 1
ATOM 2749 N N . PHE B 1 92 ? -0.675 29.938 -3.734 1 92.94 92 PHE B N 1
ATOM 2750 C CA . PHE B 1 92 ? -0.768 29.25 -5.012 1 92.94 92 PHE B CA 1
ATOM 2751 C C . PHE B 1 92 ? -2.01 28.359 -5.062 1 92.94 92 PHE B C 1
ATOM 2753 O O . PHE B 1 92 ? -2.77 28.406 -6.031 1 92.94 92 PHE B O 1
ATOM 2760 N N . CYS B 1 93 ? -2.203 27.578 -4.02 1 94.5 93 CYS B N 1
ATOM 2761 C CA . CYS B 1 93 ? -3.314 26.641 -3.99 1 94.5 93 CYS B CA 1
ATOM 2762 C C . CYS B 1 93 ? -4.652 27.375 -3.947 1 94.5 93 CYS B C 1
ATOM 2764 O O . CYS B 1 93 ? -5.645 26.891 -4.496 1 94.5 93 CYS B O 1
ATOM 2766 N N . SER B 1 94 ? -4.645 28.5 -3.301 1 93.56 94 SER B N 1
ATOM 2767 C CA . SER B 1 94 ? -5.879 29.281 -3.217 1 93.56 94 SER B CA 1
ATOM 2768 C C . SER B 1 94 ? -6.32 29.766 -4.594 1 93.56 94 SER B C 1
ATOM 2770 O O . SER B 1 94 ? -7.516 29.969 -4.832 1 93.56 94 SER B O 1
ATOM 2772 N N . HIS B 1 95 ? -5.367 29.875 -5.441 1 93.06 95 HIS B N 1
ATOM 2773 C CA . HIS B 1 95 ? -5.684 30.297 -6.809 1 93.06 95 HIS B CA 1
ATOM 2774 C C . HIS B 1 95 ? -6.195 29.109 -7.633 1 93.06 95 HIS B C 1
ATOM 2776 O O . HIS B 1 95 ? -6.914 29.312 -8.617 1 93.06 95 HIS B O 1
ATOM 2782 N N . VAL B 1 96 ? -5.855 28.047 -7.27 1 93.31 96 VAL B N 1
ATOM 2783 C CA . VAL B 1 96 ? -6.242 26.844 -8.016 1 93.31 96 VAL B CA 1
ATOM 2784 C C . VAL B 1 96 ? -7.676 26.453 -7.664 1 93.31 96 VAL B C 1
ATOM 2786 O O . VAL B 1 96 ? -8.438 26.031 -8.531 1 93.31 96 VAL B O 1
ATOM 2789 N N . GLY B 1 97 ? -7.961 26.562 -6.352 1 94.44 97 GLY B N 1
ATOM 2790 C CA . GLY B 1 97 ? -9.289 26.203 -5.895 1 94.44 97 GLY B CA 1
ATOM 2791 C C . GLY B 1 97 ? -9.508 26.469 -4.414 1 94.44 97 GLY B C 1
ATOM 2792 O O . GLY B 1 97 ? -8.656 27.062 -3.758 1 94.44 97 GLY B O 1
ATOM 2793 N N . ASP B 1 98 ? -10.727 26 -3.951 1 94.94 98 ASP B N 1
ATOM 2794 C CA . ASP B 1 98 ? -11.086 26.172 -2.547 1 94.94 98 ASP B CA 1
ATOM 2795 C C . ASP B 1 98 ? -10.352 25.156 -1.669 1 94.94 98 ASP B C 1
ATOM 2797 O O . ASP B 1 98 ? -10.656 23.969 -1.695 1 94.94 98 ASP B O 1
ATOM 2801 N N . VAL B 1 99 ? -9.461 25.672 -0.832 1 95.56 99 VAL B N 1
ATOM 2802 C CA . VAL B 1 99 ? -8.625 24.812 0.01 1 95.56 99 VAL B CA 1
ATOM 2803 C C . VAL B 1 99 ? -9.328 24.562 1.344 1 95.56 99 VAL B C 1
ATOM 2805 O O . VAL B 1 99 ? -9.711 25.516 2.037 1 95.56 99 VAL B O 1
ATOM 2808 N N . GLN B 1 100 ? -9.469 23.312 1.724 1 94.38 100 GLN B N 1
ATOM 2809 C CA . GLN B 1 100 ? -10.102 22.953 2.984 1 94.38 100 GLN B CA 1
ATOM 2810 C C . GLN B 1 100 ? -9.062 22.703 4.074 1 94.38 100 GLN B C 1
ATOM 2812 O O . GLN B 1 100 ? -9.336 22.922 5.258 1 94.38 100 GLN B O 1
ATOM 2817 N N . TYR B 1 101 ? -8 22.234 3.67 1 93.56 101 TYR B N 1
ATOM 2818 C CA . TYR B 1 101 ? -6.934 21.906 4.605 1 93.56 101 TYR B CA 1
ATOM 2819 C C . TYR B 1 101 ? -5.578 21.922 3.906 1 93.56 101 TYR B C 1
ATOM 2821 O O . TYR B 1 101 ? -5.465 21.516 2.746 1 93.56 101 TYR B O 1
ATOM 2829 N N . ILE B 1 102 ? -4.543 22.469 4.574 1 93.44 102 ILE B N 1
ATOM 2830 C CA . ILE B 1 102 ? -3.178 22.438 4.059 1 93.44 102 ILE B CA 1
ATOM 2831 C C . ILE B 1 102 ? -2.191 22.312 5.223 1 93.44 102 ILE B C 1
ATOM 2833 O O . ILE B 1 102 ? -2.33 23 6.23 1 93.44 102 ILE B O 1
ATOM 2837 N N . ALA B 1 103 ? -1.311 21.359 5.133 1 88.75 103 ALA B N 1
ATOM 2838 C CA . ALA B 1 103 ? -0.293 21.203 6.168 1 88.75 103 ALA B CA 1
ATOM 2839 C C . ALA B 1 103 ? 1.007 20.656 5.578 1 88.75 103 ALA B C 1
ATOM 2841 O O . ALA B 1 103 ? 0.987 19.906 4.602 1 88.75 103 ALA B O 1
ATOM 2842 N N . PRO B 1 104 ? 2.088 21.109 6.117 1 85.19 104 PRO B N 1
ATOM 2843 C CA . PRO B 1 104 ? 3.361 20.531 5.688 1 85.19 104 PRO B CA 1
ATOM 2844 C C . PRO B 1 104 ? 3.521 19.078 6.125 1 85.19 104 PRO B C 1
ATOM 2846 O O . PRO B 1 104 ? 3.092 18.703 7.223 1 85.19 104 PRO B O 1
ATOM 2849 N N . TYR B 1 105 ? 4.039 18.219 5.219 1 74.5 105 TYR B N 1
ATOM 2850 C CA . TYR B 1 105 ? 4.305 16.812 5.469 1 74.5 105 TYR B CA 1
ATOM 2851 C C . TYR B 1 105 ? 5.781 16.484 5.266 1 74.5 105 TYR B C 1
ATOM 2853 O O . TYR B 1 105 ? 6.332 15.633 5.961 1 74.5 105 TYR B O 1
ATOM 2861 N N . TYR B 1 106 ? 6.777 16.906 5.707 1 66 106 TYR B N 1
ATOM 2862 C CA . TYR B 1 106 ? 8.195 16.859 5.371 1 66 106 TYR B CA 1
ATOM 2863 C C . TYR B 1 106 ? 8.656 15.414 5.18 1 66 106 TYR B C 1
ATOM 2865 O O . TYR B 1 106 ? 8.305 14.531 5.965 1 66 106 TYR B O 1
ATOM 2873 N N . ILE B 1 107 ? 9.133 15.109 4.004 1 60.41 107 ILE B N 1
ATOM 2874 C CA . ILE B 1 107 ? 9.852 13.867 3.734 1 60.41 107 ILE B CA 1
ATOM 2875 C C . ILE B 1 107 ? 11.336 14.156 3.541 1 60.41 107 ILE B C 1
ATOM 2877 O O . ILE B 1 107 ? 11.703 15.102 2.836 1 60.41 107 ILE B O 1
ATOM 2881 N N . LYS B 1 108 ? 12.18 13.758 4.496 1 58.16 108 LYS B N 1
ATOM 2882 C CA . LYS B 1 108 ? 13.625 13.969 4.41 1 58.16 108 LYS B CA 1
ATOM 2883 C C . LYS B 1 108 ? 14.227 13.141 3.277 1 58.16 108 LYS B C 1
ATOM 2885 O O . LYS B 1 108 ? 13.922 11.961 3.133 1 58.16 108 LYS B O 1
ATOM 2890 N N . VAL B 1 109 ? 14.742 13.977 2.195 1 56.25 109 VAL B N 1
ATOM 2891 C CA . VAL B 1 109 ? 15.469 13.258 1.161 1 56.25 109 VAL B CA 1
ATOM 2892 C C . VAL B 1 109 ? 16.969 13.438 1.369 1 56.25 109 VAL B C 1
ATOM 2894 O O . VAL B 1 109 ? 17.406 14.422 1.979 1 56.25 109 VAL B O 1
ATOM 2897 N N . LYS B 1 110 ? 17.875 12.492 1.084 1 52.94 110 LYS B N 1
ATOM 2898 C CA . LYS B 1 110 ? 19.312 12.438 1.337 1 52.94 110 LYS B CA 1
ATOM 2899 C C . LYS B 1 110 ? 19.984 13.75 0.963 1 52.94 110 LYS B C 1
ATOM 2901 O O . LYS B 1 110 ? 20.812 14.266 1.717 1 52.94 110 LYS B O 1
ATOM 2906 N N . ASN B 1 111 ? 19.953 14.273 -0.294 1 53.03 111 ASN B N 1
ATOM 2907 C CA . ASN B 1 111 ? 20.797 15.375 -0.744 1 53.03 111 ASN B CA 1
ATOM 2908 C C . ASN B 1 111 ? 20.016 16.672 -0.858 1 53.03 111 ASN B C 1
ATOM 2910 O O . ASN B 1 111 ? 20.359 17.547 -1.65 1 53.03 111 ASN B O 1
ATOM 2914 N N . GLY B 1 112 ? 19.109 16.828 -0.042 1 57.91 112 GLY B N 1
ATOM 2915 C CA . GLY B 1 112 ? 18.328 18.047 0.033 1 57.91 112 GLY B CA 1
ATOM 2916 C C . GLY B 1 112 ? 17.016 17.859 0.766 1 57.91 112 GLY B C 1
ATOM 2917 O O . GLY B 1 112 ? 16.781 16.828 1.4 1 57.91 112 GLY B O 1
ATOM 2918 N N . ARG B 1 113 ? 16.469 18.984 1.021 1 62.91 113 ARG B N 1
ATOM 2919 C CA . ARG B 1 113 ? 15.203 18.859 1.747 1 62.91 113 ARG B CA 1
ATOM 2920 C C . ARG B 1 113 ? 14.016 18.891 0.792 1 62.91 113 ARG B C 1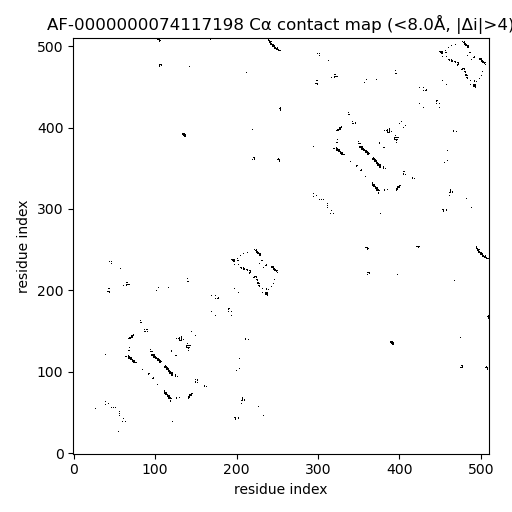
ATOM 2922 O O . ARG B 1 113 ? 13.953 19.734 -0.105 1 62.91 113 ARG B O 1
ATOM 2929 N N . LEU B 1 114 ? 13.367 17.766 0.594 1 74.12 114 LEU B N 1
ATOM 2930 C CA . LEU B 1 114 ? 12.07 17.719 -0.085 1 74.12 114 LEU B CA 1
ATOM 2931 C C . LEU B 1 114 ? 10.945 18.062 0.877 1 74.12 114 LEU B C 1
ATOM 2933 O O . LEU B 1 114 ? 10.773 17.406 1.906 1 74.12 114 LEU B O 1
ATOM 2937 N N . CYS B 1 115 ? 10.398 19.297 0.556 1 81.06 115 CYS B N 1
ATOM 2938 C CA . CYS B 1 115 ? 9.234 19.672 1.356 1 81.06 115 CYS B CA 1
ATOM 2939 C C . CYS B 1 115 ? 7.941 19.234 0.679 1 81.06 115 CYS B C 1
ATOM 2941 O O . CYS B 1 115 ? 7.754 19.469 -0.515 1 81.06 115 CYS B O 1
ATOM 2943 N N . SER B 1 116 ? 7.141 18.562 1.434 1 87.88 116 SER B N 1
ATOM 2944 C CA . SER B 1 116 ? 5.855 18.109 0.91 1 87.88 116 SER B CA 1
ATOM 2945 C C . SER B 1 116 ? 4.695 18.734 1.68 1 87.88 116 SER B C 1
ATOM 2947 O O . SER B 1 116 ? 4.773 18.906 2.898 1 87.88 116 SER B O 1
ATOM 2949 N N . TYR B 1 117 ? 3.717 19.094 0.961 1 90.5 117 TYR B N 1
ATOM 2950 C CA . TYR B 1 117 ? 2.518 19.688 1.549 1 90.5 117 TYR B CA 1
ATOM 2951 C C . TYR B 1 117 ? 1.278 18.875 1.173 1 90.5 117 TYR B C 1
ATOM 2953 O O . TYR B 1 117 ? 1.038 18.609 -0.006 1 90.5 117 TYR B O 1
ATOM 2961 N N . LEU B 1 118 ? 0.594 18.469 2.164 1 93.38 118 LEU B N 1
ATOM 2962 C CA . LEU B 1 118 ? -0.694 17.828 1.935 1 93.38 118 LEU B CA 1
ATOM 2963 C C . LEU B 1 118 ? -1.811 18.859 1.842 1 93.38 118 LEU B C 1
ATOM 2965 O O . LEU B 1 118 ? -2.018 19.641 2.773 1 93.38 118 LEU B O 1
ATOM 2969 N N . VAL B 1 119 ? -2.51 18.844 0.726 1 95.31 119 VAL B N 1
ATOM 2970 C CA . VAL B 1 119 ? -3.545 19.844 0.495 1 95.31 119 VAL B CA 1
ATOM 2971 C C . VAL B 1 119 ? -4.879 19.141 0.212 1 95.31 119 VAL B C 1
ATOM 2973 O O . VAL B 1 119 ? -4.945 18.234 -0.607 1 95.31 119 VAL B O 1
ATOM 2976 N N . GLU B 1 120 ? -5.883 19.547 0.916 1 96.44 120 GLU B N 1
ATOM 2977 C CA . GLU B 1 120 ? -7.246 19.062 0.704 1 96.44 120 GLU B CA 1
ATOM 2978 C C . GLU B 1 120 ? -8.117 20.141 0.057 1 96.44 120 GLU B C 1
ATOM 2980 O O . GLU B 1 120 ? -8.203 21.266 0.56 1 96.44 120 GLU B O 1
ATOM 2985 N N . PHE B 1 121 ? -8.781 19.797 -1.049 1 96.75 121 PHE B N 1
ATOM 2986 C CA . PHE B 1 121 ? -9.641 20.734 -1.77 1 96.75 121 PHE B CA 1
ATOM 2987 C C . PHE B 1 121 ? -11.102 20.344 -1.622 1 96.75 121 PHE B C 1
ATOM 2989 O O . PHE B 1 121 ? -11.422 19.172 -1.372 1 96.75 121 PHE B O 1
ATOM 2996 N N . LYS B 1 122 ? -11.836 21.297 -1.8 1 94.56 122 LYS B N 1
ATOM 2997 C CA . LYS B 1 122 ? -13.273 21.047 -1.786 1 94.56 122 LYS B CA 1
ATOM 2998 C C . LYS B 1 122 ? -13.727 20.359 -3.07 1 94.56 122 LYS B C 1
ATOM 3000 O O . LYS B 1 122 ? -14.531 19.422 -3.031 1 94.56 122 LYS B O 1
ATOM 3005 N N . ASP B 1 123 ? -13.148 20.75 -4.176 1 94.19 123 ASP B N 1
ATOM 3006 C CA . ASP B 1 123 ? -13.547 20.266 -5.488 1 94.19 123 ASP B CA 1
ATOM 3007 C C . ASP B 1 123 ? -12.477 19.359 -6.09 1 94.19 123 ASP B C 1
ATOM 3009 O O . ASP B 1 123 ? -11.289 19.672 -6.035 1 94.19 123 ASP B O 1
ATOM 3013 N N . LEU B 1 124 ? -12.93 18.281 -6.699 1 94.25 124 LEU B N 1
ATOM 3014 C CA . LEU B 1 124 ? -12.031 17.328 -7.316 1 94.25 124 LEU B CA 1
ATOM 3015 C C . LEU B 1 124 ? -11.359 17.922 -8.547 1 94.25 124 LEU B C 1
ATOM 3017 O O . LEU B 1 124 ? -10.273 17.469 -8.945 1 94.25 124 LEU B O 1
ATOM 3021 N N . ASN B 1 125 ? -11.961 18.859 -9.102 1 93.88 125 ASN B N 1
ATOM 3022 C CA . ASN B 1 125 ? -11.398 19.5 -10.289 1 93.88 125 ASN B CA 1
ATOM 3023 C C . ASN B 1 125 ? -10.055 20.156 -9.992 1 93.88 125 ASN B C 1
ATOM 3025 O O . ASN B 1 125 ? -9.172 20.188 -10.844 1 93.88 125 ASN B O 1
ATOM 3029 N N . SER B 1 126 ? -9.961 20.719 -8.828 1 94.5 126 SER B N 1
ATOM 3030 C CA . SER B 1 126 ? -8.695 21.328 -8.43 1 94.5 126 SER B CA 1
ATOM 3031 C C . SER B 1 126 ? -7.578 20.297 -8.359 1 94.5 126 SER B C 1
ATOM 3033 O O . SER B 1 126 ? -6.445 20.562 -8.758 1 94.5 126 SER B O 1
ATOM 3035 N N . ILE B 1 127 ? -7.898 19.141 -7.898 1 94 127 ILE B N 1
ATOM 3036 C CA . ILE B 1 127 ? -6.934 18.047 -7.801 1 94 127 ILE B CA 1
ATOM 3037 C C . ILE B 1 127 ? -6.508 17.609 -9.203 1 94 127 ILE B C 1
ATOM 3039 O O . ILE B 1 127 ? -5.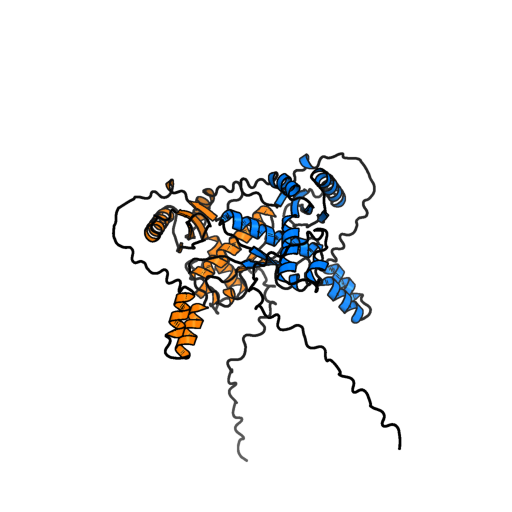32 17.391 -9.453 1 94 127 ILE B O 1
ATOM 3043 N N . HIS B 1 128 ? -7.469 17.531 -10.031 1 90.69 128 HIS B N 1
ATOM 3044 C CA . HIS B 1 128 ? -7.184 17.125 -11.398 1 90.69 128 HIS B CA 1
ATOM 3045 C C . HIS B 1 128 ? -6.234 18.109 -12.078 1 90.69 128 HIS B C 1
ATOM 3047 O O . HIS B 1 128 ? -5.297 17.703 -12.766 1 90.69 128 HIS B O 1
ATOM 3053 N N . LYS B 1 129 ? -6.457 19.328 -11.875 1 89.88 129 LYS B N 1
ATOM 3054 C CA . LYS B 1 129 ? -5.602 20.359 -12.453 1 89.88 129 LYS B CA 1
ATOM 3055 C C . LYS B 1 129 ? -4.164 20.219 -11.961 1 89.88 129 LYS B C 1
ATOM 3057 O O . LYS B 1 129 ? -3.221 20.328 -12.75 1 89.88 129 LYS B O 1
ATOM 3062 N N . LEU B 1 130 ? -4.07 19.969 -10.742 1 90.75 130 LEU B N 1
ATOM 3063 C CA . LEU B 1 130 ? -2.736 19.891 -10.156 1 90.75 130 LEU B CA 1
ATOM 3064 C C . LEU B 1 130 ? -2.061 18.578 -10.539 1 90.75 130 LEU B C 1
ATOM 3066 O O . LEU B 1 130 ? -0.835 18.516 -10.656 1 90.75 130 LEU B O 1
ATOM 3070 N N . SER B 1 131 ? -2.84 17.531 -10.648 1 88.12 131 SER B N 1
ATOM 3071 C CA . SER B 1 131 ? -2.283 16.219 -11 1 88.12 131 SER B CA 1
ATOM 3072 C C . SER B 1 131 ? -1.661 16.25 -12.391 1 88.12 131 SER B C 1
ATOM 3074 O O . SER B 1 131 ? -0.786 15.43 -12.695 1 88.12 131 SER B O 1
ATOM 3076 N N . LEU B 1 132 ? -2.082 17.141 -13.172 1 83.12 132 LEU B N 1
ATOM 3077 C CA . LEU B 1 132 ? -1.534 17.281 -14.516 1 83.12 132 LEU B CA 1
ATOM 3078 C C . LEU B 1 132 ? -0.092 17.781 -14.461 1 83.12 132 LEU B C 1
ATOM 3080 O O . LEU B 1 132 ? 0.663 17.609 -15.422 1 83.12 132 LEU B O 1
ATOM 3084 N N . LEU B 1 133 ? 0.194 18.375 -13.359 1 78 133 LEU B N 1
ATOM 3085 C CA . LEU B 1 133 ? 1.559 18.859 -13.188 1 78 133 LEU B CA 1
ATOM 3086 C C . LEU B 1 133 ? 2.516 17.703 -12.93 1 78 133 LEU B C 1
ATOM 3088 O O . LEU B 1 133 ? 3.736 17.875 -13 1 78 133 LEU B O 1
ATOM 3092 N N . SER B 1 134 ? 1.939 16.484 -12.672 1 74.5 134 SER B N 1
ATOM 3093 C CA . SER B 1 134 ? 2.762 15.305 -12.398 1 74.5 134 SER B CA 1
ATOM 3094 C C . SER B 1 134 ? 3.379 14.758 -13.68 1 74.5 134 SER B C 1
ATOM 3096 O O . SER B 1 134 ? 2.748 14.781 -14.742 1 74.5 134 SER B O 1
ATOM 3098 N N . ASP B 1 135 ? 4.594 14.43 -13.727 1 68 135 ASP B N 1
ATOM 3099 C CA . ASP B 1 135 ? 5.328 13.938 -14.898 1 68 135 ASP B CA 1
ATOM 3100 C C . ASP B 1 135 ? 5.184 12.43 -15.039 1 68 135 ASP B C 1
ATOM 3102 O O . ASP B 1 135 ? 6.07 11.766 -15.586 1 68 135 ASP B O 1
ATOM 3106 N N . ASP B 1 136 ? 4.152 11.945 -14.516 1 68.44 136 ASP B N 1
ATOM 3107 C CA . ASP B 1 136 ? 4.074 10.484 -14.531 1 68.44 136 ASP B CA 1
ATOM 3108 C C . ASP B 1 136 ? 3.365 9.992 -15.789 1 68.44 136 ASP B C 1
ATOM 3110 O O . ASP B 1 136 ? 2.908 8.844 -15.836 1 68.44 136 ASP B O 1
ATOM 3114 N N . GLY B 1 137 ? 3.303 10.867 -16.75 1 67.44 137 GLY B N 1
ATOM 3115 C CA . GLY B 1 137 ? 2.672 10.414 -17.984 1 67.44 137 GLY B CA 1
ATOM 3116 C C . GLY B 1 137 ? 1.19 10.125 -17.828 1 67.44 137 GLY B C 1
ATOM 3117 O O . GLY B 1 137 ? 0.438 10.977 -17.344 1 67.44 137 GLY B O 1
ATOM 3118 N N . LYS B 1 138 ? 0.859 8.867 -18.094 1 67.56 138 LYS B N 1
ATOM 3119 C CA . LYS B 1 138 ? -0.552 8.492 -18.094 1 67.56 138 LYS B CA 1
ATOM 3120 C C . LYS B 1 138 ? -1.053 8.266 -16.672 1 67.56 138 LYS B C 1
ATOM 3122 O O . LYS B 1 138 ? -2.242 8.43 -16.391 1 67.56 138 LYS B O 1
ATOM 3127 N N . LEU B 1 139 ? -0.047 7.848 -15.945 1 70.62 139 LEU B N 1
ATOM 3128 C CA . LEU B 1 139 ? -0.454 7.648 -14.555 1 70.62 139 LEU B CA 1
ATOM 3129 C C . LEU B 1 139 ? -0.537 8.977 -13.82 1 70.62 139 LEU B C 1
ATOM 3131 O O . LEU B 1 139 ? 0.489 9.602 -13.539 1 70.62 139 LEU B O 1
ATOM 3135 N N . ARG B 1 140 ? -1.747 9.555 -13.781 1 74.25 140 ARG B N 1
ATOM 3136 C CA . ARG B 1 140 ? -1.959 10.773 -13.008 1 74.25 140 ARG B CA 1
ATOM 3137 C C . ARG B 1 140 ? -2.033 10.461 -11.516 1 74.25 140 ARG B C 1
ATOM 3139 O O . ARG B 1 140 ? -2.953 9.773 -11.062 1 74.25 140 ARG B O 1
ATOM 3146 N N . THR B 1 141 ? -0.946 10.719 -10.891 1 84.06 141 THR B N 1
ATOM 3147 C CA . THR B 1 141 ? -0.921 10.469 -9.453 1 84.06 141 THR B CA 1
ATOM 3148 C C . THR B 1 141 ? -1.229 11.75 -8.68 1 84.06 141 THR B C 1
ATOM 3150 O O . THR B 1 141 ? -1.067 12.852 -9.203 1 84.06 141 THR B O 1
ATOM 3153 N N . ARG B 1 142 ? -1.738 11.664 -7.57 1 93.5 142 ARG B N 1
ATOM 3154 C CA . ARG B 1 142 ? -2.025 12.797 -6.695 1 93.5 142 ARG B CA 1
ATOM 3155 C C . ARG B 1 142 ? -0.786 13.211 -5.91 1 93.5 142 ARG B C 1
ATOM 3157 O O . ARG B 1 142 ? -0.895 13.758 -4.809 1 93.5 142 ARG B O 1
ATOM 3164 N N . ILE B 1 143 ? 0.336 12.859 -6.332 1 90.81 143 ILE B N 1
ATOM 3165 C CA . ILE B 1 143 ? 1.621 13.352 -5.848 1 90.81 143 ILE B CA 1
ATOM 3166 C C . ILE B 1 143 ? 2.324 14.133 -6.957 1 90.81 143 ILE B C 1
ATOM 3168 O O . ILE B 1 143 ? 2.746 13.555 -7.961 1 90.81 143 ILE B O 1
ATOM 3172 N N . ALA B 1 144 ? 2.41 15.383 -6.773 1 89.81 144 ALA B N 1
ATOM 3173 C CA . ALA B 1 144 ? 2.932 16.234 -7.844 1 89.81 144 ALA B CA 1
ATOM 3174 C C . ALA B 1 144 ? 4.098 17.078 -7.352 1 89.81 144 ALA B C 1
ATOM 3176 O O . ALA B 1 144 ? 4.129 17.484 -6.188 1 89.81 144 ALA B O 1
ATOM 3177 N N . LYS B 1 145 ? 4.945 17.266 -8.258 1 85.12 145 LYS B N 1
ATOM 3178 C CA . LYS B 1 145 ? 6.066 18.141 -7.961 1 85.12 145 LYS B CA 1
ATOM 3179 C C . LYS B 1 145 ? 5.801 19.562 -8.461 1 85.12 145 LYS B C 1
ATOM 3181 O O . LYS B 1 145 ? 5.438 19.766 -9.625 1 85.12 145 LYS B O 1
ATOM 3186 N N . LEU B 1 146 ? 5.945 20.422 -7.512 1 85.25 146 LEU B N 1
ATOM 3187 C CA . LEU B 1 146 ? 5.77 21.828 -7.852 1 85.25 146 LEU B CA 1
ATOM 3188 C C . LEU B 1 146 ? 7.102 22.469 -8.227 1 85.25 146 LEU B C 1
ATOM 3190 O O . LEU B 1 146 ? 8.086 22.344 -7.496 1 85.25 146 LEU B O 1
ATOM 3194 N N . LYS B 1 147 ? 7.055 23.078 -9.344 1 77.88 147 LYS B N 1
ATOM 3195 C CA . LYS B 1 147 ? 8.25 23.812 -9.758 1 77.88 147 LYS B CA 1
ATOM 3196 C C . LYS B 1 147 ? 8.234 25.234 -9.242 1 77.88 147 LYS B C 1
ATOM 3198 O O . LYS B 1 147 ? 7.172 25.859 -9.156 1 77.88 147 LYS B O 1
ATOM 3203 N N . PRO B 1 148 ? 9.383 25.672 -8.898 1 72.19 148 PRO B N 1
ATOM 3204 C CA . PRO B 1 148 ? 9.469 27.016 -8.352 1 72.19 148 PRO B CA 1
ATOM 3205 C C . PRO B 1 148 ? 8.844 28.062 -9.266 1 72.19 148 PRO B C 1
ATOM 3207 O O . PRO B 1 148 ? 8.289 29.062 -8.789 1 72.19 148 PRO B O 1
ATOM 3210 N N . ASN B 1 149 ? 8.945 27.828 -10.555 1 70.81 149 ASN B N 1
ATOM 3211 C CA . ASN B 1 149 ? 8.398 28.797 -11.492 1 70.81 149 ASN B CA 1
ATOM 3212 C C . ASN B 1 149 ? 6.879 28.875 -11.398 1 70.81 149 ASN B C 1
ATOM 3214 O O . ASN B 1 149 ? 6.277 29.875 -11.781 1 70.81 149 ASN B O 1
ATOM 3218 N N . GLU B 1 150 ? 6.367 27.891 -10.961 1 69.69 150 GLU B N 1
ATOM 3219 C CA . GLU B 1 150 ? 4.914 27.828 -10.82 1 69.69 150 GLU B CA 1
ATOM 3220 C C . GLU B 1 150 ? 4.449 28.609 -9.594 1 69.69 150 GLU B C 1
ATOM 3222 O O . GLU B 1 150 ? 3.295 29.047 -9.531 1 69.69 150 GLU B O 1
ATOM 3227 N N . LEU B 1 151 ? 5.359 28.641 -8.656 1 69.06 151 LEU B N 1
ATOM 3228 C CA . LEU B 1 151 ? 5.043 29.391 -7.441 1 69.06 151 LEU B CA 1
ATOM 3229 C C . LEU B 1 151 ? 5.309 30.875 -7.633 1 69.06 151 LEU B C 1
ATOM 3231 O O . LEU B 1 151 ? 6.332 31.266 -8.211 1 69.06 151 LEU B O 1
ATOM 3235 N N . LYS B 1 152 ? 4.66 31.656 -8.414 1 58.75 152 LYS B N 1
ATOM 3236 C CA . LYS B 1 152 ? 4.945 33.094 -8.469 1 58.75 152 LYS B CA 1
ATOM 3237 C C . LYS B 1 152 ? 5.543 33.562 -7.156 1 58.75 152 LYS B C 1
ATOM 3239 O O . LYS B 1 152 ? 4.812 33.938 -6.234 1 58.75 152 LYS B O 1
ATOM 3244 N N . LEU B 1 153 ? 6.578 33.094 -6.77 1 49.16 153 LEU B N 1
ATOM 3245 C CA . LEU B 1 153 ? 7.219 33.562 -5.551 1 49.16 153 LEU B CA 1
ATOM 3246 C C . LEU B 1 153 ? 7.289 35.094 -5.539 1 49.16 153 LEU B C 1
ATOM 3248 O O . LEU B 1 153 ? 8.016 35.688 -6.336 1 49.16 153 LEU B O 1
ATOM 3252 N N . SER B 1 154 ? 6.285 35.719 -5.5 1 40.91 154 SER B N 1
ATOM 3253 C CA . SER B 1 154 ? 6.488 37.125 -5.184 1 40.91 154 SER B CA 1
ATOM 3254 C C . SER B 1 154 ? 7.383 37.281 -3.961 1 40.91 154 SER B C 1
ATOM 3256 O O . SER B 1 154 ? 7.059 36.781 -2.877 1 40.91 154 SER B O 1
ATOM 3258 N N . HIS B 1 155 ? 8.703 37.25 -4.094 1 41.53 155 HIS B N 1
ATOM 3259 C CA . HIS B 1 155 ? 9.695 37.688 -3.123 1 41.53 155 HIS B CA 1
ATOM 3260 C C . HIS B 1 155 ? 9.211 38.906 -2.355 1 41.53 155 HIS B C 1
ATOM 3262 O O . HIS B 1 155 ? 9.594 40.031 -2.674 1 41.53 155 HIS B O 1
ATOM 3268 N N . ALA B 1 156 ? 8.062 39.25 -2.047 1 37.53 156 ALA B N 1
ATOM 3269 C CA . ALA B 1 156 ? 7.957 40.375 -1.124 1 37.53 156 ALA B CA 1
ATOM 3270 C C . ALA B 1 156 ? 8.711 40.094 0.172 1 37.53 156 ALA B C 1
ATOM 3272 O O . ALA B 1 156 ? 8.727 38.969 0.656 1 37.53 156 ALA B O 1
ATOM 3273 N N . ASN B 1 157 ? 9.836 40.812 0.458 1 38.41 157 ASN B N 1
ATOM 3274 C CA . ASN B 1 157 ? 10.68 41.031 1.626 1 38.41 157 ASN B CA 1
ATOM 3275 C C . ASN B 1 157 ? 9.875 41 2.918 1 38.41 157 ASN B C 1
ATOM 3277 O O . ASN B 1 157 ? 9.68 42.031 3.547 1 38.41 157 ASN B O 1
ATOM 3281 N N . ASP B 1 158 ? 8.68 40.688 3.01 1 37.84 158 ASP B N 1
ATOM 3282 C CA . ASP B 1 158 ? 8.141 40.906 4.348 1 37.84 158 ASP B CA 1
ATOM 3283 C C . ASP B 1 158 ? 8.93 40.125 5.395 1 37.84 158 ASP B C 1
ATOM 3285 O O . ASP B 1 158 ? 9.016 38.906 5.328 1 37.84 158 ASP B O 1
ATOM 3289 N N . SER B 1 159 ? 9.992 40.688 5.992 1 36.41 159 SER B N 1
ATOM 3290 C CA . SER B 1 159 ? 10.898 40.438 7.109 1 36.41 159 SER B CA 1
ATOM 3291 C C . SER B 1 159 ? 10.148 39.844 8.297 1 36.41 159 SER B C 1
ATOM 3293 O O . SER B 1 159 ? 10.68 39.781 9.406 1 36.41 159 SER B O 1
ATOM 3295 N N . SER B 1 160 ? 8.828 39.969 8.375 1 36.94 160 SER B N 1
ATOM 3296 C CA . SER B 1 160 ? 8.32 39.625 9.703 1 36.94 160 SER B CA 1
ATOM 3297 C C . SER B 1 160 ? 8.648 38.188 10.062 1 36.94 160 SER B C 1
ATOM 3299 O O . SER B 1 160 ? 8.492 37.281 9.234 1 36.94 160 SER B O 1
ATOM 3301 N N . LYS B 1 161 ? 9.477 38.062 11.047 1 38.16 161 LYS B N 1
ATOM 3302 C CA . LYS B 1 161 ? 9.906 36.844 11.688 1 38.16 161 LYS B CA 1
ATOM 3303 C C . LYS B 1 161 ? 8.742 35.844 11.812 1 38.16 161 LYS B C 1
ATOM 3305 O O . LYS B 1 161 ? 7.695 36.188 12.367 1 38.16 161 LYS B O 1
ATOM 3310 N N . PRO B 1 162 ? 8.5 35.062 10.945 1 37.66 162 PRO B N 1
ATOM 3311 C CA . PRO B 1 162 ? 7.387 34.125 10.992 1 37.66 162 PRO B CA 1
ATOM 3312 C C . PRO B 1 162 ? 7.238 33.438 12.352 1 37.66 162 PRO B C 1
ATOM 3314 O O . PRO B 1 162 ? 8.234 33.188 13.031 1 37.66 162 PRO B O 1
ATOM 3317 N N . PRO B 1 163 ? 6.184 33.812 13.094 1 31.73 163 PRO B N 1
ATOM 3318 C CA . PRO B 1 163 ? 6.086 32.969 14.305 1 31.73 163 PRO B CA 1
ATOM 3319 C C . PRO B 1 163 ? 6.445 31.516 14.047 1 31.73 163 PRO B C 1
ATOM 3321 O O . PRO B 1 163 ? 6.086 30.953 13.008 1 31.73 163 PRO B O 1
ATOM 3324 N N . THR B 1 164 ? 7.695 31.172 14.188 1 33.59 164 THR B N 1
ATOM 3325 C CA . THR B 1 164 ? 8.078 29.766 14.219 1 33.59 164 THR B CA 1
ATOM 3326 C C . THR B 1 164 ? 6.977 28.922 14.867 1 33.59 164 THR B C 1
ATOM 3328 O O . THR B 1 164 ? 6.801 28.938 16.078 1 33.59 164 THR B O 1
ATOM 3331 N N . GLU B 1 165 ? 5.75 29.266 14.539 1 34.84 165 GLU B N 1
ATOM 3332 C CA . GLU B 1 165 ? 4.918 28.25 15.164 1 34.84 165 GLU B CA 1
ATOM 3333 C C . GLU B 1 165 ? 5.609 26.891 15.156 1 34.84 165 GLU B C 1
ATOM 3335 O O . GLU B 1 165 ? 6.031 26.406 14.094 1 34.84 165 GLU B O 1
ATOM 3340 N N . LYS B 1 166 ? 6.434 26.688 16.062 1 34.84 166 LYS B N 1
ATOM 3341 C CA . LYS B 1 166 ? 7.043 25.406 16.406 1 34.84 166 LYS B CA 1
ATOM 3342 C C . LYS B 1 166 ? 6.199 24.234 15.906 1 34.84 166 LYS B C 1
ATOM 3344 O O . LYS B 1 166 ? 5.023 24.125 16.266 1 34.84 166 LYS B O 1
ATOM 3349 N N . VAL B 1 167 ? 6.156 24.078 14.734 1 38.91 167 VAL B N 1
ATOM 3350 C CA . VAL B 1 167 ? 5.723 22.719 14.422 1 38.91 167 VAL B CA 1
ATOM 3351 C C . VAL B 1 167 ? 5.965 21.797 15.617 1 38.91 167 VAL B C 1
ATOM 3353 O O . VAL B 1 167 ? 7.113 21.516 15.969 1 38.91 167 VAL B O 1
ATOM 3356 N N . LEU B 1 168 ? 5.449 22.156 16.734 1 37.56 168 LEU B N 1
ATOM 3357 C CA . LEU B 1 168 ? 5.516 21.344 17.938 1 37.56 168 LEU B CA 1
ATOM 3358 C C . LEU B 1 168 ? 5.602 19.859 17.594 1 37.56 168 LEU B C 1
ATOM 3360 O O . LEU B 1 168 ? 4.574 19.188 17.469 1 37.56 168 LEU B O 1
ATOM 3364 N N . ALA B 1 169 ? 6.105 19.531 16.531 1 41.81 169 ALA B N 1
ATOM 3365 C CA . ALA B 1 169 ? 6.43 18.109 16.547 1 41.81 169 ALA B CA 1
ATOM 3366 C C . ALA B 1 169 ? 7.121 17.719 17.859 1 41.81 169 ALA B C 1
ATOM 3368 O O . ALA B 1 169 ? 8.211 18.203 18.156 1 41.81 169 ALA B O 1
ATOM 3369 N N . HIS B 1 170 ? 6.441 17.766 18.875 1 51.84 170 HIS B N 1
ATOM 3370 C CA . HIS B 1 170 ? 7.098 17.188 20.031 1 51.84 170 HIS B CA 1
ATOM 3371 C C . HIS B 1 170 ? 8.008 16.031 19.641 1 51.84 170 HIS B C 1
ATOM 3373 O O . HIS B 1 170 ? 7.531 14.969 19.25 1 51.84 170 HIS B O 1
ATOM 3379 N N . THR B 1 171 ? 9.219 16.453 19.094 1 60.88 171 THR B N 1
ATOM 3380 C CA . THR B 1 171 ? 10.234 15.422 18.891 1 60.88 171 THR B CA 1
ATOM 3381 C C . THR B 1 171 ? 10.289 14.461 20.078 1 60.88 171 THR B C 1
ATOM 3383 O O . THR B 1 171 ? 9.758 14.758 21.141 1 60.88 171 THR B O 1
ATOM 3386 N N . HIS B 1 172 ? 10.523 13.273 19.656 1 72.62 172 HIS B N 1
ATOM 3387 C CA . HIS B 1 172 ? 10.719 12.273 20.703 1 72.62 172 HIS B CA 1
ATOM 3388 C C . HIS B 1 172 ? 11.523 12.836 21.875 1 72.62 172 HIS B C 1
ATOM 3390 O O . HIS B 1 172 ? 11.203 12.578 23.031 1 72.62 172 HIS B O 1
ATOM 3396 N N . SER B 1 173 ? 12.469 13.703 21.531 1 76 173 SER B N 1
ATOM 3397 C CA . SER B 1 173 ? 13.297 14.289 22.578 1 76 173 SER B CA 1
ATOM 3398 C C . SER B 1 173 ? 12.5 15.234 23.453 1 76 173 SER B C 1
ATOM 3400 O O . SER B 1 173 ? 12.656 15.234 24.672 1 76 173 SER B O 1
ATOM 3402 N N . GLU B 1 174 ? 11.68 16.031 22.812 1 77.75 174 GLU B N 1
ATOM 3403 C CA . GLU B 1 174 ? 10.836 16.953 23.578 1 77.75 174 GLU B CA 1
ATOM 3404 C C . GLU B 1 174 ? 9.859 16.172 24.469 1 77.75 174 GLU B C 1
ATOM 3406 O O . GLU B 1 174 ? 9.586 16.578 25.594 1 77.75 174 GLU B O 1
ATOM 3411 N N . PHE B 1 175 ? 9.391 15.102 23.938 1 82.69 175 PHE B N 1
ATOM 3412 C CA . PHE B 1 175 ? 8.477 14.242 24.672 1 82.69 175 PHE B CA 1
ATOM 3413 C C . PHE B 1 175 ? 9.148 13.672 25.906 1 82.69 175 PHE B C 1
ATOM 3415 O O . PHE B 1 175 ? 8.594 13.742 27.016 1 82.69 175 PHE B O 1
ATOM 3422 N N . VAL B 1 176 ? 10.352 13.211 25.672 1 87.5 176 VAL B N 1
ATOM 3423 C CA . VAL B 1 176 ? 11.078 12.609 26.781 1 87.5 176 VAL B CA 1
ATOM 3424 C C . VAL B 1 176 ? 11.336 13.656 27.875 1 87.5 176 VAL B C 1
ATOM 3426 O O . VAL B 1 176 ? 11.164 13.383 29.062 1 87.5 176 VAL B O 1
ATOM 3429 N N . GLN B 1 177 ? 11.727 14.789 27.469 1 88.44 177 GLN B N 1
ATOM 3430 C CA . GLN B 1 177 ? 11.992 15.875 28.422 1 88.44 177 GLN B CA 1
ATOM 3431 C C . GLN B 1 177 ? 10.734 16.25 29.203 1 88.44 177 GLN B C 1
ATOM 3433 O O . GLN B 1 177 ? 10.789 16.438 30.422 1 88.44 177 GLN B O 1
ATOM 3438 N N . SER B 1 178 ? 9.648 16.344 28.422 1 89.44 178 SER B N 1
ATOM 3439 C CA . SER B 1 178 ? 8.383 16.656 29.078 1 89.44 178 SER B CA 1
ATOM 3440 C C . SER B 1 178 ? 7.984 15.578 30.062 1 89.44 178 SER B C 1
ATOM 3442 O O . SER B 1 178 ? 7.449 15.875 31.141 1 89.44 178 SER B O 1
ATOM 3444 N N . MET B 1 179 ? 8.258 14.312 29.734 1 90.5 179 MET B N 1
ATOM 3445 C CA . MET B 1 179 ? 7.953 13.172 30.594 1 90.5 179 MET B CA 1
ATOM 3446 C C . MET B 1 179 ? 8.766 13.227 31.891 1 90.5 179 MET B C 1
ATOM 3448 O O . MET B 1 179 ? 8.258 12.922 32.969 1 90.5 179 MET B O 1
ATOM 3452 N N . MET B 1 180 ? 10 13.68 31.75 1 91.5 180 MET B N 1
ATOM 3453 C CA . MET B 1 180 ? 10.906 13.742 32.906 1 91.5 180 MET B CA 1
ATOM 3454 C C . MET B 1 180 ? 10.547 14.906 33.812 1 91.5 180 MET B C 1
ATOM 3456 O O . MET B 1 180 ? 10.766 14.836 35.031 1 91.5 180 MET B O 1
ATOM 3460 N N . ARG B 1 181 ? 9.984 15.883 33.25 1 91.94 181 ARG B N 1
ATOM 3461 C CA . ARG B 1 181 ? 9.672 17.094 34 1 91.94 181 ARG B CA 1
ATOM 3462 C C . ARG B 1 181 ? 8.289 17 34.656 1 91.94 181 ARG B C 1
ATOM 3464 O O . ARG B 1 181 ? 7.938 17.812 35.5 1 91.94 181 ARG B O 1
ATOM 3471 N N . ALA B 1 182 ? 7.617 16.031 34.25 1 92.5 182 ALA B N 1
ATOM 3472 C CA . ALA B 1 182 ? 6.262 15.891 34.781 1 92.5 182 ALA B CA 1
ATOM 3473 C C . ALA B 1 182 ? 6.277 15.719 36.281 1 92.5 182 ALA B C 1
ATOM 3475 O O . ALA B 1 182 ? 7.137 15.023 36.844 1 92.5 182 ALA B O 1
ATOM 3476 N N . SER B 1 183 ? 5.305 16.344 37 1 92.19 183 SER B N 1
ATOM 3477 C CA . SER B 1 183 ? 5.281 16.391 38.469 1 92.19 183 SER B CA 1
ATOM 3478 C C . SER B 1 183 ? 4.492 15.227 39.062 1 92.19 183 SER B C 1
ATOM 3480 O O . SER B 1 183 ? 4.523 14.992 40.281 1 92.19 183 SER B O 1
ATOM 3482 N N . SER B 1 184 ? 3.736 14.562 38.281 1 93 184 SER B N 1
ATOM 3483 C CA . SER B 1 184 ? 2.92 13.445 38.75 1 93 184 SER B CA 1
ATOM 3484 C C . SER B 1 184 ? 2.787 12.367 37.688 1 93 184 SER B C 1
ATOM 3486 O O . SER B 1 184 ? 3.07 12.609 36.5 1 93 184 SER B O 1
ATOM 3488 N N . ILE B 1 185 ? 2.342 11.227 38.156 1 91.94 185 ILE B N 1
ATOM 3489 C CA . ILE B 1 185 ? 2.09 10.117 37.219 1 91.94 185 ILE B CA 1
ATOM 3490 C C . ILE B 1 185 ? 0.923 10.453 36.312 1 91.94 185 ILE B C 1
ATOM 3492 O O . ILE B 1 185 ? 0.934 10.102 35.125 1 91.94 185 ILE B O 1
ATOM 3496 N N . SER B 1 186 ? -0.122 11.117 36.938 1 92.69 186 SER B N 1
ATOM 3497 C CA . SER B 1 186 ? -1.27 11.523 36.125 1 92.69 186 SER B CA 1
ATOM 3498 C C . SER B 1 186 ? -0.848 12.445 35 1 92.69 186 SER B C 1
ATOM 3500 O O . SER B 1 186 ? -1.318 12.297 33.875 1 92.69 186 SER B O 1
ATOM 3502 N N . GLU B 1 187 ? 0.075 13.266 35.281 1 91.44 187 GLU B N 1
ATOM 3503 C CA . GLU B 1 187 ? 0.577 14.164 34.25 1 91.44 187 GLU B CA 1
ATOM 3504 C C . GLU B 1 187 ? 1.397 13.414 33.188 1 91.44 187 GLU B C 1
ATOM 3506 O O . GLU B 1 187 ? 1.284 13.68 32 1 91.44 187 GLU B O 1
ATOM 3511 N N . GLN B 1 188 ? 2.217 12.484 33.625 1 90.25 188 GLN B N 1
ATOM 3512 C CA . GLN B 1 188 ? 3.002 11.664 32.719 1 90.25 188 GLN B CA 1
ATOM 3513 C C . GLN B 1 188 ? 2.098 10.852 31.781 1 90.25 188 GLN B C 1
ATOM 3515 O O . GLN B 1 188 ? 2.369 10.742 30.594 1 90.25 188 GLN B O 1
ATOM 3520 N N . THR B 1 189 ? 1.025 10.328 32.438 1 92.25 189 THR B N 1
ATOM 3521 C CA . THR B 1 189 ? 0.08 9.539 31.656 1 92.25 189 THR B CA 1
ATOM 3522 C C . THR B 1 189 ? -0.604 10.398 30.594 1 92.25 189 THR B C 1
ATOM 3524 O O . THR B 1 189 ? -0.761 9.977 29.453 1 92.25 189 THR B O 1
ATOM 3527 N N . ASN B 1 190 ? -0.92 11.57 30.984 1 90.5 190 ASN B N 1
ATOM 3528 C CA . ASN B 1 190 ? -1.553 12.484 30.031 1 90.5 190 ASN B CA 1
ATOM 3529 C C . ASN B 1 190 ? -0.601 12.867 28.906 1 90.5 190 ASN B C 1
ATOM 3531 O O . ASN B 1 190 ? -1.013 12.969 27.75 1 90.5 190 ASN B O 1
ATOM 3535 N N . LEU B 1 191 ? 0.633 13.07 29.25 1 87.44 191 LEU B N 1
ATOM 3536 C CA . LEU B 1 191 ? 1.646 13.383 28.25 1 87.44 191 LEU B CA 1
ATOM 3537 C C . LEU B 1 191 ? 1.845 12.219 27.297 1 87.44 191 LEU B C 1
ATOM 3539 O O . LEU B 1 191 ? 1.939 12.414 26.078 1 87.44 191 LEU B O 1
ATOM 3543 N N . PHE B 1 192 ? 1.835 11.086 27.859 1 87.5 192 PHE B N 1
ATOM 3544 C CA . PHE B 1 192 ? 1.998 9.875 27.062 1 87.5 192 PHE B CA 1
ATOM 3545 C C . PHE B 1 192 ? 0.816 9.688 26.109 1 87.5 192 PHE B C 1
ATOM 3547 O O . PHE B 1 192 ? 1.001 9.414 24.922 1 87.5 192 PHE B O 1
ATOM 3554 N N . TYR B 1 193 ? -0.304 9.875 26.641 1 85.62 193 TYR B N 1
ATOM 3555 C CA . TYR B 1 193 ? -1.515 9.734 25.844 1 85.62 193 TYR B CA 1
ATOM 3556 C C . TYR B 1 193 ? -1.535 10.742 24.703 1 85.62 193 TYR B C 1
ATOM 3558 O O . TYR B 1 193 ? -1.844 10.391 23.562 1 85.62 193 TYR B O 1
ATOM 3566 N N . THR B 1 194 ? -1.224 11.844 25.031 1 83 194 THR B N 1
ATOM 3567 C CA . THR B 1 194 ? -1.215 12.891 24.016 1 83 194 THR B CA 1
ATOM 3568 C C . THR B 1 194 ? -0.167 12.602 22.953 1 83 194 THR B C 1
ATOM 3570 O O . THR B 1 194 ? -0.416 12.812 21.75 1 83 194 THR B O 1
ATOM 3573 N N . TYR B 1 195 ? 0.89 12.125 23.406 1 81.19 195 TYR B N 1
ATOM 3574 C CA . TYR B 1 195 ? 1.98 11.82 22.5 1 81.19 195 TYR B CA 1
ATOM 3575 C C . TYR B 1 195 ? 1.597 10.68 21.562 1 81.19 195 TYR B C 1
ATOM 3577 O O . TYR B 1 195 ? 1.932 10.703 20.375 1 81.19 195 TYR B O 1
ATOM 3585 N N . CYS B 1 196 ? 0.875 9.734 22.047 1 82.38 196 CYS B N 1
ATOM 3586 C CA . CYS B 1 196 ? 0.571 8.531 21.281 1 82.38 196 CYS B CA 1
ATOM 3587 C C . CYS B 1 196 ? -0.723 8.703 20.5 1 82.38 196 CYS B C 1
ATOM 3589 O O . CYS B 1 196 ? -1.046 7.871 19.641 1 82.38 196 CYS B O 1
ATOM 3591 N N . SER B 1 197 ? -1.329 9.797 20.828 1 83.62 197 SER B N 1
ATOM 3592 C CA . SER B 1 197 ? -2.625 9.992 20.172 1 83.62 197 SER B CA 1
ATOM 3593 C C . SER B 1 197 ? -2.461 10.43 18.719 1 83.62 197 SER B C 1
ATOM 3595 O O . SER B 1 197 ? -1.599 11.25 18.422 1 83.62 197 SER B O 1
ATOM 3597 N N . ALA B 1 198 ? -3.309 9.836 17.906 1 84.06 198 ALA B N 1
ATOM 3598 C CA . ALA B 1 198 ? -3.305 10.227 16.5 1 84.06 198 ALA B CA 1
ATOM 3599 C C . ALA B 1 198 ? -3.756 11.672 16.328 1 84.06 198 ALA B C 1
ATOM 3601 O O . ALA B 1 198 ? -4.676 12.125 17.016 1 84.06 198 ALA B O 1
ATOM 3602 N N . THR B 1 199 ? -3.098 12.367 15.492 1 85.56 199 THR B N 1
ATOM 3603 C CA . THR B 1 199 ? -3.488 13.734 15.148 1 85.56 199 THR B CA 1
ATOM 3604 C C . THR B 1 199 ? -4.254 13.75 13.828 1 85.56 199 THR B C 1
ATOM 3606 O O . THR B 1 199 ? -4.188 12.797 13.047 1 85.56 199 THR B O 1
ATOM 3609 N N . ASN B 1 200 ? -5.004 14.844 13.656 1 88.44 200 ASN B N 1
ATOM 3610 C CA . ASN B 1 200 ? -5.695 15.008 12.383 1 88.44 200 ASN B CA 1
ATOM 3611 C C . ASN B 1 200 ? -4.723 14.984 11.203 1 88.44 200 ASN B C 1
ATOM 3613 O O . ASN B 1 200 ? -5.016 14.406 10.156 1 88.44 200 ASN B O 1
ATOM 3617 N N . LYS B 1 201 ? -3.635 15.555 11.406 1 86.12 201 LYS B N 1
ATOM 3618 C CA . LYS B 1 201 ? -2.613 15.602 10.359 1 86.12 201 LYS B CA 1
ATOM 3619 C C . LYS B 1 201 ? -2.145 14.195 9.992 1 86.12 201 LYS B C 1
ATOM 3621 O O . LYS B 1 201 ? -2.08 13.844 8.812 1 86.12 201 LYS B O 1
ATOM 3626 N N . ASN B 1 202 ? -1.874 13.438 10.984 1 85.56 202 ASN B N 1
ATOM 3627 C CA . ASN B 1 202 ? -1.381 12.086 10.758 1 85.56 202 ASN B CA 1
ATOM 3628 C C . ASN B 1 202 ? -2.439 11.203 10.094 1 85.56 202 ASN B C 1
ATOM 3630 O O . ASN B 1 202 ? -2.125 10.398 9.219 1 85.56 202 ASN B O 1
ATOM 3634 N N . LEU B 1 203 ? -3.604 11.344 10.57 1 89.19 203 LEU B N 1
ATOM 3635 C CA . LEU B 1 203 ? -4.688 10.555 10 1 89.19 203 LEU B CA 1
ATOM 3636 C C . LEU B 1 203 ? -4.91 10.922 8.531 1 89.19 203 LEU B C 1
ATOM 3638 O O . LEU B 1 203 ? -5.094 10.039 7.691 1 89.19 203 LEU B O 1
ATOM 3642 N N . ARG B 1 204 ? -4.891 12.203 8.258 1 90.81 204 ARG B N 1
ATOM 3643 C CA . ARG B 1 204 ? -5.027 12.641 6.875 1 90.81 204 ARG B CA 1
ATOM 3644 C C . ARG B 1 204 ? -3.92 12.062 6.004 1 90.81 204 ARG B C 1
ATOM 3646 O O . ARG B 1 204 ? -4.176 11.609 4.883 1 90.81 204 ARG B O 1
ATOM 3653 N N . ALA B 1 205 ? -2.744 12.094 6.516 1 89.5 205 ALA B N 1
ATOM 3654 C CA . ALA B 1 205 ? -1.604 11.586 5.758 1 89.5 205 ALA B CA 1
ATOM 3655 C C . ALA B 1 205 ? -1.754 10.094 5.477 1 89.5 205 ALA B C 1
ATOM 3657 O O . ALA B 1 205 ? -1.517 9.641 4.355 1 89.5 205 ALA B O 1
ATOM 3658 N N . LYS B 1 206 ? -2.156 9.383 6.469 1 90.56 206 LYS B N 1
ATOM 3659 C CA . LYS B 1 206 ? -2.262 7.934 6.332 1 90.56 206 LYS B CA 1
ATOM 3660 C C . LYS B 1 206 ? -3.379 7.555 5.363 1 90.56 206 LYS B C 1
ATOM 3662 O O . LYS B 1 206 ? -3.207 6.664 4.527 1 90.56 206 LYS B O 1
ATOM 3667 N N . PHE B 1 207 ? -4.512 8.172 5.477 1 93.25 207 PHE B N 1
ATOM 3668 C CA . PHE B 1 207 ? -5.598 7.902 4.539 1 93.25 207 PHE B CA 1
ATOM 3669 C C . PHE B 1 207 ? -5.223 8.344 3.131 1 93.25 207 PHE B C 1
ATOM 3671 O O . PHE B 1 207 ? -5.582 7.684 2.152 1 93.25 207 PHE B O 1
ATOM 3678 N N . PHE B 1 208 ? -4.57 9.391 3.092 1 94.38 208 PHE B N 1
ATOM 3679 C CA . PHE B 1 208 ? -4.145 9.867 1.78 1 94.38 208 PHE B CA 1
ATOM 3680 C C . PHE B 1 208 ? -3.219 8.852 1.113 1 94.38 208 PHE B C 1
ATOM 3682 O O . PHE B 1 208 ? -3.445 8.461 -0.033 1 94.38 208 PHE B O 1
ATOM 3689 N N . LEU B 1 209 ? -2.199 8.445 1.78 1 92.44 209 LEU B N 1
ATOM 3690 C CA . LEU B 1 209 ? -1.233 7.508 1.22 1 92.44 209 LEU B CA 1
ATOM 3691 C C . LEU B 1 209 ? -1.914 6.207 0.81 1 92.44 209 LEU B C 1
ATOM 3693 O O . LEU B 1 209 ? -1.607 5.648 -0.245 1 92.44 209 LEU B O 1
ATOM 3697 N N . SER B 1 210 ? -2.807 5.742 1.646 1 94.44 210 SER B N 1
ATOM 3698 C CA . SER B 1 210 ? -3.555 4.535 1.301 1 94.44 210 SER B CA 1
ATOM 3699 C C . SER B 1 210 ? -4.383 4.742 0.036 1 94.44 210 SER B C 1
ATOM 3701 O O . SER B 1 210 ? -4.477 3.846 -0.803 1 94.44 210 SER B O 1
ATOM 3703 N N . SER B 1 211 ? -4.957 5.93 -0.06 1 94.94 211 SER B N 1
ATOM 3704 C CA . SER B 1 211 ? -5.773 6.219 -1.235 1 94.94 211 SER B CA 1
ATOM 3705 C C . SER B 1 211 ? -4.922 6.27 -2.5 1 94.94 211 SER B C 1
ATOM 3707 O O . SER B 1 211 ? -5.395 5.93 -3.586 1 94.94 211 SER B O 1
ATOM 3709 N N . VAL B 1 212 ? -3.715 6.715 -2.379 1 93.38 212 VAL B N 1
ATOM 3710 C CA . VAL B 1 212 ? -2.807 6.758 -3.518 1 93.38 212 VAL B CA 1
ATOM 3711 C C . VAL B 1 212 ? -2.475 5.34 -3.971 1 93.38 212 VAL B C 1
ATOM 3713 O O . VAL B 1 212 ? -2.359 5.074 -5.168 1 93.38 212 VAL B O 1
ATOM 3716 N N . VAL B 1 213 ? -2.277 4.48 -3.037 1 93 213 VAL B N 1
ATOM 3717 C CA . VAL B 1 213 ? -2.062 3.074 -3.363 1 93 213 VAL B CA 1
ATOM 3718 C C . VAL B 1 213 ? -3.256 2.539 -4.152 1 93 213 VAL B C 1
ATOM 3720 O O . VAL B 1 213 ? -3.084 1.848 -5.156 1 93 213 VAL B O 1
ATOM 3723 N N . GLU B 1 214 ? -4.398 2.846 -3.633 1 92.62 214 GLU B N 1
ATOM 3724 C CA . GLU B 1 214 ? -5.637 2.455 -4.305 1 92.62 214 GLU B CA 1
ATOM 3725 C C . GLU B 1 214 ? -5.668 2.963 -5.742 1 92.62 214 GLU B C 1
ATOM 3727 O O . GLU B 1 214 ? -5.965 2.205 -6.668 1 92.62 214 GLU B O 1
ATOM 3732 N N . ASP B 1 215 ? -5.34 4.219 -5.926 1 90.94 215 ASP B N 1
ATOM 3733 C CA . ASP B 1 215 ? -5.309 4.812 -7.258 1 90.94 215 ASP B CA 1
ATOM 3734 C C . ASP B 1 215 ? -4.336 4.062 -8.164 1 90.94 215 ASP B C 1
ATOM 3736 O O . ASP B 1 215 ? -4.656 3.771 -9.32 1 90.94 215 ASP B O 1
ATOM 3740 N N . PHE B 1 216 ? -3.262 3.832 -7.711 1 89.44 216 PHE B N 1
ATOM 3741 C CA . PHE B 1 216 ? -2.186 3.215 -8.477 1 89.44 216 PHE B CA 1
ATOM 3742 C C . PHE B 1 216 ? -2.594 1.829 -8.969 1 89.44 216 PHE B C 1
ATOM 3744 O O . PHE B 1 216 ? -2.496 1.531 -10.156 1 89.44 216 PHE B O 1
ATOM 3751 N N . PHE B 1 217 ? -3.062 0.988 -8.086 1 88.69 217 PHE B N 1
ATOM 3752 C CA . PHE B 1 217 ? -3.4 -0.383 -8.445 1 88.69 217 PHE B CA 1
ATOM 3753 C C . PHE B 1 217 ? -4.621 -0.415 -9.359 1 88.69 217 PHE B C 1
ATOM 3755 O O . PHE B 1 217 ? -4.68 -1.211 -10.297 1 88.69 217 PHE B O 1
ATOM 3762 N N . ASN B 1 218 ? -5.586 0.41 -9.047 1 86.81 218 ASN B N 1
ATOM 3763 C CA . ASN B 1 218 ? -6.766 0.428 -9.906 1 86.81 218 ASN B CA 1
ATOM 3764 C C . ASN B 1 218 ? -6.422 0.874 -11.32 1 86.81 218 ASN B C 1
ATOM 3766 O O . ASN B 1 218 ? -7.027 0.412 -12.289 1 86.81 218 ASN B O 1
ATOM 3770 N N . TYR B 1 219 ? -5.449 1.685 -11.344 1 85.94 219 TYR B N 1
ATOM 3771 C CA . TYR B 1 219 ? -5 2.115 -12.664 1 85.94 219 TYR B CA 1
ATOM 3772 C C . TYR B 1 219 ? -4.219 1.01 -13.359 1 85.94 219 TYR B C 1
ATOM 3774 O O . TYR B 1 219 ? -4.48 0.698 -14.523 1 85.94 219 TYR B O 1
ATOM 3782 N N . LYS B 1 220 ? -3.273 0.421 -12.656 1 84.56 220 LYS B N 1
ATOM 3783 C CA . LYS B 1 220 ? -2.324 -0.499 -13.273 1 84.56 220 LYS B CA 1
ATOM 3784 C C . LYS B 1 220 ? -2.961 -1.863 -13.516 1 84.56 220 LYS B C 1
ATOM 3786 O O . LYS B 1 220 ? -2.664 -2.523 -14.516 1 84.56 220 LYS B O 1
ATOM 3791 N N . ILE B 1 221 ? -3.719 -2.357 -12.594 1 79.56 221 ILE B 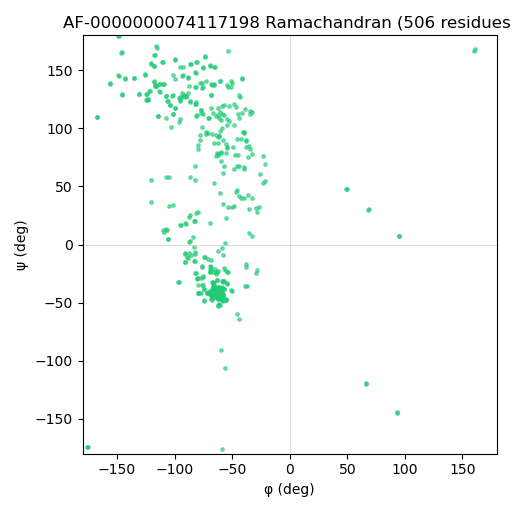N 1
ATOM 3792 C CA . ILE B 1 221 ? -4.242 -3.715 -12.727 1 79.56 221 ILE B CA 1
ATOM 3793 C C . ILE B 1 221 ? -5.727 -3.664 -13.078 1 79.56 221 ILE B C 1
ATOM 3795 O O . ILE B 1 221 ? -6.348 -4.699 -13.32 1 79.56 221 ILE B O 1
ATOM 3799 N N . GLU B 1 222 ? -6.309 -2.496 -13.297 1 75.31 222 GLU B N 1
ATOM 3800 C CA . GLU B 1 222 ? -7.688 -2.291 -13.727 1 75.31 222 GLU B CA 1
ATOM 3801 C C . GLU B 1 222 ? -8.664 -3.092 -12.867 1 75.31 222 GLU B C 1
ATOM 3803 O O . GLU B 1 222 ? -9.484 -3.848 -13.391 1 75.31 222 GLU B O 1
ATOM 3808 N N . SER B 1 223 ? -8.5 -2.996 -11.719 1 76.06 223 SER B N 1
ATOM 3809 C CA . SER B 1 223 ? -9.359 -3.652 -10.742 1 76.06 223 SER B CA 1
ATOM 3810 C C . SER B 1 223 ? -10.094 -2.633 -9.875 1 76.06 223 SER B C 1
ATOM 3812 O O . SER B 1 223 ? -10.008 -1.428 -10.117 1 76.06 223 SER B O 1
ATOM 3814 N N . ASN B 1 224 ? -11.016 -3.086 -9.094 1 80.44 224 ASN B N 1
ATOM 3815 C CA . ASN B 1 224 ? -11.734 -2.23 -8.156 1 80.44 224 ASN B CA 1
ATOM 3816 C C . ASN B 1 224 ? -11.312 -2.486 -6.719 1 80.44 224 ASN B C 1
ATOM 3818 O O . ASN B 1 224 ? -12.148 -2.74 -5.852 1 80.44 224 ASN B O 1
ATOM 3822 N N . LEU B 1 225 ? -10.008 -2.293 -6.551 1 85.5 225 LEU B N 1
ATOM 3823 C CA . LEU B 1 225 ? -9.445 -2.553 -5.227 1 85.5 225 LEU B CA 1
ATOM 3824 C C . LEU B 1 225 ? -9.672 -1.365 -4.301 1 85.5 225 LEU B C 1
ATOM 3826 O O . LEU B 1 225 ? -9.836 -0.232 -4.762 1 85.5 225 LEU B O 1
ATOM 3830 N N . THR B 1 226 ? -9.836 -1.667 -3.053 1 90.19 226 THR B N 1
ATOM 3831 C CA . THR B 1 226 ? -9.906 -0.655 -2.004 1 90.19 226 THR B CA 1
ATOM 3832 C C . THR B 1 226 ? -8.734 -0.792 -1.037 1 90.19 226 THR B C 1
ATOM 3834 O O . THR B 1 226 ? -8.367 -1.903 -0.658 1 90.19 226 THR B O 1
ATOM 3837 N N . ALA B 1 227 ? -8.148 0.321 -0.692 1 93.5 227 ALA B N 1
ATOM 3838 C CA . ALA B 1 227 ? -7.055 0.343 0.273 1 93.5 227 ALA B CA 1
ATOM 3839 C C . ALA B 1 227 ? -7.375 1.264 1.447 1 93.5 227 ALA B C 1
ATOM 3841 O O . ALA B 1 227 ? -7.707 2.436 1.252 1 93.5 227 ALA B O 1
ATOM 3842 N N . VAL B 1 228 ? -7.305 0.761 2.658 1 93.06 228 VAL B N 1
ATOM 3843 C CA . VAL B 1 228 ? -7.613 1.547 3.848 1 93.06 228 VAL B CA 1
ATOM 3844 C C . VAL B 1 228 ? -6.555 1.305 4.918 1 93.06 228 VAL B C 1
ATOM 3846 O O . VAL B 1 228 ? -6.023 0.197 5.039 1 93.06 228 VAL B O 1
ATOM 3849 N N . PRO B 1 229 ? -6.234 2.375 5.645 1 92.31 229 PRO B N 1
ATOM 3850 C CA . PRO B 1 229 ? -5.348 2.143 6.785 1 92.31 229 PRO B CA 1
ATOM 3851 C C . PRO B 1 229 ? -5.988 1.271 7.863 1 92.31 229 PRO B C 1
ATOM 3853 O O . PRO B 1 229 ? -7.215 1.222 7.977 1 92.31 229 PRO B O 1
ATOM 3856 N N . PHE B 1 230 ? -5.223 0.617 8.562 1 89.31 230 PHE B N 1
ATOM 3857 C CA . PHE B 1 230 ? -5.691 -0.153 9.703 1 89.31 230 PHE B CA 1
ATOM 3858 C C . PHE B 1 230 ? -4.617 -0.222 10.789 1 89.31 230 PHE B C 1
ATOM 3860 O O . PHE B 1 230 ? -3.6 0.469 10.703 1 89.31 230 PHE B O 1
ATOM 3867 N N . GLY B 1 231 ? -4.98 -0.914 11.906 1 83.56 231 GLY B N 1
ATOM 3868 C CA . GLY B 1 231 ? -4.02 -1.002 12.992 1 83.56 231 GLY B CA 1
ATOM 3869 C C . GLY B 1 231 ? -4.199 0.082 14.039 1 83.56 231 GLY B C 1
ATOM 3870 O O . GLY B 1 231 ? -5.324 0.522 14.297 1 83.56 231 GLY B O 1
ATOM 3871 N N . SER B 1 232 ? -3.008 0.475 14.531 1 79.44 232 SER B N 1
ATOM 3872 C CA . SER B 1 232 ? -3.043 1.388 15.664 1 79.44 232 SER B CA 1
ATOM 3873 C C . SER B 1 232 ? -3.611 2.746 15.273 1 79.44 232 SER B C 1
ATOM 3875 O O . SER B 1 232 ? -4.266 3.41 16.078 1 79.44 232 SER B O 1
ATOM 3877 N N . SER B 1 233 ? -3.404 3.156 14.094 1 77.44 233 SER B N 1
ATOM 3878 C CA . SER B 1 233 ? -3.893 4.457 13.641 1 77.44 233 SER B CA 1
ATOM 3879 C C . SER B 1 233 ? -5.414 4.527 13.711 1 77.44 233 SER B C 1
ATOM 3881 O O . SER B 1 233 ? -5.98 5.57 14.047 1 77.44 233 SER B O 1
ATOM 3883 N N . MET B 1 234 ? -6.004 3.498 13.414 1 79.75 234 MET B N 1
ATOM 3884 C CA . MET B 1 234 ? -7.461 3.463 13.422 1 79.75 234 MET B CA 1
ATOM 3885 C C . MET B 1 234 ? -7.996 3.383 14.852 1 79.75 234 MET B C 1
ATOM 3887 O O . MET B 1 234 ? -9.172 3.656 15.094 1 79.75 234 MET B O 1
ATOM 3891 N N . ALA B 1 235 ? -7.055 2.967 15.711 1 76 235 ALA B N 1
ATOM 3892 C CA . ALA B 1 235 ? -7.426 2.92 17.125 1 76 235 ALA B CA 1
ATOM 3893 C C . ALA B 1 235 ? -7.184 4.266 17.797 1 76 235 ALA B C 1
ATOM 3895 O O . ALA B 1 235 ? -7.379 4.402 19 1 76 235 ALA B O 1
ATOM 3896 N N . GLY B 1 236 ? -6.77 5.184 17.062 1 76.69 236 GLY B N 1
ATOM 3897 C CA . GLY B 1 236 ? -6.566 6.516 17.609 1 76.69 236 GLY B CA 1
ATOM 3898 C C . GLY B 1 236 ? -5.137 6.77 18.047 1 76.69 236 GLY B C 1
ATOM 3899 O O . GLY B 1 236 ? -4.855 7.773 18.703 1 76.69 236 GLY B O 1
ATOM 3900 N N . PHE B 1 237 ? -4.312 5.824 17.719 1 80.06 237 PHE B N 1
ATOM 3901 C CA . PHE B 1 237 ? -2.912 5.973 18.094 1 80.06 237 PHE B CA 1
ATOM 3902 C C . PHE B 1 237 ? -2.035 6.133 16.859 1 80.06 237 PHE B C 1
ATOM 3904 O O . PHE B 1 237 ? -2.264 5.477 15.844 1 80.06 237 PHE B O 1
ATOM 3911 N N . SER B 1 238 ? -1.235 7.062 16.906 1 75.56 238 SER B N 1
ATOM 3912 C CA . SER B 1 238 ? -0.303 7.246 15.797 1 75.56 238 SER B CA 1
ATOM 3913 C C . SER B 1 238 ? 0.802 8.234 16.156 1 75.56 238 SER B C 1
ATOM 3915 O O . SER B 1 238 ? 0.549 9.43 16.312 1 75.56 238 SER B O 1
ATOM 3917 N N . THR B 1 239 ? 1.917 7.695 16.297 1 73.06 239 THR B N 1
ATOM 3918 C CA . THR B 1 239 ? 3.059 8.586 16.469 1 73.06 239 THR B CA 1
ATOM 3919 C C . THR B 1 239 ? 3.617 9.016 15.109 1 73.06 239 THR B C 1
ATOM 3921 O O . THR B 1 239 ? 3.361 8.367 14.094 1 73.06 239 THR B O 1
ATOM 3924 N N . PRO B 1 240 ? 4.285 10.141 15.016 1 66.12 240 PRO B N 1
ATOM 3925 C CA . PRO B 1 240 ? 4.844 10.609 13.742 1 66.12 240 PRO B CA 1
ATOM 3926 C C . PRO B 1 240 ? 5.734 9.57 13.07 1 66.12 240 PRO B C 1
ATOM 3928 O O . PRO B 1 240 ? 5.883 9.578 11.844 1 66.12 240 PRO B O 1
ATOM 3931 N N . SER B 1 241 ? 6.246 8.711 13.75 1 69.44 241 SER B N 1
ATOM 3932 C CA . SER B 1 241 ? 7.176 7.738 13.188 1 69.44 241 SER B CA 1
ATOM 3933 C C . SER B 1 241 ? 6.531 6.359 13.078 1 69.44 241 SER B C 1
ATOM 3935 O O . SER B 1 241 ? 7.215 5.367 12.805 1 69.44 241 SER B O 1
ATOM 3937 N N . SER B 1 242 ? 5.254 6.422 13.258 1 77.94 242 SER B N 1
ATOM 3938 C CA . SER B 1 242 ? 4.602 5.117 13.242 1 77.94 242 SER B CA 1
ATOM 3939 C C . SER B 1 242 ? 4.488 4.57 11.828 1 77.94 242 SER B C 1
ATOM 3941 O O . SER B 1 242 ? 4.418 5.332 10.859 1 77.94 242 SER B O 1
ATOM 3943 N N . ASP B 1 243 ? 4.469 3.271 11.727 1 85.19 243 ASP B N 1
ATOM 3944 C CA . ASP B 1 243 ? 4.301 2.592 10.445 1 85.19 243 ASP B CA 1
ATOM 3945 C C . ASP B 1 243 ? 2.889 2.795 9.898 1 85.19 243 ASP B C 1
ATOM 3947 O O . ASP B 1 243 ? 1.976 3.16 10.641 1 85.19 243 ASP B O 1
ATOM 3951 N N . LEU B 1 244 ? 2.801 2.703 8.633 1 90.19 244 LEU B N 1
ATOM 3952 C CA . LEU B 1 244 ? 1.501 2.717 7.969 1 90.19 244 LEU B CA 1
ATOM 3953 C C . LEU B 1 244 ? 1.077 1.307 7.574 1 90.19 244 LEU B C 1
ATOM 3955 O O . LEU B 1 244 ? 1.716 0.677 6.727 1 90.19 244 LEU B O 1
ATOM 3959 N N . ASP B 1 245 ? 0.052 0.82 8.219 1 91.31 245 ASP B N 1
ATOM 3960 C CA . ASP B 1 245 ? -0.545 -0.458 7.84 1 91.31 245 ASP B CA 1
ATOM 3961 C C . ASP B 1 245 ? -1.734 -0.255 6.902 1 91.31 245 ASP B C 1
ATOM 3963 O O . ASP B 1 245 ? -2.688 0.45 7.246 1 91.31 245 ASP B O 1
ATOM 3967 N N . VAL B 1 246 ? -1.66 -0.883 5.781 1 93.88 246 VAL B N 1
ATOM 3968 C CA . VAL B 1 246 ? -2.699 -0.721 4.77 1 93.88 246 VAL B CA 1
ATOM 3969 C C . VAL B 1 246 ? -3.314 -2.078 4.438 1 93.88 246 VAL B C 1
ATOM 3971 O O . VAL B 1 246 ? -2.594 -3.059 4.23 1 93.88 246 VAL B O 1
ATOM 3974 N N . SER B 1 247 ? -4.594 -2.111 4.418 1 92.69 247 SER B N 1
ATOM 3975 C CA . SER B 1 247 ? -5.316 -3.299 3.975 1 92.69 247 SER B CA 1
ATOM 3976 C C . SER B 1 247 ? -5.887 -3.107 2.574 1 92.69 247 SER B C 1
ATOM 3978 O O . SER B 1 247 ? -6.641 -2.16 2.328 1 92.69 247 SER B O 1
ATOM 3980 N N . ILE B 1 248 ? -5.473 -3.928 1.728 1 91.19 248 ILE B N 1
ATOM 3981 C CA . ILE B 1 248 ? -5.949 -3.896 0.35 1 91.19 248 ILE B CA 1
ATOM 3982 C C . ILE B 1 248 ? -6.91 -5.062 0.11 1 91.19 248 ILE B C 1
ATOM 3984 O O . ILE B 1 248 ? -6.551 -6.223 0.319 1 91.19 248 ILE B O 1
ATOM 3988 N N . THR B 1 249 ? -8.086 -4.695 -0.314 1 87.19 249 THR B N 1
ATOM 3989 C CA . THR B 1 249 ? -9.109 -5.719 -0.49 1 87.19 249 THR B CA 1
ATOM 3990 C C . THR B 1 249 ? -9.539 -5.809 -1.952 1 87.19 249 THR B C 1
ATOM 3992 O O . THR B 1 249 ? -9.273 -4.898 -2.74 1 87.19 249 THR B O 1
ATOM 3995 N N . ASN B 1 250 ? -10.234 -7 -2.273 1 74.38 250 ASN B N 1
ATOM 3996 C CA . ASN B 1 250 ? -10.773 -7.32 -3.592 1 74.38 250 ASN B CA 1
ATOM 3997 C C . ASN B 1 250 ? -9.656 -7.578 -4.602 1 74.38 250 ASN B C 1
ATOM 3999 O O . ASN B 1 250 ? -9.758 -7.172 -5.762 1 74.38 250 ASN B O 1
ATOM 4003 N N . ILE B 1 251 ? -8.57 -8.086 -4.016 1 61.16 251 ILE B N 1
ATOM 4004 C CA . ILE B 1 251 ? -7.547 -8.586 -4.93 1 61.16 251 ILE B CA 1
ATOM 4005 C C . ILE B 1 251 ? -7.938 -9.977 -5.434 1 61.16 251 ILE B C 1
ATOM 4007 O O . ILE B 1 251 ? -8.164 -10.891 -4.637 1 61.16 251 ILE B O 1
ATOM 4011 N N . GLU B 1 252 ? -8.703 -10.031 -6.43 1 58.34 252 GLU B N 1
ATOM 4012 C CA . GLU B 1 252 ? -9.133 -11.344 -6.914 1 58.34 252 GLU B CA 1
ATOM 4013 C C . GLU B 1 252 ? -7.992 -12.07 -7.621 1 58.34 252 GLU B C 1
ATOM 4015 O O . GLU B 1 252 ? -7.434 -11.57 -8.594 1 58.34 252 GLU B O 1
ATOM 4020 N N . THR B 1 253 ? -7.258 -12.953 -6.852 1 54.59 253 THR B N 1
ATOM 4021 C CA . THR B 1 253 ? -6.273 -13.828 -7.484 1 54.59 253 THR B CA 1
ATOM 4022 C C . THR B 1 253 ? -6.922 -15.133 -7.941 1 54.59 253 THR B C 1
ATOM 4024 O O . THR B 1 253 ? -7.965 -15.531 -7.418 1 54.59 253 THR B O 1
ATOM 4027 N N . VAL B 1 254 ? -6.73 -15.57 -9.164 1 47.91 254 VAL B N 1
ATOM 4028 C CA . VAL B 1 254 ? -7.305 -16.812 -9.672 1 47.91 254 VAL B CA 1
ATOM 4029 C C . VAL B 1 254 ? -7.051 -17.938 -8.672 1 47.91 254 VAL B C 1
ATOM 4031 O O . VAL B 1 254 ? -5.941 -18.078 -8.148 1 47.91 254 VAL B O 1
ATOM 4034 N N . PRO B 1 255 ? -8.141 -18.594 -8.141 1 44.44 255 PRO B N 1
ATOM 4035 C CA . PRO B 1 255 ? -7.98 -19.781 -7.297 1 44.44 255 PRO B CA 1
ATOM 4036 C C . PRO B 1 255 ? -7.023 -20.812 -7.902 1 44.44 255 PRO B C 1
ATOM 4038 O O . PRO B 1 255 ? -6.883 -20.875 -9.125 1 44.44 255 PRO B O 1
#

Nearest PDB structures (foldseek):
  2jwn-assembly1_B  TM=6.820E-01  e=2.095E-03  Xenopus laevis
  3b4d-assembly1_A  TM=6.901E-01  e=5.368E-03  Homo sapiens
  3ucg-assembly1_A-2  TM=7.037E-01  e=6.038E-03  Homo sapiens
  2cq4-assembly1_A  TM=6.611E-01  e=6.792E-03  Homo sapiens
  1cvj-assembly6_F  TM=6.106E-01  e=1.627E-01  Homo sapiens

Sequence (510 aa):
MSLRTFCTHSIRFSKRSISGISLRLISQSHKSIIEKESSISCEPKDVLFDTSISYPQIMSRLRKQAQHSILLQLDVSERDNANLLLKEVKTFCSHVGDVQYIAPYYIKVKNGRLCSYLVEFKDLNSIHKLSLLSDDGKLRTRIAKLKPNELKLSHANDSSKPPTEKVLAHTHSEFVQSMMRASSISEQTNLFYTYCSATNKNLRAKFFLSSVVEDFFNYKIESNLTAVPFGSSMAGFSTPSSDLDVSITNIETVPMSLRTFCTHSIRFSKRSISGISLRLISQSHKSIIEKESSISCEPKDVLFDTSISYPQIMSRLRKQAQHSILLQLDVSERDNANLLLKEVKTFCSHVGDVQYIAPYYIKVKNGRLCSYLVEFKDLNSIHKLSLLSDDGKLRTRIAKLKPNELKLSHANDSSKPPTEKVLAHTHSEFVQSMMRASSISEQTNLFYTYCSATNKNLRAKFFLSSVVEDFFNYKIESNLTAVPFGSSMAGFSTPSSDLDVSITNIETVP